Protein AF-A0A8J4RSC4-F1 (afdb_monomer_lite)

Organism: NCBI:txid60419

Sequence (545 aa):
MEGTGVEAEGQGEMNGDQEILGPCMSSYVDQESTESHKYYLARRTVLEMIKDRGYSVPTSEIELSLQDFRAIHGQTPDIERLRLSATHRTDPLKRILVIFCGPSMVKVNSIRLITSQIANKETLSGLILIVQNHITNQALKAVDILPFKVEIFQITDMLVNITKHVLKPKHRVLTDQEKQRLLKKYNIDEKQLPRMLQKDAIARYFALEKGQVVKVTYGGEITQSHKKKKFRPSHIQKHLKLSKLKNVLTLERKGMSESEAKSGGSDATRISDVEKWLAARFGDAGKEVPDFEYTPRSVSYLHNLITISEAKEKSADILAKDFRRKAAEYRSQAARIREILESVGLAQESLPSNVVGSAQVLANVSNLLNIRDTELSSFLVAMGDISLRKTGVEEKRAKVQKESKILLDFTRKAISRLTYLKRTLAQLEDDVAPCEAQMENWKTNLQVMAAKERQYLQQCANYKSVLNRVGYAPDISHGMLVEMDEHRKELEKKTKPILETLRSYQDLPPDKALAALAIEDKKRQYAAAEKYLEDVLHSALSTSE

Foldseek 3Di:
DDDDDDDDDDDDDDDDPDPCPDDDPVNVPDPAQPQLLLLLQLLLLVLVLVVLLQWDHDVCSNPQDSVNSCVVQNSNGPQQVSKDKTAGPVHRLEIEIEGEDDLDEAELVNLVVVVVPPPCLNSYQEYEYEYQDYYDPVNVVSQVPRPHYYHYHYSVLRNDNPCPDPQAWDKDWDDPVRVVVVCVVVVHDLVPAAEDECPDSVCSSNVPDAFIKIWTADDDPVDRDTHIYGYDYDDDDDDDDDDDDDDDDDDDDDDDDDDDPDPPPVLVVLVVVLVVVQCVVCVVVVHDRDDDDSDSVVSVVSSVVVVVVVVVVVVVVVVVVVVVVVVVVVVVVVVVVQVVCVVVQNHLVSDDPVVNVVVVVLVVLCVVLVHPDSDPVRVVVSVVVVVVVVVVVVVVVVVVVVVVVVVVVVVVVVVVVVVVVVVVVVVVVVVPVVVVVVVVVVVVVVVVVVVVVVVVVVVVVVVVVVCVVVVPDPCPPPVNVVVVVVVVVVVCVVVVVVVVVVVVVVVADPDPVRSVVVVVVVVVVVVVVVVVVVVVVVVVVVPDD

InterPro domains:
  IPR000783 RNA polymerase, subunit H/Rpb5 C-terminal [PF01191] (160-225)
  IPR005571 RNA polymerase, Rpb5, N-terminal [PF03871] (34-117)
  IPR026243 HAUS augmin-like complex subunit 1 [PF25762] (274-510)
  IPR026243 HAUS augmin-like complex subunit 1 [PR02087] (315-337)
  IPR026243 HAUS augmin-like complex subunit 1 [PR02087] (359-379)
  IPR026243 HAUS augmin-like complex subunit 1 [PR02087] (438-455)
  IPR026243 HAUS augmin-like complex subunit 1 [PTHR31570] (256-544)
  IPR035913 RPB5-like RNA polymerase subunit superfamily [G3DSA:3.90.940.20] (158-232)
  IPR035913 RPB5-like RNA polymerase subunit superfamily [SSF55287] (158-224)
  IPR036710 RNA polymerase Rpb5, N-terminal domain superfamily [G3DSA:3.40.1340.10] (29-157)
  IPR036710 RNA polymerase Rpb5, N-terminal domain superfamily [SSF53036] (33-161)

Structure (mmCIF, N/CA/C/O backbone):
data_AF-A0A8J4RSC4-F1
#
_entry.id   AF-A0A8J4RSC4-F1
#
loop_
_atom_site.group_PDB
_atom_site.id
_atom_site.type_symbol
_atom_site.label_atom_id
_atom_site.label_alt_id
_atom_site.label_comp_id
_atom_site.label_asym_id
_atom_site.label_entity_id
_atom_site.label_seq_id
_atom_site.pdbx_PDB_ins_code
_atom_site.Cartn_x
_atom_site.Cartn_y
_atom_site.Cartn_z
_atom_site.occupancy
_atom_site.B_iso_or_equiv
_atom_site.auth_seq_id
_atom_site.auth_comp_id
_atom_site.auth_asym_id
_atom_site.auth_atom_id
_atom_site.pdbx_PDB_model_num
ATOM 1 N N . MET A 1 1 ? 22.577 -23.315 51.427 1.00 32.91 1 MET A N 1
ATOM 2 C CA . MET A 1 1 ? 21.917 -23.681 52.693 1.00 32.91 1 MET A CA 1
ATOM 3 C C . MET A 1 1 ? 20.710 -22.776 52.800 1.00 32.91 1 MET A C 1
ATOM 5 O O . MET A 1 1 ? 20.876 -21.593 53.037 1.00 32.91 1 MET A O 1
ATOM 9 N N . GLU A 1 2 ? 19.637 -23.163 52.120 1.00 34.19 2 GLU A N 1
ATOM 10 C CA . GLU A 1 2 ? 18.581 -24.067 52.617 1.00 34.19 2 GLU A CA 1
ATOM 11 C C . GLU A 1 2 ? 17.564 -23.297 53.452 1.00 34.19 2 GLU A C 1
ATOM 13 O O . GLU A 1 2 ? 17.920 -22.585 54.383 1.00 34.19 2 GLU A O 1
ATOM 18 N N . GLY A 1 3 ? 16.299 -23.430 53.065 1.00 30.31 3 GLY A N 1
ATOM 19 C CA . GLY A 1 3 ? 15.180 -22.753 53.705 1.00 30.31 3 GLY A CA 1
ATOM 20 C C . GLY A 1 3 ? 13.923 -22.804 52.850 1.00 30.31 3 GLY A C 1
ATOM 21 O O . GLY A 1 3 ? 13.387 -21.773 52.466 1.00 30.31 3 GLY A O 1
ATOM 22 N N . THR A 1 4 ? 13.510 -24.017 52.495 1.00 33.16 4 THR A N 1
ATOM 23 C CA . THR A 1 4 ? 12.196 -24.369 51.947 1.00 33.16 4 THR A CA 1
ATOM 24 C C . THR A 1 4 ? 11.070 -23.975 52.904 1.00 33.16 4 THR A C 1
ATOM 26 O O . THR A 1 4 ? 11.154 -24.278 54.091 1.00 33.16 4 THR A O 1
ATOM 29 N N . GLY A 1 5 ? 9.995 -23.392 52.375 1.00 28.72 5 GLY A N 1
ATOM 30 C CA . GLY A 1 5 ? 8.718 -23.211 53.064 1.00 28.72 5 GLY A CA 1
ATOM 31 C C . GLY A 1 5 ? 7.580 -23.560 52.111 1.00 28.72 5 GLY A C 1
ATOM 32 O O . GLY A 1 5 ? 7.279 -22.798 51.197 1.00 28.72 5 GLY A O 1
ATOM 33 N N . VAL A 1 6 ? 7.029 -24.756 52.295 1.00 33.97 6 VAL A N 1
ATOM 34 C CA . VAL A 1 6 ? 5.803 -25.269 51.678 1.00 33.97 6 VAL A CA 1
ATOM 35 C C . VAL A 1 6 ? 4.656 -24.895 52.609 1.00 33.97 6 VAL A C 1
ATOM 37 O O . VAL A 1 6 ? 4.717 -25.262 53.776 1.00 33.97 6 VAL A O 1
ATOM 40 N N . GLU A 1 7 ? 3.606 -24.250 52.102 1.00 28.61 7 GLU A N 1
ATOM 41 C CA . GLU A 1 7 ? 2.287 -24.274 52.742 1.00 28.61 7 GLU A CA 1
ATOM 42 C C . GLU A 1 7 ? 1.213 -24.536 51.686 1.00 28.61 7 GLU A C 1
ATOM 44 O O . GLU A 1 7 ? 1.170 -23.910 50.625 1.00 28.61 7 GLU A O 1
ATOM 49 N N . ALA A 1 8 ? 0.402 -25.544 51.989 1.00 30.62 8 ALA A N 1
ATOM 50 C CA . ALA A 1 8 ? -0.691 -26.065 51.199 1.00 30.62 8 ALA A CA 1
ATOM 51 C C . ALA A 1 8 ? -2.034 -25.610 51.792 1.00 30.62 8 ALA A C 1
ATOM 53 O O . ALA A 1 8 ? -2.174 -25.502 53.005 1.00 30.62 8 ALA A O 1
ATOM 54 N N . GLU A 1 9 ? -2.988 -25.404 50.884 1.00 28.88 9 GLU A N 1
ATOM 55 C CA . GLU A 1 9 ? -4.447 -25.512 51.020 1.00 28.88 9 GLU A CA 1
ATOM 56 C C . GLU A 1 9 ? -5.174 -24.799 52.176 1.00 28.88 9 GLU A C 1
ATOM 58 O O . GLU A 1 9 ? -5.216 -25.244 53.319 1.00 28.88 9 GLU A O 1
ATOM 63 N N . GLY A 1 10 ? -5.937 -23.772 51.791 1.00 28.55 10 GLY A N 1
ATOM 64 C CA . GLY A 1 10 ? -7.178 -23.382 52.453 1.00 28.55 10 GLY A CA 1
ATOM 65 C C . GLY A 1 10 ? -8.311 -23.367 51.428 1.00 28.55 10 GLY A C 1
ATOM 66 O O . GLY A 1 10 ? -8.424 -22.426 50.644 1.00 28.55 10 GLY A O 1
ATOM 67 N N . GLN A 1 11 ? -9.125 -24.424 51.414 1.00 31.42 11 GLN A N 1
ATOM 68 C CA . GLN A 1 11 ? -10.426 -24.452 50.745 1.00 31.42 11 GLN A CA 1
ATOM 69 C C . GLN A 1 11 ? -11.398 -23.554 51.519 1.00 31.42 11 GLN A C 1
ATOM 71 O O . GLN A 1 11 ? -11.618 -23.749 52.712 1.00 31.42 11 GLN A O 1
ATOM 76 N N . GLY A 1 12 ? -11.982 -22.576 50.831 1.00 30.14 12 GLY A N 1
ATOM 77 C CA . GLY A 1 12 ? -13.103 -21.782 51.317 1.00 30.14 12 GLY A CA 1
ATOM 78 C C . GLY A 1 12 ? -14.188 -21.762 50.252 1.00 30.14 12 GLY A C 1
ATOM 79 O O . GLY A 1 12 ? -14.109 -20.983 49.305 1.00 30.14 12 GLY A O 1
ATOM 80 N N . GLU A 1 13 ? -15.177 -22.642 50.395 1.00 33.62 13 GLU A N 1
ATOM 81 C CA . GLU A 1 13 ? -16.440 -22.567 49.667 1.00 33.62 13 GLU A CA 1
ATOM 82 C C . GLU A 1 13 ? -17.192 -21.302 50.104 1.00 33.62 13 GLU A C 1
ATOM 84 O O . GLU A 1 13 ? -17.632 -21.178 51.245 1.00 33.62 13 GLU A O 1
ATOM 89 N N . MET A 1 14 ? -17.350 -20.357 49.181 1.00 32.84 14 MET A N 1
ATOM 90 C CA . MET A 1 14 ? -18.324 -19.273 49.276 1.00 32.84 14 MET A CA 1
ATOM 91 C C . MET A 1 14 ? -19.183 -19.336 48.017 1.00 32.84 14 MET A C 1
ATOM 93 O O . MET A 1 14 ? -18.804 -18.838 46.959 1.00 32.84 14 MET A O 1
ATOM 97 N N . ASN A 1 15 ? -20.341 -19.986 48.150 1.00 36.97 15 ASN A N 1
ATOM 98 C CA . ASN A 1 15 ? -21.444 -19.889 47.202 1.00 36.97 15 ASN A CA 1
ATOM 99 C C . ASN A 1 15 ? -21.978 -18.452 47.225 1.00 36.97 15 ASN A C 1
ATOM 101 O O . ASN A 1 15 ? -22.800 -18.093 48.066 1.00 36.97 15 ASN A O 1
ATOM 105 N N . GLY A 1 16 ? -21.483 -17.629 46.309 1.00 33.56 16 GLY A N 1
ATOM 106 C CA . GLY A 1 16 ? -22.131 -16.398 45.887 1.00 33.56 16 GLY A CA 1
ATOM 107 C C . GLY A 1 16 ? -22.389 -16.515 44.396 1.00 33.56 16 GLY A C 1
ATOM 108 O O . GLY A 1 16 ? -21.459 -16.817 43.652 1.00 33.56 16 GLY A O 1
ATOM 109 N N . ASP A 1 17 ? -23.636 -16.305 43.978 1.00 38.34 17 ASP A N 1
ATOM 110 C CA . ASP A 1 17 ? -24.041 -16.211 42.576 1.00 38.34 17 ASP A CA 1
ATOM 111 C C . ASP A 1 17 ? -23.237 -15.101 41.889 1.00 38.34 17 ASP A C 1
ATOM 113 O O . ASP A 1 17 ? -23.596 -13.922 41.883 1.00 38.34 17 ASP A O 1
ATOM 117 N N . GLN A 1 18 ? -22.079 -15.483 41.363 1.00 34.34 18 GLN A N 1
ATOM 118 C CA . GLN A 1 18 ? -21.173 -14.602 40.663 1.00 34.34 18 GLN A CA 1
ATOM 119 C C . GLN A 1 18 ? -21.676 -14.543 39.226 1.00 34.34 18 GLN A C 1
ATOM 121 O O . GLN A 1 18 ? -21.459 -15.465 38.437 1.00 34.34 18 GLN A O 1
ATOM 126 N N . GLU A 1 19 ? -22.394 -13.466 38.896 1.00 39.03 19 GLU A N 1
ATOM 127 C CA . GLU A 1 19 ? -22.603 -13.068 37.507 1.00 39.03 19 GLU A CA 1
ATOM 128 C C . GLU A 1 19 ? -21.261 -13.195 36.785 1.00 39.03 19 GLU A C 1
ATOM 130 O O . GLU A 1 19 ? -20.280 -12.536 37.143 1.00 39.03 19 GLU A O 1
ATOM 135 N N . ILE A 1 20 ? -21.207 -14.097 35.803 1.00 38.81 20 ILE A N 1
ATOM 136 C CA . ILE A 1 20 ? -20.029 -14.341 34.979 1.00 38.81 20 ILE A CA 1
ATOM 137 C C . ILE A 1 20 ? -19.817 -13.076 34.146 1.00 38.81 20 ILE A C 1
ATOM 139 O O . ILE A 1 20 ? -20.301 -12.948 33.020 1.00 38.81 20 ILE A O 1
ATOM 143 N N . LEU A 1 21 ? -19.124 -12.103 34.736 1.00 45.25 21 LEU A N 1
ATOM 144 C CA . LEU A 1 21 ? -18.569 -10.952 34.049 1.00 45.25 21 LEU A CA 1
ATOM 145 C C . LEU A 1 21 ? -17.733 -11.506 32.898 1.00 45.25 21 LEU A C 1
ATOM 147 O O . LEU A 1 21 ? -16.755 -12.225 33.110 1.00 45.25 21 LEU A O 1
ATOM 151 N N . GLY A 1 22 ? -18.178 -11.224 31.672 1.00 46.97 22 GLY A N 1
ATOM 152 C CA . GLY A 1 22 ? -17.522 -11.703 30.466 1.00 46.97 22 GLY A CA 1
ATOM 153 C C . GLY A 1 22 ? -16.021 -11.378 30.484 1.00 46.97 22 GLY A C 1
ATOM 154 O O . GLY A 1 22 ? -15.617 -10.386 31.098 1.00 46.97 22 GLY A O 1
ATOM 155 N N . PRO A 1 23 ? -15.181 -12.190 29.818 1.00 45.47 23 PRO A N 1
ATOM 156 C CA . PRO A 1 23 ? -13.734 -12.041 29.896 1.00 45.47 23 PRO A CA 1
ATOM 157 C C . PRO A 1 23 ? -13.320 -10.601 29.546 1.00 45.47 23 PRO A C 1
ATOM 159 O O . PRO A 1 23 ? -13.647 -10.097 28.469 1.00 45.47 23 PRO A O 1
ATOM 162 N N . CYS A 1 24 ? -12.630 -9.917 30.467 1.00 42.72 24 CYS A N 1
ATOM 163 C CA . CYS A 1 24 ? -12.116 -8.560 30.253 1.00 42.72 24 CYS A CA 1
ATOM 164 C C . CYS A 1 24 ? -11.220 -8.529 29.003 1.00 42.72 24 CYS A C 1
ATOM 166 O O . CYS A 1 24 ? -10.548 -9.514 28.707 1.00 42.72 24 CYS A O 1
ATOM 168 N N . MET A 1 25 ? -11.144 -7.408 28.278 1.00 46.53 25 MET A N 1
ATOM 169 C CA . MET A 1 25 ? -10.292 -7.269 27.082 1.00 46.53 25 MET A CA 1
ATOM 170 C C . MET A 1 25 ? -8.829 -7.704 27.308 1.00 46.53 25 MET A C 1
ATOM 172 O O . MET A 1 25 ? -8.186 -8.164 26.369 1.00 46.53 25 MET A O 1
ATOM 176 N N . SER A 1 26 ? -8.318 -7.621 28.542 1.00 51.91 26 SER A N 1
ATOM 177 C CA . SER A 1 26 ? -6.993 -8.124 28.936 1.00 51.91 26 SER A CA 1
ATOM 178 C C . SER A 1 26 ? -6.848 -9.648 28.849 1.00 51.91 26 SER A C 1
ATOM 180 O O . SER A 1 26 ? -5.754 -10.127 28.583 1.00 51.91 26 SER A O 1
ATOM 182 N N . SER A 1 27 ? -7.932 -10.410 29.010 1.00 51.09 27 SER A N 1
ATOM 183 C CA . SER A 1 27 ? -7.946 -11.874 28.855 1.00 51.09 27 SER A CA 1
ATOM 184 C C . SER A 1 27 ? -7.849 -12.334 27.394 1.00 51.09 27 SER A C 1
ATOM 186 O O . SER A 1 27 ? -7.445 -13.463 27.133 1.00 51.09 27 SER A O 1
ATOM 188 N N . TYR A 1 28 ? -8.157 -11.451 26.434 1.00 54.59 28 TYR A N 1
ATOM 189 C CA . TYR A 1 28 ? -7.922 -11.684 25.003 1.00 54.59 28 TYR A CA 1
ATOM 190 C C . TYR A 1 28 ? -6.500 -11.302 24.568 1.00 54.59 28 TYR A C 1
ATOM 192 O O . TYR A 1 28 ? -6.107 -11.583 23.432 1.00 54.59 28 TYR A O 1
ATOM 200 N N . VAL A 1 29 ? -5.731 -10.641 25.441 1.00 56.03 29 VAL A N 1
ATOM 201 C CA . VAL A 1 29 ? -4.329 -10.319 25.180 1.00 56.03 29 VAL A CA 1
ATOM 202 C C . VAL A 1 29 ? -3.495 -11.540 25.536 1.00 56.03 29 VAL A C 1
ATOM 204 O O . VAL A 1 29 ? -3.219 -11.824 26.696 1.00 56.03 29 VAL A O 1
ATOM 207 N N . ASP A 1 30 ? -3.098 -12.264 24.500 1.00 62.62 30 ASP A N 1
ATOM 208 C CA . ASP A 1 30 ? -2.134 -13.352 24.583 1.00 62.62 30 ASP A CA 1
ATOM 209 C C . ASP A 1 30 ? -0.804 -12.843 25.173 1.00 62.62 30 ASP A C 1
ATOM 211 O O . ASP A 1 30 ? -0.123 -12.017 24.562 1.00 62.62 30 ASP A O 1
ATOM 215 N N . GLN A 1 31 ? -0.462 -13.304 26.380 1.00 58.53 31 GLN A N 1
ATOM 216 C CA . GLN A 1 31 ? 0.752 -12.909 27.111 1.00 58.53 31 GLN A CA 1
ATOM 217 C C . GLN A 1 31 ? 2.009 -13.663 26.642 1.00 58.53 31 GLN A C 1
ATOM 219 O O . GLN A 1 31 ? 3.112 -13.387 27.115 1.00 58.53 31 GLN A O 1
ATOM 224 N N . GLU A 1 32 ? 1.859 -14.629 25.735 1.00 72.56 32 GLU A N 1
ATOM 225 C CA . GLU A 1 32 ? 2.935 -15.524 25.318 1.00 72.56 32 GLU A CA 1
ATOM 226 C C . GLU A 1 32 ? 3.669 -15.022 24.053 1.00 72.56 32 GLU A C 1
ATOM 228 O O . GLU A 1 32 ? 3.636 -13.847 23.682 1.00 72.56 32 GLU A O 1
ATOM 233 N N . SER A 1 33 ? 4.410 -15.913 23.383 1.00 79.44 33 SER A N 1
ATOM 234 C CA . SER A 1 33 ? 5.275 -15.563 22.253 1.00 79.44 33 SER A CA 1
ATOM 235 C C . SER A 1 33 ? 4.494 -14.958 21.080 1.00 79.44 33 SER A C 1
ATOM 237 O O . SER A 1 33 ? 3.689 -15.614 20.413 1.00 79.44 33 SER A O 1
ATOM 239 N N . THR A 1 34 ? 4.804 -13.698 20.763 1.00 84.62 34 THR A N 1
ATOM 240 C CA . THR A 1 34 ? 4.227 -12.989 19.608 1.00 84.62 34 THR A CA 1
ATOM 241 C C . THR A 1 34 ? 4.615 -13.616 18.265 1.00 84.62 34 THR A C 1
ATOM 243 O O . THR A 1 34 ? 3.877 -13.475 17.289 1.00 84.62 34 THR A O 1
ATOM 246 N N . GLU A 1 35 ? 5.745 -14.327 18.187 1.00 86.50 35 GLU A N 1
ATOM 247 C CA . GLU A 1 35 ? 6.167 -15.017 16.962 1.00 86.50 35 GLU A CA 1
ATOM 248 C C . GLU A 1 35 ? 5.311 -16.262 16.700 1.00 86.50 35 GLU A C 1
ATOM 250 O O . GLU A 1 35 ? 4.853 -16.445 15.570 1.00 86.50 35 GLU A O 1
ATOM 255 N N . SER A 1 36 ? 5.011 -17.078 17.722 1.00 89.19 36 SER A N 1
ATOM 256 C CA . SER A 1 36 ? 4.135 -18.248 17.541 1.00 89.19 36 SER A CA 1
ATOM 257 C C . SER A 1 36 ? 2.735 -17.835 17.090 1.00 89.19 36 SER A C 1
ATOM 259 O O . SER A 1 36 ? 2.184 -18.443 16.172 1.00 89.19 36 SER A O 1
ATOM 261 N N . HIS A 1 37 ? 2.215 -16.729 17.627 1.00 91.00 37 HIS A N 1
ATOM 262 C CA . HIS A 1 37 ? 0.939 -16.154 17.206 1.00 91.00 37 HIS A CA 1
ATOM 263 C C . HIS A 1 37 ? 0.959 -15.721 15.725 1.00 91.00 37 HIS A C 1
ATOM 265 O O . HIS A 1 37 ? 0.042 -16.040 14.963 1.00 91.00 37 HIS A O 1
ATOM 271 N N . LYS A 1 38 ? 2.022 -15.043 15.265 1.00 91.88 38 LYS A N 1
ATOM 272 C CA . LYS A 1 38 ? 2.153 -14.634 13.851 1.00 91.88 38 LYS A CA 1
ATOM 273 C C . LYS A 1 38 ? 2.142 -15.832 12.903 1.00 91.88 38 LYS A C 1
ATOM 275 O O . LYS A 1 38 ? 1.402 -15.816 11.918 1.00 91.88 38 LYS A O 1
ATOM 280 N N . TYR A 1 39 ? 2.937 -16.864 13.192 1.00 93.25 39 TYR A N 1
ATOM 281 C CA . TYR A 1 39 ? 2.986 -18.074 12.366 1.00 93.25 39 TYR A CA 1
ATOM 282 C C . TYR A 1 39 ? 1.668 -18.845 12.397 1.00 93.25 39 TYR A C 1
ATOM 284 O O . TYR A 1 39 ? 1.230 -19.317 11.349 1.00 93.25 39 TYR A O 1
ATOM 292 N N . TYR A 1 40 ? 1.001 -18.905 13.550 1.00 93.50 40 TYR A N 1
ATOM 293 C CA . TYR A 1 40 ? -0.332 -19.484 13.685 1.00 93.50 40 TYR A CA 1
ATOM 294 C C . TYR A 1 40 ? -1.350 -18.801 12.758 1.00 93.50 40 TYR A C 1
ATOM 296 O O . TYR A 1 40 ? -1.977 -19.464 11.926 1.00 93.50 40 TYR A O 1
ATOM 304 N N . LEU A 1 41 ? -1.466 -17.469 12.827 1.00 94.25 41 LEU A N 1
ATOM 305 C CA . LEU A 1 41 ? -2.399 -16.711 11.985 1.00 94.25 41 LEU A CA 1
ATOM 306 C C . LEU A 1 41 ? -2.072 -16.857 10.499 1.00 94.25 41 LEU A C 1
ATOM 308 O O . LEU A 1 41 ? -2.971 -17.111 9.695 1.00 94.25 41 LEU A O 1
ATOM 312 N N . ALA A 1 42 ? -0.791 -16.742 10.137 1.00 94.88 42 ALA A N 1
ATOM 313 C CA . ALA A 1 42 ? -0.348 -16.895 8.758 1.00 94.88 42 ALA A CA 1
ATOM 314 C C . ALA A 1 42 ? -0.643 -18.304 8.219 1.00 94.88 42 ALA A C 1
ATOM 316 O O . ALA A 1 42 ? -1.196 -18.433 7.126 1.00 94.88 42 ALA A O 1
ATOM 317 N N . ARG A 1 43 ? -0.341 -19.360 8.989 1.00 94.62 43 ARG A N 1
ATOM 318 C CA . ARG A 1 43 ? -0.628 -20.756 8.619 1.00 94.62 43 ARG A CA 1
ATOM 319 C C . ARG A 1 43 ? -2.123 -20.981 8.435 1.00 94.62 43 ARG A C 1
ATOM 321 O O . ARG A 1 43 ? -2.515 -21.539 7.413 1.00 94.62 43 ARG A O 1
ATOM 328 N N . ARG A 1 44 ? -2.958 -20.481 9.350 1.00 94.94 44 ARG A N 1
ATOM 329 C CA . ARG A 1 44 ? -4.419 -20.586 9.241 1.00 94.94 44 ARG A CA 1
ATOM 330 C C . ARG A 1 44 ? -4.954 -19.893 7.987 1.00 94.94 44 ARG A C 1
ATOM 332 O O . ARG A 1 44 ? -5.683 -20.510 7.216 1.00 94.94 44 ARG A O 1
ATOM 339 N N . THR A 1 45 ? -4.543 -18.651 7.724 1.00 96.12 45 THR A N 1
ATOM 340 C CA . THR A 1 45 ? -4.952 -17.913 6.513 1.00 96.12 45 THR A CA 1
ATOM 341 C C . THR A 1 45 ? -4.523 -18.628 5.235 1.00 96.12 45 THR A C 1
ATOM 343 O O . THR A 1 45 ? -5.260 -18.632 4.249 1.00 96.12 45 THR A O 1
ATOM 346 N N . VAL A 1 46 ? -3.347 -19.256 5.234 1.00 95.75 46 VAL A N 1
ATOM 347 C CA . VAL A 1 46 ? -2.846 -19.994 4.070 1.00 95.75 46 VAL A CA 1
ATOM 348 C C . VAL A 1 46 ? -3.622 -21.286 3.853 1.00 95.75 46 VAL A C 1
ATOM 350 O O . VAL A 1 46 ? -3.965 -21.576 2.710 1.00 95.75 46 VAL A O 1
ATOM 353 N N . LEU A 1 47 ? -3.957 -22.023 4.916 1.00 95.62 47 LEU A N 1
ATOM 354 C CA . LEU A 1 47 ? -4.827 -23.201 4.844 1.00 95.62 47 LEU A CA 1
ATOM 355 C C . LEU A 1 47 ? -6.215 -22.840 4.291 1.00 95.62 47 LEU A C 1
ATOM 357 O O . LEU A 1 47 ? -6.735 -23.531 3.414 1.00 95.62 47 LEU A O 1
ATOM 361 N N . GLU A 1 48 ? -6.788 -21.721 4.738 1.00 94.94 48 GLU A N 1
ATOM 362 C CA . GLU A 1 48 ? -8.031 -21.178 4.178 1.00 94.94 48 GLU A CA 1
ATOM 363 C C . GLU A 1 48 ? -7.871 -20.821 2.694 1.00 94.94 48 GLU A C 1
ATOM 365 O O . GLU A 1 48 ? -8.685 -21.228 1.870 1.00 94.94 48 GLU A O 1
ATOM 370 N N . MET A 1 49 ? -6.782 -20.137 2.330 1.00 95.00 49 MET A N 1
ATOM 371 C CA . MET A 1 49 ? -6.498 -19.744 0.949 1.00 95.00 49 MET A CA 1
ATOM 372 C C . MET A 1 49 ? -6.369 -20.947 0.014 1.00 95.00 49 MET A C 1
ATOM 374 O O . MET A 1 49 ? -6.963 -20.955 -1.064 1.00 95.00 49 MET A O 1
ATOM 378 N N . ILE A 1 50 ? -5.612 -21.978 0.391 1.00 94.38 50 ILE A N 1
ATOM 379 C CA . ILE A 1 50 ? -5.469 -23.172 -0.452 1.00 94.38 50 ILE A CA 1
ATOM 380 C C . ILE A 1 50 ? -6.780 -23.980 -0.501 1.00 94.38 50 ILE A C 1
ATOM 382 O O . ILE A 1 50 ? -7.118 -24.514 -1.560 1.00 94.38 50 ILE A O 1
ATOM 386 N N . LYS A 1 51 ? -7.580 -23.997 0.579 1.00 93.69 51 LYS A N 1
ATOM 387 C CA . LYS A 1 51 ? -8.930 -24.588 0.578 1.00 93.69 51 LYS A CA 1
ATOM 388 C C . LYS A 1 51 ? -9.859 -23.855 -0.391 1.00 93.69 51 LYS A C 1
ATOM 390 O O . LYS A 1 51 ? -10.547 -24.521 -1.170 1.00 93.69 51 LYS A O 1
ATOM 395 N N . ASP A 1 52 ? -9.837 -22.524 -0.403 1.00 92.12 52 ASP A N 1
ATOM 396 C CA . ASP A 1 52 ? -10.617 -21.679 -1.318 1.00 92.12 52 ASP A CA 1
ATOM 397 C C . ASP A 1 52 ? -10.171 -21.829 -2.780 1.00 92.12 52 ASP A C 1
ATOM 399 O O . ASP A 1 52 ? -10.989 -21.742 -3.698 1.00 92.12 52 ASP A O 1
ATOM 403 N N . ARG A 1 53 ? -8.888 -22.133 -3.013 1.00 91.62 53 ARG A N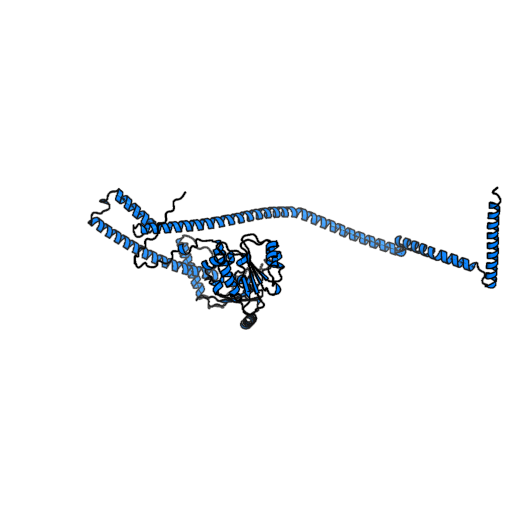 1
ATOM 404 C CA . ARG A 1 53 ? -8.337 -22.468 -4.338 1.00 91.62 53 ARG A CA 1
ATOM 405 C C . ARG A 1 53 ? -8.723 -23.862 -4.848 1.00 91.62 53 ARG A C 1
ATOM 407 O O . ARG A 1 53 ? -8.374 -24.190 -5.975 1.00 91.62 53 ARG A O 1
ATOM 414 N N . GLY A 1 54 ? -9.428 -24.676 -4.058 1.00 89.69 54 GLY A N 1
ATOM 415 C CA . GLY A 1 54 ? -9.886 -26.003 -4.485 1.00 89.69 54 GLY A CA 1
ATOM 416 C C . GLY A 1 54 ? -9.043 -27.182 -3.990 1.00 89.69 54 GLY A C 1
ATOM 417 O O . GLY A 1 54 ? -9.349 -28.323 -4.341 1.00 89.69 54 GLY A O 1
ATOM 418 N N . TYR A 1 55 ? -8.019 -26.949 -3.164 1.00 93.12 55 TYR A N 1
ATOM 419 C CA . TYR A 1 55 ? -7.190 -28.020 -2.606 1.00 93.12 55 TYR A CA 1
ATOM 420 C C . TYR A 1 55 ? -7.857 -28.703 -1.409 1.00 93.12 55 TYR A C 1
ATOM 422 O O . TYR A 1 55 ? -8.657 -28.099 -0.686 1.00 93.12 55 TYR A O 1
ATOM 430 N N . SER A 1 56 ? -7.553 -29.987 -1.224 1.00 93.25 56 SER A N 1
ATOM 431 C CA . SER A 1 56 ? -8.045 -30.781 -0.103 1.00 93.25 56 SER A CA 1
ATOM 432 C C . SER A 1 56 ? -7.294 -30.395 1.168 1.00 93.25 56 SER A C 1
ATOM 434 O O . SER A 1 56 ? -6.089 -30.608 1.263 1.00 93.25 56 SER A O 1
ATOM 436 N N . VAL A 1 57 ? -8.009 -29.796 2.120 1.00 93.62 57 VAL A N 1
ATOM 437 C CA . VAL A 1 57 ? -7.487 -29.416 3.437 1.00 93.62 57 VAL A CA 1
ATOM 438 C C . VAL A 1 57 ? -8.508 -29.829 4.493 1.00 93.62 57 VAL A C 1
ATOM 440 O O . VAL A 1 57 ? -9.669 -29.409 4.379 1.00 93.62 57 VAL A O 1
ATOM 443 N N . PRO A 1 58 ? -8.113 -30.620 5.505 1.00 92.06 58 PRO A N 1
ATOM 444 C CA . PRO A 1 58 ? -8.980 -30.962 6.625 1.00 92.06 58 PRO A CA 1
ATOM 445 C C . PRO A 1 58 ? -9.425 -29.715 7.393 1.00 92.06 58 PRO A C 1
ATOM 447 O O . PRO A 1 58 ? -8.626 -28.827 7.682 1.00 92.06 58 PRO A O 1
ATOM 450 N N . THR A 1 59 ? -10.707 -29.641 7.755 1.00 91.06 59 THR A N 1
ATOM 451 C CA . THR A 1 59 ? -11.225 -28.518 8.555 1.00 91.06 59 THR A CA 1
ATOM 452 C C . THR A 1 59 ? -10.586 -28.472 9.949 1.00 91.06 59 THR A C 1
ATOM 454 O O . THR A 1 59 ? -10.317 -27.382 10.443 1.00 91.06 59 THR A O 1
ATOM 457 N N . SER A 1 60 ? -10.223 -29.629 10.514 1.00 89.81 60 SER A N 1
ATOM 458 C CA . SER A 1 60 ? -9.500 -29.738 11.788 1.00 89.81 60 SER A CA 1
ATOM 459 C C . SER A 1 60 ? -8.157 -29.000 11.797 1.00 89.81 60 SER A C 1
ATOM 461 O O . SER A 1 60 ? -7.769 -28.457 12.824 1.00 89.81 60 SER A O 1
ATOM 463 N N . GLU A 1 61 ? -7.458 -28.911 10.660 1.00 89.06 61 GLU A N 1
ATOM 464 C CA . GLU A 1 61 ? -6.208 -28.144 10.575 1.00 89.06 61 GLU A CA 1
ATOM 465 C C . GLU A 1 61 ? -6.428 -26.627 10.563 1.00 89.06 61 GLU A C 1
ATOM 467 O O . GLU A 1 61 ? -5.542 -25.874 10.967 1.00 89.06 61 GLU A O 1
ATOM 472 N N . ILE A 1 62 ? -7.586 -26.170 10.075 1.00 91.12 62 ILE A N 1
ATOM 473 C CA . ILE A 1 62 ? -7.948 -24.745 10.010 1.00 91.12 62 ILE A CA 1
ATOM 474 C C . ILE A 1 62 ? -8.460 -24.260 11.369 1.00 91.12 62 ILE A C 1
ATOM 476 O O . ILE A 1 62 ? -8.182 -23.129 11.764 1.00 91.12 62 ILE A O 1
ATOM 480 N N . GLU A 1 63 ? -9.213 -25.111 12.063 1.00 91.25 63 GLU A N 1
ATOM 481 C CA . GLU A 1 63 ? -9.842 -24.818 13.356 1.00 91.25 63 GLU A CA 1
ATOM 482 C C . GLU A 1 63 ? -8.939 -25.127 14.557 1.00 91.25 63 GLU A C 1
ATOM 484 O O . GLU A 1 63 ? -9.358 -24.935 15.695 1.00 91.25 63 GLU A O 1
ATOM 489 N N . LEU A 1 64 ? -7.696 -25.557 14.312 1.00 91.38 64 LEU A N 1
ATOM 490 C CA . LEU A 1 64 ? -6.683 -25.761 15.345 1.00 91.38 64 LEU A CA 1
ATOM 491 C C . LEU A 1 64 ? -6.567 -24.510 16.229 1.00 91.38 64 LEU A C 1
ATOM 493 O O . LEU A 1 64 ? -6.429 -23.401 15.709 1.00 91.38 64 LEU A O 1
ATOM 497 N N . SER A 1 65 ? -6.610 -24.674 17.552 1.00 92.19 65 SER A N 1
ATOM 498 C CA . SER A 1 65 ? -6.474 -23.546 18.473 1.00 92.19 65 SER A CA 1
ATOM 499 C C . SER A 1 65 ? -5.022 -23.052 18.544 1.00 92.19 65 SER A C 1
ATOM 501 O O . SER A 1 65 ? -4.079 -23.762 18.187 1.00 92.19 65 SER A O 1
ATOM 503 N N . LEU A 1 66 ? -4.813 -21.822 19.028 1.00 89.44 66 LEU A N 1
ATOM 504 C CA . LEU A 1 66 ? -3.458 -21.294 19.241 1.00 89.44 66 LEU A CA 1
ATOM 505 C C . LEU A 1 66 ? -2.682 -22.122 20.283 1.00 89.44 66 LEU A C 1
ATOM 507 O O . LEU A 1 66 ? -1.475 -22.309 20.136 1.00 89.44 66 LEU A O 1
ATOM 511 N N . GLN A 1 67 ? -3.370 -22.637 21.306 1.00 88.62 67 GLN A N 1
ATOM 512 C CA . GLN A 1 67 ? -2.767 -23.473 22.346 1.00 88.62 67 GLN A CA 1
ATOM 513 C C . GLN A 1 67 ? -2.300 -24.814 21.769 1.00 88.62 67 GLN A C 1
ATOM 515 O O . GLN A 1 67 ? -1.144 -25.189 21.958 1.00 88.62 67 GLN A O 1
ATOM 520 N N . ASP A 1 68 ? -3.137 -25.475 20.965 1.00 90.56 68 ASP A N 1
ATOM 521 C CA . ASP A 1 68 ? -2.770 -26.734 20.304 1.00 90.56 68 ASP A CA 1
ATOM 522 C C . ASP A 1 68 ? -1.638 -26.528 19.295 1.00 90.56 68 ASP A C 1
ATOM 524 O O . ASP A 1 68 ? -0.706 -27.327 19.204 1.00 90.56 68 ASP A O 1
ATOM 528 N N . PHE A 1 69 ? -1.667 -25.412 18.561 1.00 91.06 69 PHE A N 1
ATOM 529 C CA . PHE A 1 69 ? -0.581 -25.045 17.659 1.00 91.06 69 PHE A CA 1
ATOM 530 C C . PHE A 1 69 ? 0.754 -24.918 18.405 1.00 91.06 69 PHE A C 1
ATOM 532 O O . PHE A 1 69 ? 1.774 -25.419 17.928 1.00 91.06 69 PHE A O 1
ATOM 539 N N . ARG A 1 70 ? 0.756 -24.291 19.587 1.00 89.75 70 ARG A N 1
ATOM 540 C CA . ARG A 1 70 ? 1.942 -24.174 20.448 1.00 89.75 70 ARG A CA 1
ATOM 541 C C . ARG A 1 70 ? 2.361 -25.509 21.052 1.00 89.75 70 ARG A C 1
ATOM 543 O O . ARG A 1 70 ? 3.558 -25.744 21.164 1.00 89.75 70 ARG A O 1
ATOM 550 N N . ALA A 1 71 ? 1.423 -26.393 21.379 1.00 88.31 71 ALA A N 1
ATOM 551 C CA . ALA A 1 71 ? 1.743 -27.740 21.844 1.00 88.31 71 ALA A CA 1
ATOM 552 C C . ALA A 1 71 ? 2.477 -28.558 20.764 1.00 88.31 71 ALA A C 1
ATOM 554 O O . ALA A 1 71 ? 3.421 -29.283 21.067 1.00 88.31 71 ALA A O 1
ATOM 555 N N . ILE A 1 72 ? 2.090 -28.398 19.493 1.00 87.38 72 ILE A N 1
ATOM 556 C CA . ILE A 1 72 ? 2.682 -29.131 18.363 1.00 87.38 72 ILE A CA 1
ATOM 557 C C . ILE A 1 72 ? 4.002 -28.499 17.893 1.00 87.38 72 ILE A C 1
ATOM 559 O O . ILE A 1 72 ? 4.972 -29.206 17.613 1.00 87.38 72 ILE A O 1
ATOM 563 N N . HIS A 1 73 ? 4.043 -27.170 17.764 1.00 86.38 73 HIS A N 1
ATOM 564 C CA . HIS A 1 73 ? 5.155 -26.452 17.130 1.00 86.38 73 HIS A CA 1
ATOM 565 C C . HIS A 1 73 ? 6.077 -25.716 18.113 1.00 86.38 73 HIS A C 1
ATOM 567 O O . HIS A 1 73 ? 7.156 -25.284 17.711 1.00 86.38 73 HIS A O 1
ATOM 573 N N . GLY A 1 74 ? 5.698 -25.598 19.385 1.00 84.81 74 GLY A N 1
ATOM 574 C CA . GLY A 1 74 ? 6.437 -24.874 20.417 1.00 84.81 74 GLY A CA 1
ATOM 575 C C . GLY A 1 74 ? 6.196 -23.358 20.416 1.00 84.81 74 GLY A C 1
ATOM 576 O O . GLY A 1 74 ? 5.550 -22.791 19.532 1.00 84.81 74 GLY A O 1
ATOM 577 N N . GLN A 1 75 ? 6.755 -22.676 21.422 1.00 82.44 75 GLN A N 1
ATOM 578 C CA . GLN A 1 75 ? 6.653 -21.214 21.564 1.00 82.44 75 GLN A CA 1
ATOM 579 C C . GLN A 1 75 ? 7.508 -20.431 20.559 1.00 82.44 75 GLN A C 1
ATOM 581 O O . GLN A 1 75 ? 7.197 -19.287 20.218 1.00 82.44 75 GLN A O 1
ATOM 586 N N . THR A 1 76 ? 8.567 -21.056 20.053 1.00 82.69 76 THR A N 1
ATOM 587 C CA . THR A 1 76 ? 9.373 -20.589 18.923 1.00 82.69 76 THR A CA 1
ATOM 588 C C . THR A 1 76 ? 9.267 -21.639 17.822 1.00 82.69 76 THR A C 1
ATOM 590 O O . THR A 1 76 ? 10.018 -22.616 17.859 1.00 82.69 76 THR A O 1
ATOM 593 N N . PRO A 1 77 ? 8.310 -21.491 16.887 1.00 81.12 77 PRO A N 1
ATOM 594 C CA . PRO A 1 77 ? 8.027 -22.520 15.900 1.00 81.12 77 PRO A CA 1
ATOM 595 C C . PRO A 1 77 ? 9.251 -22.850 15.054 1.00 81.12 77 PRO A C 1
ATOM 597 O O . PRO A 1 77 ? 9.866 -21.956 14.469 1.00 81.12 77 PRO A O 1
ATOM 600 N N . ASP A 1 78 ? 9.564 -24.138 14.940 1.00 82.06 78 ASP A N 1
ATOM 601 C CA . ASP A 1 78 ? 10.490 -24.608 13.916 1.00 82.06 78 ASP A CA 1
ATOM 602 C C . ASP A 1 78 ? 9.843 -24.419 12.538 1.00 82.06 78 ASP A C 1
ATOM 604 O O . ASP A 1 78 ? 8.878 -25.096 12.167 1.00 82.06 78 ASP A O 1
ATOM 608 N N . ILE A 1 79 ? 10.381 -23.465 11.782 1.00 85.25 79 ILE A N 1
ATOM 609 C CA . ILE A 1 79 ? 9.874 -23.032 10.480 1.00 85.25 79 ILE A CA 1
ATOM 610 C C . ILE A 1 79 ? 9.834 -24.199 9.482 1.00 85.25 79 ILE A C 1
ATOM 612 O O . ILE A 1 79 ? 8.943 -24.246 8.629 1.00 85.25 79 ILE A O 1
ATOM 616 N N . GLU A 1 80 ? 10.750 -25.168 9.588 1.00 82.12 80 GLU A N 1
ATOM 617 C CA . GLU A 1 80 ? 10.769 -26.317 8.678 1.00 82.12 80 GLU A CA 1
ATOM 618 C C . GLU A 1 80 ? 9.577 -27.255 8.891 1.00 82.12 80 GLU A C 1
ATOM 620 O O . GLU A 1 80 ? 9.073 -27.833 7.924 1.00 82.12 80 GLU A O 1
ATOM 625 N N . ARG A 1 81 ? 9.056 -27.338 10.121 1.00 85.94 81 ARG A N 1
ATOM 626 C CA . ARG A 1 81 ? 7.872 -28.142 10.470 1.00 85.94 81 ARG A CA 1
ATOM 627 C C . ARG A 1 81 ? 6.548 -27.481 10.085 1.00 85.94 81 ARG A C 1
ATOM 629 O O . ARG A 1 81 ? 5.510 -28.131 10.142 1.00 85.94 81 ARG A O 1
ATOM 636 N N . LEU A 1 82 ? 6.564 -26.212 9.671 1.00 88.69 82 LEU A N 1
ATOM 637 C CA . LEU A 1 82 ? 5.369 -25.486 9.220 1.00 88.69 82 LEU A CA 1
ATOM 638 C C . LEU A 1 82 ? 5.029 -25.728 7.741 1.00 88.69 82 LEU A C 1
ATOM 640 O O . LEU A 1 82 ? 4.068 -25.150 7.230 1.00 88.69 82 LEU A O 1
ATOM 644 N N . ARG A 1 83 ? 5.813 -26.549 7.031 1.00 90.50 83 ARG A N 1
ATOM 645 C CA . ARG A 1 83 ? 5.579 -26.876 5.618 1.00 90.50 83 ARG A CA 1
ATOM 646 C C . ARG A 1 83 ? 4.224 -27.553 5.429 1.00 90.50 83 ARG A C 1
ATOM 648 O O . ARG A 1 83 ? 3.852 -28.441 6.189 1.00 90.50 83 ARG A O 1
ATOM 655 N N . LEU A 1 84 ? 3.513 -27.158 4.375 1.00 91.25 84 LEU A N 1
ATOM 656 C CA . LEU A 1 84 ? 2.209 -27.724 4.020 1.00 91.25 84 LEU A CA 1
ATOM 657 C C . LEU A 1 84 ? 2.256 -28.276 2.607 1.00 91.25 84 LEU A C 1
ATOM 659 O O . LEU A 1 84 ? 2.781 -27.623 1.707 1.00 91.25 84 LEU A O 1
ATOM 663 N N . SER A 1 85 ? 1.637 -29.426 2.383 1.00 90.75 85 SER A N 1
ATOM 664 C CA . SER A 1 85 ? 1.388 -29.940 1.039 1.00 90.75 85 SER A CA 1
ATOM 665 C C . SER A 1 85 ? -0.059 -30.376 0.908 1.00 90.75 85 SER A C 1
ATOM 667 O O . SER A 1 85 ? -0.551 -31.094 1.772 1.00 90.75 85 SER A O 1
ATOM 669 N N . ALA A 1 86 ? -0.716 -29.988 -0.181 1.00 92.25 86 ALA A N 1
ATOM 670 C CA . ALA A 1 86 ? -2.095 -30.376 -0.452 1.00 92.25 86 ALA A CA 1
ATOM 671 C C . ALA A 1 86 ? -2.274 -30.789 -1.917 1.00 92.25 86 ALA A C 1
ATOM 673 O O . ALA A 1 86 ? -1.624 -30.247 -2.816 1.00 92.25 86 ALA A O 1
ATOM 674 N N . THR A 1 87 ? -3.167 -31.744 -2.160 1.00 92.00 87 THR A N 1
ATOM 675 C CA . THR A 1 87 ? -3.581 -32.187 -3.498 1.00 92.00 87 THR A CA 1
ATOM 676 C C . THR A 1 87 ? -4.897 -31.524 -3.892 1.00 92.00 87 THR A C 1
ATOM 678 O O . THR A 1 87 ? -5.713 -31.156 -3.040 1.00 92.00 87 THR A O 1
ATOM 681 N N . HIS A 1 88 ? -5.103 -31.290 -5.184 1.00 91.81 88 HIS A N 1
ATOM 682 C CA . HIS A 1 88 ? -6.325 -30.659 -5.670 1.00 91.81 88 HIS A CA 1
ATOM 683 C C . HIS A 1 88 ? -7.511 -31.633 -5.590 1.00 91.81 88 HIS A C 1
ATOM 685 O O . HIS A 1 88 ? -7.380 -32.799 -5.956 1.00 91.81 88 HIS A O 1
ATOM 691 N N . ARG A 1 89 ? -8.694 -31.168 -5.154 1.00 89.31 89 ARG A N 1
ATOM 692 C CA . ARG A 1 89 ? -9.862 -32.048 -4.925 1.00 89.31 89 ARG A CA 1
ATOM 693 C C . ARG A 1 89 ? -10.349 -32.771 -6.180 1.00 89.31 89 ARG A C 1
ATOM 695 O O . ARG A 1 89 ? -10.829 -33.891 -6.083 1.00 89.31 89 ARG A O 1
ATOM 702 N N . THR A 1 90 ? -10.261 -32.123 -7.338 1.00 87.25 90 THR A N 1
ATOM 703 C CA . THR A 1 90 ? -10.737 -32.693 -8.611 1.00 87.25 90 THR A CA 1
ATOM 704 C C . THR A 1 90 ? -9.619 -33.232 -9.496 1.00 87.25 90 THR A C 1
ATOM 706 O O . THR A 1 90 ? -9.913 -33.861 -10.502 1.00 87.25 90 THR A O 1
ATOM 709 N N . ASP A 1 91 ? -8.357 -32.936 -9.180 1.00 85.12 91 ASP A N 1
ATOM 710 C CA . ASP A 1 91 ? -7.219 -33.260 -10.044 1.00 85.12 91 ASP A CA 1
ATOM 711 C C . ASP A 1 91 ? -6.043 -33.753 -9.186 1.00 85.12 91 ASP A C 1
ATOM 713 O O . ASP A 1 91 ? -5.229 -32.947 -8.733 1.00 85.12 91 ASP A O 1
ATOM 717 N N . PRO A 1 92 ? -5.953 -35.068 -8.922 1.00 83.69 92 PRO A N 1
ATOM 718 C CA . PRO A 1 92 ? -4.934 -35.630 -8.036 1.00 83.69 92 PRO A CA 1
ATOM 719 C C . PRO A 1 92 ? -3.488 -35.392 -8.496 1.00 83.69 92 PRO A C 1
ATOM 721 O O . PRO A 1 92 ? -2.577 -35.460 -7.674 1.00 83.69 92 PRO A O 1
ATOM 724 N N . LEU A 1 93 ? -3.269 -35.082 -9.781 1.00 84.12 93 LEU A N 1
ATOM 725 C CA . LEU A 1 93 ? -1.947 -34.761 -10.325 1.00 84.12 93 LEU A CA 1
ATOM 726 C C . LEU A 1 93 ? -1.482 -33.356 -9.927 1.00 84.12 93 LEU A C 1
ATOM 728 O O . LEU A 1 93 ? -0.286 -33.069 -9.973 1.00 84.12 93 LEU A O 1
ATOM 732 N N . LYS A 1 94 ? -2.409 -32.479 -9.519 1.00 87.25 94 LYS A N 1
ATOM 733 C CA . LYS A 1 94 ? -2.080 -31.127 -9.076 1.00 87.25 94 LYS A CA 1
ATOM 734 C C . LYS A 1 94 ? -1.789 -31.088 -7.586 1.00 87.25 94 LYS A C 1
ATOM 736 O O . LYS A 1 94 ? -2.698 -31.173 -6.756 1.00 87.25 94 LYS A O 1
ATOM 741 N N . ARG A 1 95 ? -0.520 -30.869 -7.240 1.00 89.88 95 ARG A N 1
ATOM 742 C CA . ARG A 1 95 ? -0.078 -30.637 -5.860 1.00 89.88 95 ARG A CA 1
ATOM 743 C C . ARG A 1 95 ? 0.402 -29.206 -5.657 1.00 89.88 95 ARG A C 1
ATOM 745 O O . ARG A 1 95 ? 1.084 -28.646 -6.516 1.00 89.88 95 ARG A O 1
ATOM 752 N N . ILE A 1 96 ? 0.098 -28.641 -4.492 1.00 92.56 96 ILE A N 1
ATOM 753 C CA . ILE A 1 96 ? 0.656 -27.372 -4.023 1.00 92.56 96 ILE A CA 1
ATOM 754 C C . ILE A 1 96 ? 1.530 -27.610 -2.794 1.00 92.56 96 ILE A C 1
ATOM 756 O O . ILE A 1 96 ? 1.191 -28.423 -1.931 1.00 92.56 96 ILE A O 1
ATOM 760 N N . LEU A 1 97 ? 2.664 -26.917 -2.731 1.00 93.00 97 LEU A N 1
ATOM 761 C CA . LEU A 1 97 ? 3.572 -26.924 -1.586 1.00 93.00 97 LEU A CA 1
ATOM 762 C C . LEU A 1 97 ? 3.670 -25.506 -1.025 1.00 93.00 97 LEU A C 1
ATOM 764 O O . LEU A 1 97 ? 3.811 -24.547 -1.781 1.00 93.00 97 LEU A O 1
ATOM 768 N N . VAL A 1 98 ? 3.612 -25.374 0.294 1.00 94.62 98 VAL A N 1
ATOM 769 C CA . VAL A 1 98 ? 3.793 -24.116 1.016 1.00 94.62 98 VAL A CA 1
ATOM 770 C C . VAL A 1 98 ? 5.015 -24.251 1.908 1.00 94.62 98 VAL A C 1
ATOM 772 O O . VAL A 1 98 ? 5.122 -25.202 2.685 1.00 94.62 98 VAL A O 1
ATOM 775 N N . ILE A 1 99 ? 5.925 -23.287 1.811 1.00 93.69 99 ILE A N 1
ATOM 776 C CA . ILE A 1 99 ? 7.134 -23.225 2.626 1.00 93.69 99 ILE A CA 1
ATOM 777 C C . ILE A 1 99 ? 7.205 -21.859 3.298 1.00 93.69 99 ILE A C 1
ATOM 779 O O . ILE A 1 99 ? 7.096 -20.817 2.647 1.00 93.69 99 ILE A O 1
ATOM 783 N N . PHE A 1 100 ? 7.413 -21.880 4.610 1.00 93.62 100 PHE A N 1
ATOM 784 C CA . PHE A 1 100 ? 7.726 -20.695 5.391 1.00 93.62 100 PHE A CA 1
ATOM 785 C C . PHE A 1 100 ? 9.238 -20.471 5.369 1.00 93.62 100 PHE A C 1
ATOM 787 O O . PHE A 1 100 ? 10.022 -21.405 5.522 1.00 93.62 100 PHE A O 1
ATOM 794 N N . CYS A 1 101 ? 9.647 -19.227 5.153 1.00 91.06 101 CYS A N 1
ATOM 795 C CA . CYS A 1 101 ? 11.032 -18.792 5.241 1.00 91.06 101 CYS A CA 1
ATOM 796 C C . CYS A 1 101 ? 11.215 -18.026 6.551 1.00 91.06 101 CYS A C 1
ATOM 798 O O . CYS A 1 101 ? 10.374 -17.199 6.903 1.00 91.06 101 CYS A O 1
ATOM 800 N N . GLY A 1 102 ? 12.325 -18.280 7.242 1.00 85.25 102 GLY A N 1
ATOM 801 C CA . GLY A 1 102 ? 12.616 -17.646 8.525 1.00 85.25 102 GLY A CA 1
ATOM 802 C C . GLY A 1 102 ? 12.855 -16.132 8.472 1.00 85.25 102 GLY A C 1
ATOM 803 O O . GLY A 1 102 ? 12.763 -15.508 7.411 1.00 85.25 102 GLY A O 1
ATOM 804 N N . PRO A 1 103 ? 13.218 -15.527 9.618 1.00 85.19 103 PRO A N 1
ATOM 805 C CA . PRO A 1 103 ? 13.364 -14.074 9.762 1.00 85.19 103 PRO A CA 1
ATOM 806 C C . PRO A 1 103 ? 14.554 -13.485 8.988 1.00 85.19 103 PRO A C 1
ATOM 808 O O . PRO A 1 103 ? 14.643 -12.268 8.788 1.00 85.19 103 PRO A O 1
ATOM 811 N N . SER A 1 104 ? 15.491 -14.326 8.552 1.00 87.81 104 SER A N 1
ATOM 812 C CA . SER A 1 104 ? 16.656 -13.902 7.784 1.00 87.81 104 SER A CA 1
ATOM 813 C C . SER A 1 104 ? 16.294 -13.541 6.338 1.00 87.81 104 SER A C 1
ATOM 815 O O . SER A 1 104 ? 15.323 -14.019 5.754 1.00 87.81 104 SER A O 1
ATOM 817 N N . MET A 1 105 ? 17.094 -12.657 5.740 1.00 89.12 105 MET A N 1
ATOM 818 C CA . MET A 1 105 ? 16.950 -12.285 4.332 1.00 89.12 105 MET A CA 1
ATOM 819 C C . MET A 1 105 ? 17.096 -13.517 3.428 1.00 89.12 105 MET A C 1
ATOM 821 O O . MET A 1 105 ? 18.085 -14.250 3.517 1.00 89.12 105 MET A O 1
ATOM 825 N N . VAL A 1 106 ? 16.157 -13.698 2.495 1.00 92.38 106 VAL A N 1
ATOM 826 C CA . VAL A 1 106 ? 16.159 -14.851 1.587 1.00 92.38 106 VAL A CA 1
ATOM 827 C C . VAL A 1 106 ? 17.178 -14.628 0.463 1.00 92.38 106 VAL A C 1
ATOM 829 O O . VAL A 1 106 ? 16.990 -13.808 -0.448 1.00 92.38 106 VAL A O 1
ATOM 832 N N . LYS A 1 107 ? 18.290 -15.366 0.546 1.00 93.31 107 LYS A N 1
ATOM 833 C CA . LYS A 1 107 ? 19.390 -15.371 -0.431 1.00 93.31 107 LYS A CA 1
ATOM 834 C C . LYS A 1 107 ? 19.221 -16.502 -1.452 1.00 93.31 107 LYS A C 1
ATOM 836 O O . LYS A 1 107 ? 18.442 -17.432 -1.258 1.00 93.31 107 LYS A O 1
ATOM 841 N N . VAL A 1 108 ? 20.007 -16.451 -2.530 1.00 92.06 108 VAL A N 1
ATOM 842 C CA . VAL A 1 108 ? 19.992 -17.452 -3.616 1.00 92.06 108 VAL A CA 1
ATOM 843 C C . VAL A 1 108 ? 20.207 -18.876 -3.093 1.00 92.06 108 VAL A C 1
ATOM 845 O O . VAL A 1 108 ? 19.517 -19.793 -3.527 1.00 92.06 108 VAL A O 1
ATOM 848 N N . ASN A 1 109 ? 21.124 -19.064 -2.138 1.00 90.56 109 ASN A N 1
ATOM 849 C CA . ASN A 1 109 ? 21.426 -20.386 -1.577 1.00 90.56 109 ASN A CA 1
ATOM 850 C C . ASN A 1 109 ? 20.216 -21.004 -0.866 1.00 90.56 109 ASN A C 1
ATOM 852 O O . ASN A 1 109 ? 19.993 -22.202 -0.993 1.00 90.56 109 ASN A O 1
ATOM 856 N N . SER A 1 110 ? 19.394 -20.190 -0.197 1.00 90.00 110 SER A N 1
ATOM 857 C CA . SER A 1 110 ? 18.160 -20.647 0.449 1.00 90.00 110 SER A CA 1
ATOM 858 C C . SER A 1 110 ? 17.157 -21.176 -0.579 1.00 90.00 110 SER A C 1
ATOM 860 O O . SER A 1 110 ? 16.589 -22.244 -0.385 1.00 90.00 110 SER A O 1
ATOM 862 N N . ILE A 1 111 ? 16.989 -20.485 -1.713 1.00 91.00 111 ILE A N 1
ATOM 863 C CA . ILE A 1 111 ? 16.120 -20.950 -2.809 1.00 91.00 111 ILE A CA 1
ATOM 864 C C . ILE A 1 111 ? 16.659 -22.242 -3.433 1.00 91.00 111 ILE A C 1
ATOM 866 O O . ILE A 1 111 ? 15.886 -23.159 -3.710 1.00 91.00 111 ILE A O 1
ATOM 870 N N . ARG A 1 112 ? 17.982 -22.351 -3.618 1.00 88.62 112 ARG A N 1
ATOM 871 C CA . ARG A 1 112 ? 18.619 -23.578 -4.128 1.00 88.62 112 ARG A CA 1
ATOM 872 C C . ARG A 1 112 ? 18.407 -24.763 -3.183 1.00 88.62 112 ARG A C 1
ATOM 874 O O . ARG A 1 112 ? 18.052 -25.833 -3.664 1.00 88.62 112 ARG A O 1
ATOM 881 N N . LEU A 1 113 ? 18.549 -24.554 -1.872 1.00 88.75 113 LEU A N 1
ATOM 882 C CA . LEU A 1 113 ? 18.302 -25.569 -0.844 1.00 88.75 113 LEU A CA 1
ATOM 883 C C . LEU A 1 113 ? 16.832 -26.010 -0.817 1.00 88.75 113 LEU A C 1
ATOM 885 O O . LEU A 1 113 ? 16.535 -27.199 -0.803 1.00 88.75 113 LEU A O 1
ATOM 889 N N . ILE A 1 114 ? 15.900 -25.057 -0.876 1.00 88.06 114 ILE A N 1
ATOM 890 C CA . ILE A 1 114 ? 14.469 -25.365 -0.982 1.00 88.06 114 ILE A CA 1
ATOM 891 C C . ILE A 1 114 ? 14.208 -26.209 -2.234 1.00 88.06 114 ILE A C 1
ATOM 893 O O . ILE A 1 114 ? 13.522 -27.223 -2.175 1.00 88.06 114 ILE A O 1
ATOM 897 N N . THR A 1 115 ? 14.804 -25.830 -3.364 1.00 86.38 115 THR A N 1
ATOM 898 C CA . THR A 1 115 ? 14.624 -26.527 -4.643 1.00 86.38 115 THR A CA 1
ATOM 899 C C . THR A 1 115 ? 15.220 -27.936 -4.640 1.00 86.38 115 THR A C 1
ATOM 901 O O . THR A 1 115 ? 14.679 -28.816 -5.311 1.00 86.38 115 THR A O 1
ATOM 904 N N . SER A 1 116 ? 16.323 -28.179 -3.923 1.00 85.44 116 SER A N 1
ATOM 905 C CA . SER A 1 116 ? 16.925 -29.515 -3.817 1.00 85.44 116 SER A CA 1
ATOM 906 C C . SER A 1 116 ? 16.121 -30.452 -2.917 1.00 85.44 116 SER A C 1
ATOM 908 O O . SER A 1 116 ? 16.074 -31.646 -3.188 1.00 85.44 116 SER A O 1
ATOM 910 N N . GLN A 1 117 ? 15.440 -29.922 -1.899 1.00 84.19 117 GLN A N 1
ATOM 911 C CA . GLN A 1 117 ? 14.584 -30.702 -0.997 1.00 84.19 117 GLN A CA 1
ATOM 912 C C . GLN A 1 117 ? 13.232 -31.103 -1.619 1.00 84.19 117 GLN A C 1
ATOM 914 O O . GLN A 1 117 ? 12.525 -31.953 -1.078 1.00 84.19 117 GLN A O 1
ATOM 919 N N . ILE A 1 118 ? 12.846 -30.509 -2.752 1.00 84.31 118 ILE A N 1
ATOM 920 C CA . ILE A 1 118 ? 11.625 -30.884 -3.473 1.00 84.31 118 ILE A CA 1
ATOM 921 C C . ILE A 1 118 ? 11.922 -32.135 -4.311 1.00 84.31 118 ILE A C 1
ATOM 923 O O . ILE A 1 118 ? 12.430 -32.032 -5.426 1.00 84.31 118 ILE A O 1
ATOM 927 N N . ALA A 1 119 ? 11.587 -33.311 -3.771 1.00 67.50 119 ALA A N 1
ATOM 928 C CA . ALA A 1 119 ? 11.812 -34.601 -4.429 1.00 67.50 119 ALA A CA 1
ATOM 929 C C . ALA A 1 119 ? 10.962 -34.794 -5.705 1.00 67.50 119 ALA A C 1
ATOM 931 O O . ALA A 1 119 ? 11.482 -35.196 -6.739 1.00 67.50 119 ALA A O 1
ATOM 932 N N . ASN A 1 120 ? 9.673 -34.428 -5.676 1.00 70.44 120 ASN A N 1
ATOM 933 C CA . ASN A 1 120 ? 8.724 -34.709 -6.768 1.00 70.44 120 ASN A CA 1
ATOM 934 C C . ASN A 1 120 ? 8.372 -33.447 -7.570 1.00 70.44 120 ASN A C 1
ATOM 936 O O . ASN A 1 120 ? 7.230 -32.976 -7.536 1.00 70.44 120 ASN A O 1
ATOM 940 N N . LYS A 1 121 ? 9.359 -32.878 -8.272 1.00 71.56 121 LYS A N 1
ATOM 941 C CA . LYS A 1 121 ? 9.204 -31.619 -9.032 1.00 71.56 121 LYS A CA 1
ATOM 942 C C . LYS A 1 121 ? 8.151 -31.699 -10.139 1.00 71.56 121 LYS A C 1
ATOM 944 O O . LYS A 1 121 ? 7.498 -30.701 -10.407 1.00 71.56 121 LYS A O 1
ATOM 949 N N . GLU A 1 122 ? 7.961 -32.872 -10.735 1.00 68.19 122 GLU A N 1
ATOM 950 C CA . GLU A 1 122 ? 7.061 -33.073 -11.882 1.00 68.19 122 GLU A CA 1
ATOM 951 C C . GLU A 1 122 ? 5.573 -33.030 -11.501 1.00 68.19 122 GLU A C 1
ATOM 953 O O . GLU A 1 122 ? 4.741 -32.583 -12.281 1.00 68.19 122 GLU A O 1
ATOM 958 N N . THR A 1 123 ? 5.235 -33.425 -10.270 1.00 74.62 123 THR A N 1
ATOM 959 C CA . THR A 1 123 ? 3.850 -33.389 -9.747 1.00 74.62 123 THR A CA 1
ATOM 960 C C . THR A 1 123 ? 3.482 -32.057 -9.082 1.00 74.62 123 THR A C 1
ATOM 962 O O . THR A 1 123 ? 2.351 -31.854 -8.635 1.00 74.62 123 THR A O 1
ATOM 965 N N . LEU A 1 124 ? 4.447 -31.141 -8.951 1.00 83.00 124 LEU A N 1
ATOM 966 C CA . LEU A 1 124 ? 4.251 -29.883 -8.244 1.00 83.00 124 LEU A CA 1
ATOM 967 C C . LEU A 1 124 ? 3.711 -28.820 -9.201 1.00 83.00 124 LEU A C 1
ATOM 969 O O . LEU A 1 124 ? 4.434 -28.286 -10.034 1.00 83.00 124 LEU A O 1
ATOM 973 N N . SER A 1 125 ? 2.436 -28.471 -9.053 1.00 83.50 125 SER A N 1
ATOM 974 C CA . SER A 1 125 ? 1.798 -27.444 -9.886 1.00 83.50 125 SER A CA 1
ATOM 975 C C . SER A 1 125 ? 2.097 -26.025 -9.415 1.00 83.50 125 SER A C 1
ATOM 977 O O . SER A 1 125 ? 2.077 -25.091 -10.217 1.00 83.50 125 SER A O 1
ATOM 979 N N . GLY A 1 126 ? 2.368 -25.846 -8.121 1.00 88.94 126 GLY A N 1
ATOM 980 C CA . GLY A 1 126 ? 2.688 -24.537 -7.570 1.00 88.94 126 GLY A CA 1
ATOM 981 C C . GLY A 1 126 ? 3.413 -24.594 -6.232 1.00 88.94 126 GLY A C 1
ATOM 982 O O . GLY A 1 126 ? 3.206 -25.504 -5.425 1.00 88.94 126 GLY A O 1
ATOM 983 N N . LEU A 1 127 ? 4.246 -23.585 -5.998 1.00 92.19 127 LEU A N 1
ATOM 984 C CA . LEU A 1 127 ? 4.970 -23.365 -4.751 1.00 92.19 127 LEU A CA 1
ATOM 985 C C . LEU A 1 127 ? 4.578 -22.007 -4.166 1.00 92.19 127 LEU A C 1
ATOM 987 O O . LEU A 1 127 ? 4.673 -20.986 -4.844 1.00 92.19 127 LEU A O 1
ATOM 991 N N . ILE A 1 128 ? 4.179 -21.981 -2.899 1.00 95.00 128 ILE A N 1
ATOM 992 C CA . ILE A 1 128 ? 3.928 -20.750 -2.150 1.00 95.00 128 ILE A CA 1
ATOM 993 C C . ILE A 1 128 ? 5.070 -20.549 -1.154 1.00 95.00 128 ILE A C 1
ATOM 995 O O . ILE A 1 128 ? 5.299 -21.390 -0.286 1.00 95.00 128 ILE A O 1
ATOM 999 N N . LEU A 1 129 ? 5.774 -19.426 -1.271 1.00 94.38 129 LEU A N 1
ATOM 1000 C CA . LEU A 1 129 ? 6.820 -19.009 -0.343 1.00 94.38 129 LEU A CA 1
ATOM 1001 C C . LEU A 1 129 ? 6.299 -17.885 0.550 1.00 94.38 129 LEU A C 1
ATOM 1003 O O . LEU A 1 129 ? 5.961 -16.804 0.063 1.00 94.38 129 LEU A O 1
ATOM 1007 N N . ILE A 1 130 ? 6.266 -18.126 1.857 1.00 95.44 130 ILE A N 1
ATOM 1008 C CA . ILE A 1 130 ? 5.875 -17.125 2.853 1.00 95.44 130 ILE A CA 1
ATOM 1009 C C . ILE A 1 130 ? 7.145 -16.577 3.485 1.00 95.44 130 ILE A C 1
ATOM 1011 O O . ILE A 1 130 ? 7.856 -17.295 4.181 1.00 95.44 130 ILE A O 1
ATOM 1015 N N . VAL A 1 131 ? 7.446 -15.308 3.221 1.00 94.50 131 VAL A N 1
ATOM 1016 C CA . VAL A 1 131 ? 8.688 -14.661 3.654 1.00 94.50 131 VAL A CA 1
ATOM 1017 C C . VAL A 1 131 ? 8.426 -13.664 4.779 1.00 94.50 131 VAL A C 1
ATOM 1019 O O . VAL A 1 131 ? 7.494 -12.863 4.709 1.00 94.50 131 VAL A O 1
ATOM 1022 N N . GLN A 1 132 ? 9.256 -13.692 5.823 1.00 91.62 132 GLN A N 1
ATOM 1023 C CA . GLN A 1 132 ? 9.197 -12.706 6.908 1.00 91.62 132 GLN A CA 1
ATOM 1024 C C . GLN A 1 132 ? 10.002 -11.439 6.582 1.00 91.62 132 GLN A C 1
ATOM 1026 O O . GLN A 1 132 ? 9.596 -10.336 6.939 1.00 91.62 132 GLN A O 1
ATOM 1031 N N . ASN A 1 133 ? 11.114 -11.585 5.858 1.00 91.31 133 ASN A N 1
ATOM 1032 C CA . ASN A 1 133 ? 11.972 -10.488 5.409 1.00 91.31 133 ASN A CA 1
ATOM 1033 C C . ASN A 1 133 ? 12.010 -10.417 3.872 1.00 91.31 133 ASN A C 1
ATOM 1035 O O . ASN A 1 133 ? 11.449 -11.263 3.174 1.00 91.31 133 ASN A O 1
ATOM 1039 N N . HIS A 1 134 ? 12.658 -9.396 3.318 1.00 88.75 134 HIS A N 1
ATOM 1040 C CA . HIS A 1 134 ? 12.765 -9.230 1.874 1.00 88.75 134 HIS A CA 1
ATOM 1041 C C . HIS A 1 134 ? 13.602 -10.340 1.216 1.00 88.75 134 HIS A C 1
ATOM 1043 O O . HIS A 1 134 ? 14.551 -10.885 1.787 1.00 88.75 134 HIS A O 1
ATOM 1049 N N . ILE A 1 135 ? 13.240 -10.656 -0.026 1.00 93.25 135 ILE A N 1
ATOM 1050 C CA . ILE A 1 135 ? 13.981 -11.561 -0.901 1.00 93.25 135 ILE A CA 1
ATOM 1051 C C . ILE A 1 135 ? 14.923 -10.753 -1.797 1.00 93.25 135 ILE A C 1
ATOM 1053 O O . ILE A 1 135 ? 14.557 -9.709 -2.337 1.00 93.25 135 ILE A O 1
ATOM 1057 N N . THR A 1 136 ? 16.157 -11.225 -1.950 1.00 94.12 136 THR A N 1
ATOM 1058 C CA . THR A 1 136 ? 17.152 -10.567 -2.812 1.00 94.12 136 THR A CA 1
ATOM 1059 C C . THR A 1 136 ? 16.792 -10.671 -4.301 1.00 94.12 136 THR A C 1
ATOM 1061 O O . THR A 1 136 ? 16.247 -11.678 -4.747 1.00 94.12 136 THR A O 1
ATOM 1064 N N . ASN A 1 137 ? 17.171 -9.674 -5.113 1.00 93.06 137 ASN A N 1
ATOM 1065 C CA . ASN A 1 137 ? 16.926 -9.697 -6.568 1.00 93.06 137 ASN A CA 1
ATOM 1066 C C . ASN A 1 137 ? 17.566 -10.906 -7.270 1.00 93.06 137 ASN A C 1
ATOM 1068 O O . ASN A 1 137 ? 17.018 -11.421 -8.240 1.00 93.06 137 ASN A O 1
ATOM 1072 N N . GLN A 1 138 ? 18.718 -11.376 -6.786 1.00 93.25 138 GLN A N 1
ATOM 1073 C CA . GLN A 1 138 ? 19.338 -12.592 -7.312 1.00 93.25 138 GLN A CA 1
ATOM 1074 C C . GLN A 1 138 ? 18.498 -13.838 -6.993 1.00 93.25 138 GLN A C 1
ATOM 1076 O O . GLN A 1 138 ? 18.368 -14.718 -7.839 1.00 93.25 138 GLN A O 1
ATOM 1081 N N . ALA A 1 139 ? 17.909 -13.914 -5.794 1.00 92.38 139 ALA A N 1
ATOM 1082 C CA . ALA A 1 139 ? 17.026 -15.013 -5.416 1.00 92.38 139 ALA A CA 1
ATOM 1083 C C . ALA A 1 139 ? 15.717 -14.989 -6.219 1.00 92.38 139 ALA A C 1
ATOM 1085 O O . ALA A 1 139 ? 15.277 -16.044 -6.657 1.00 92.38 139 ALA A O 1
ATOM 1086 N N . LEU A 1 140 ? 15.152 -13.806 -6.495 1.00 92.50 140 LEU A N 1
ATOM 1087 C CA . LEU A 1 140 ? 13.997 -13.663 -7.392 1.00 92.50 140 LEU A CA 1
ATOM 1088 C C . LEU A 1 140 ? 14.286 -14.221 -8.792 1.00 92.50 140 LEU A C 1
ATOM 1090 O O . LEU A 1 140 ? 13.526 -15.046 -9.282 1.00 92.50 140 LEU A O 1
ATOM 1094 N N . LYS A 1 141 ? 15.438 -13.873 -9.383 1.00 91.88 141 LYS A N 1
ATOM 1095 C CA . LYS A 1 141 ? 15.861 -14.445 -10.675 1.00 91.88 141 LYS A CA 1
ATOM 1096 C C . LYS A 1 141 ? 15.996 -15.970 -10.633 1.00 91.88 141 LYS A C 1
ATOM 1098 O O . LYS A 1 141 ? 15.721 -16.626 -11.625 1.00 91.88 141 LYS A O 1
ATOM 1103 N N . ALA A 1 142 ? 16.436 -16.535 -9.507 1.00 89.88 142 ALA A N 1
ATOM 1104 C CA . ALA A 1 142 ? 16.535 -17.986 -9.344 1.00 89.88 142 ALA A CA 1
ATOM 1105 C C . ALA A 1 142 ? 15.158 -18.661 -9.232 1.00 89.88 142 ALA A C 1
ATOM 1107 O O . ALA A 1 142 ? 14.996 -19.783 -9.702 1.00 89.88 142 ALA A O 1
ATOM 1108 N N . VAL A 1 143 ? 14.176 -17.978 -8.635 1.00 90.25 143 VAL A N 1
ATOM 1109 C CA . VAL A 1 143 ? 12.784 -18.440 -8.567 1.00 90.25 143 VAL A CA 1
ATOM 1110 C C . VAL A 1 143 ? 12.145 -18.471 -9.959 1.00 90.25 143 VAL A C 1
ATOM 1112 O O . VAL A 1 143 ? 11.468 -19.443 -10.278 1.00 90.25 143 VAL A O 1
ATOM 1115 N N . ASP A 1 144 ? 12.412 -17.471 -10.805 1.00 87.44 144 ASP A N 1
ATOM 1116 C CA . ASP A 1 144 ? 11.856 -17.380 -12.167 1.00 87.44 144 ASP A CA 1
ATOM 1117 C C . ASP A 1 144 ? 12.316 -18.518 -13.105 1.00 87.44 144 ASP A C 1
ATOM 1119 O O . ASP A 1 144 ? 11.679 -18.772 -14.124 1.00 87.44 144 ASP A O 1
ATOM 1123 N N . ILE A 1 145 ? 13.414 -19.209 -12.772 1.00 87.44 145 ILE A N 1
ATOM 1124 C CA . ILE A 1 145 ? 13.969 -20.334 -13.550 1.00 87.44 145 ILE A CA 1
ATOM 1125 C C . ILE A 1 145 ? 13.262 -21.662 -13.213 1.00 87.44 145 ILE A C 1
ATOM 1127 O O . ILE A 1 145 ? 13.435 -22.659 -13.915 1.00 87.44 145 ILE A O 1
ATOM 1131 N N . LEU A 1 146 ? 12.476 -21.714 -12.134 1.00 85.19 146 LEU A N 1
ATOM 1132 C CA . LEU A 1 146 ? 11.828 -22.950 -11.702 1.00 85.19 146 LEU A CA 1
ATOM 1133 C C . LEU A 1 146 ? 10.737 -23.396 -12.695 1.00 85.19 146 LEU A C 1
ATOM 1135 O O . LEU A 1 146 ? 10.016 -22.561 -13.238 1.00 85.19 146 LEU A O 1
ATOM 1139 N N . PRO A 1 147 ? 10.570 -24.716 -12.914 1.00 83.25 147 PRO A N 1
ATOM 1140 C CA . PRO A 1 147 ? 9.654 -25.245 -13.930 1.00 83.25 147 PRO A CA 1
ATOM 1141 C C . PRO A 1 147 ? 8.169 -25.127 -13.548 1.00 83.25 147 PRO A C 1
ATOM 1143 O O . PRO A 1 147 ? 7.296 -25.404 -14.366 1.00 83.25 147 PRO A O 1
ATOM 1146 N N . PHE A 1 148 ? 7.871 -24.727 -12.312 1.00 85.44 148 PHE A N 1
ATOM 1147 C CA . PHE A 1 148 ? 6.523 -24.575 -11.772 1.00 85.44 148 PHE A CA 1
ATOM 1148 C C . PHE A 1 148 ? 6.307 -23.155 -11.242 1.00 85.44 148 PHE A C 1
ATOM 1150 O O . PHE A 1 148 ? 7.248 -22.434 -10.909 1.00 85.44 148 PHE A O 1
ATOM 1157 N N . LYS A 1 149 ? 5.040 -22.749 -11.131 1.00 88.25 149 LYS A N 1
ATOM 1158 C CA . LYS A 1 149 ? 4.662 -21.396 -10.709 1.00 88.25 149 LYS A CA 1
ATOM 1159 C C . LYS A 1 149 ? 4.997 -21.175 -9.234 1.00 88.25 149 LYS A C 1
ATOM 1161 O O . LYS A 1 149 ? 4.553 -21.939 -8.377 1.00 88.25 149 LYS A O 1
ATOM 1166 N N . VAL A 1 150 ? 5.731 -20.106 -8.936 1.00 91.75 150 VAL A N 1
ATOM 1167 C CA . VAL A 1 150 ? 6.056 -19.720 -7.558 1.00 91.75 150 VAL A CA 1
ATOM 1168 C C . VAL A 1 150 ? 5.358 -18.418 -7.189 1.00 91.75 150 VAL A C 1
ATOM 1170 O O . VAL A 1 150 ? 5.466 -17.412 -7.889 1.00 91.75 150 VAL A O 1
ATOM 1173 N N . GLU A 1 151 ? 4.645 -18.427 -6.069 1.00 93.44 151 GLU A N 1
ATOM 1174 C CA . GLU A 1 151 ? 3.990 -17.257 -5.496 1.00 93.44 151 GLU A CA 1
ATOM 1175 C C . GLU A 1 151 ? 4.664 -16.880 -4.181 1.00 93.44 151 GLU A C 1
ATOM 1177 O O . GLU A 1 151 ? 4.797 -17.700 -3.278 1.00 93.44 151 GLU A O 1
ATOM 1182 N N . ILE A 1 152 ? 5.074 -15.620 -4.059 1.00 93.88 152 ILE A N 1
ATOM 1183 C CA . ILE A 1 152 ? 5.731 -15.109 -2.856 1.00 93.88 152 ILE A CA 1
ATOM 1184 C C . ILE A 1 152 ? 4.742 -14.215 -2.110 1.00 93.88 152 ILE A C 1
ATOM 1186 O O . ILE A 1 152 ? 4.165 -13.302 -2.708 1.00 93.88 152 ILE A O 1
ATOM 1190 N N . PHE A 1 153 ? 4.564 -14.449 -0.812 1.00 95.25 153 PHE A N 1
ATOM 1191 C CA . PHE A 1 153 ? 3.751 -13.629 0.089 1.00 95.25 153 PHE A CA 1
ATOM 1192 C C . PHE A 1 153 ? 4.582 -13.176 1.282 1.00 95.25 153 PHE A C 1
ATOM 1194 O O . PHE A 1 153 ? 5.385 -13.945 1.803 1.00 95.25 153 PHE A O 1
ATOM 1201 N N . GLN A 1 154 ? 4.384 -11.936 1.732 1.00 94.06 154 GLN A N 1
ATOM 1202 C CA . GLN A 1 154 ? 4.923 -11.546 3.028 1.00 94.06 154 GLN A CA 1
ATOM 1203 C C . GLN A 1 154 ? 4.065 -12.149 4.136 1.00 94.06 154 GLN A C 1
ATOM 1205 O O . GLN A 1 154 ? 2.843 -12.215 4.008 1.00 94.06 154 GLN A O 1
ATOM 1210 N N . ILE A 1 155 ? 4.689 -12.558 5.239 1.00 94.00 155 ILE A N 1
ATOM 1211 C CA . ILE A 1 155 ? 3.960 -13.097 6.395 1.00 94.00 155 ILE A CA 1
ATOM 1212 C C . ILE A 1 155 ? 2.940 -12.088 6.940 1.00 94.00 155 ILE A C 1
ATOM 1214 O O . ILE A 1 155 ? 1.847 -12.472 7.342 1.00 94.00 155 ILE A O 1
ATOM 1218 N N . THR A 1 156 ? 3.260 -10.794 6.862 1.00 93.50 156 THR A N 1
ATOM 1219 C CA . THR A 1 156 ? 2.390 -9.671 7.237 1.00 93.50 156 THR A CA 1
ATOM 1220 C C . THR A 1 156 ? 1.098 -9.629 6.421 1.00 93.50 156 THR A C 1
ATOM 1222 O O . THR A 1 156 ? 0.044 -9.350 6.987 1.00 93.50 156 THR A O 1
ATOM 1225 N N . ASP A 1 157 ? 1.152 -9.978 5.129 1.00 92.25 157 ASP A N 1
ATOM 1226 C CA . ASP A 1 157 ? -0.027 -10.061 4.255 1.00 92.25 157 ASP A CA 1
ATOM 1227 C C . ASP A 1 157 ? -0.961 -11.219 4.664 1.00 92.25 157 ASP A C 1
ATOM 1229 O O . ASP A 1 157 ? -2.148 -11.193 4.342 1.00 92.25 157 ASP A O 1
ATOM 1233 N N . MET A 1 158 ? -0.434 -12.242 5.351 1.00 94.38 158 MET A N 1
ATOM 1234 C CA . MET A 1 158 ? -1.159 -13.464 5.730 1.00 94.38 158 MET A CA 1
ATOM 1235 C C . MET A 1 158 ? -1.719 -13.427 7.161 1.00 94.38 158 MET A C 1
ATOM 1237 O O . MET A 1 158 ? -2.449 -14.337 7.546 1.00 94.38 158 MET A O 1
ATOM 1241 N N . LEU A 1 159 ? -1.422 -12.396 7.960 1.00 93.62 159 LEU A N 1
ATOM 1242 C CA . LEU A 1 159 ? -1.917 -12.308 9.344 1.00 93.62 159 LEU A 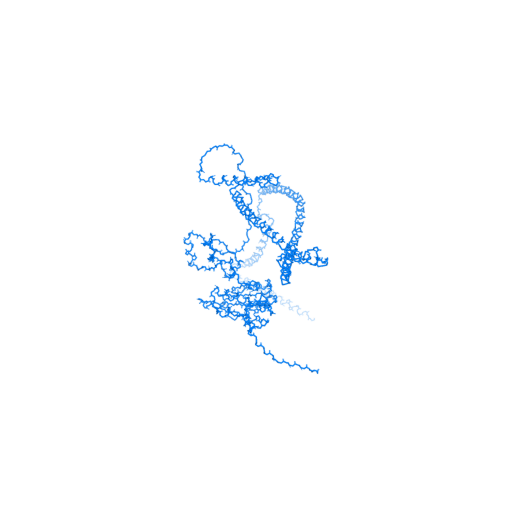CA 1
ATOM 1243 C C . LEU A 1 159 ? -3.443 -12.155 9.423 1.00 93.62 159 LEU A C 1
ATOM 1245 O O . LEU A 1 159 ? -4.055 -12.538 10.416 1.00 93.62 159 LEU A O 1
ATOM 1249 N N . VAL A 1 160 ? -4.063 -11.606 8.374 1.00 92.75 160 VAL A N 1
ATOM 1250 C CA . VAL A 1 160 ? -5.511 -11.400 8.290 1.00 92.75 160 VAL A CA 1
ATOM 1251 C C . VAL A 1 160 ? -6.015 -11.894 6.941 1.00 92.75 160 VAL A C 1
ATOM 1253 O O . VAL A 1 160 ? -5.566 -11.431 5.892 1.00 92.75 160 VAL A O 1
ATOM 1256 N N . ASN A 1 161 ? -7.007 -12.788 6.947 1.00 92.56 161 ASN A N 1
ATOM 1257 C CA . ASN A 1 161 ? -7.651 -13.208 5.709 1.00 92.56 161 ASN A CA 1
ATOM 1258 C C . ASN A 1 161 ? -8.526 -12.077 5.141 1.00 92.56 161 ASN A C 1
ATOM 1260 O O . ASN A 1 161 ? -9.647 -11.826 5.590 1.00 92.56 161 ASN A O 1
ATOM 1264 N N . ILE A 1 162 ? -8.024 -11.426 4.091 1.00 91.19 162 ILE A N 1
ATOM 1265 C CA . ILE A 1 162 ? -8.685 -10.311 3.403 1.00 91.19 162 ILE A CA 1
ATOM 1266 C C . ILE A 1 162 ? -10.065 -10.659 2.825 1.00 91.19 162 ILE A C 1
ATOM 1268 O O . ILE A 1 162 ? -10.865 -9.752 2.597 1.00 91.19 162 ILE A O 1
ATOM 1272 N N . THR A 1 163 ? -10.365 -11.936 2.569 1.00 90.12 163 THR A N 1
ATOM 1273 C CA . THR A 1 163 ? -11.656 -12.359 1.997 1.00 90.12 163 THR A CA 1
ATOM 1274 C C . THR A 1 163 ? -12.792 -12.349 3.018 1.00 90.12 163 THR A C 1
ATOM 1276 O O . THR A 1 163 ? -13.949 -12.205 2.631 1.00 90.12 163 THR A O 1
ATOM 1279 N N . LYS A 1 164 ? -12.464 -12.434 4.314 1.00 88.81 164 LYS A N 1
ATOM 1280 C CA . LYS A 1 164 ? -13.424 -12.450 5.428 1.00 88.81 164 LYS A CA 1
ATOM 1281 C C . LYS A 1 164 ? -13.788 -11.056 5.943 1.00 88.81 164 LYS A C 1
ATOM 1283 O O . LYS A 1 164 ? -14.607 -10.922 6.846 1.00 88.81 164 LYS A O 1
ATOM 1288 N N . HIS A 1 165 ? -13.183 -10.007 5.392 1.00 87.56 165 HIS A N 1
ATOM 1289 C CA . HIS A 1 165 ? -13.445 -8.637 5.817 1.00 87.56 165 HIS A CA 1
ATOM 1290 C C . HIS A 1 165 ? -14.872 -8.196 5.446 1.00 87.56 165 HIS A C 1
ATOM 1292 O O . HIS A 1 165 ? -15.282 -8.337 4.297 1.00 87.56 165 HIS A O 1
ATOM 1298 N N . VAL A 1 166 ? -15.594 -7.560 6.379 1.00 81.94 166 VAL A N 1
ATOM 1299 C CA . VAL A 1 166 ? -17.020 -7.186 6.235 1.00 81.94 166 VAL A CA 1
ATOM 1300 C C . VAL A 1 166 ? -17.338 -6.382 4.964 1.00 81.94 166 VAL A C 1
ATOM 1302 O O . VAL A 1 166 ? -18.332 -6.627 4.292 1.00 81.94 166 VAL A O 1
ATOM 1305 N N . LEU A 1 167 ? -16.458 -5.452 4.581 1.00 79.12 167 LEU A N 1
ATOM 1306 C CA . LEU A 1 167 ? -16.631 -4.619 3.380 1.00 79.12 167 LEU A CA 1
ATOM 1307 C C . LEU A 1 167 ? -16.273 -5.326 2.058 1.00 79.12 167 LEU A C 1
ATOM 1309 O O . LEU A 1 167 ? -16.338 -4.701 0.996 1.00 79.12 167 LEU A O 1
ATOM 1313 N N . LYS A 1 168 ? -15.813 -6.585 2.084 1.00 80.50 168 LYS A N 1
ATOM 1314 C CA . LYS A 1 168 ? -15.352 -7.277 0.876 1.00 80.50 168 LYS A CA 1
ATOM 1315 C C . LYS A 1 168 ? -16.467 -8.140 0.281 1.00 80.50 168 LYS A C 1
ATOM 1317 O O . LYS A 1 168 ? -17.035 -8.982 0.968 1.00 80.50 168 LYS A O 1
ATOM 1322 N N . PRO A 1 169 ? -16.784 -7.958 -1.015 1.00 86.69 169 PRO A N 1
ATOM 1323 C CA . PRO A 1 169 ? -17.767 -8.797 -1.682 1.00 86.69 169 PRO A CA 1
ATOM 1324 C C . PRO A 1 169 ? -17.239 -10.223 -1.860 1.00 86.69 169 PRO A C 1
ATOM 1326 O O . PRO A 1 169 ? -16.029 -10.466 -1.866 1.00 86.69 169 PRO A O 1
ATOM 1329 N N . LYS A 1 170 ? -18.152 -11.170 -2.085 1.00 86.19 170 LYS A N 1
ATOM 1330 C CA . LYS A 1 170 ? -17.792 -12.562 -2.370 1.00 86.19 170 LYS A CA 1
ATOM 1331 C C . LYS A 1 170 ? -17.284 -12.685 -3.806 1.00 86.19 170 LYS A C 1
ATOM 1333 O O . LYS A 1 170 ? -17.940 -12.221 -4.742 1.00 86.19 170 LYS A O 1
ATOM 1338 N N . HIS A 1 171 ? -16.133 -13.328 -3.975 1.00 89.44 171 HIS A N 1
ATOM 1339 C CA . HIS A 1 171 ? -15.487 -13.549 -5.268 1.00 89.44 171 HIS A CA 1
ATOM 1340 C C . HIS A 1 171 ? -15.561 -15.034 -5.631 1.00 89.44 171 HIS A C 1
ATOM 1342 O O . HIS A 1 171 ? -15.228 -15.884 -4.814 1.00 89.44 171 HIS A O 1
ATOM 1348 N N . ARG A 1 172 ? -15.994 -15.348 -6.856 1.00 89.12 172 ARG A N 1
ATOM 1349 C CA . ARG A 1 172 ? -16.006 -16.716 -7.394 1.00 89.12 172 ARG A CA 1
ATOM 1350 C C . ARG A 1 172 ? -15.393 -16.735 -8.787 1.00 89.12 172 ARG A C 1
ATOM 1352 O O . ARG A 1 172 ? -15.861 -16.010 -9.669 1.00 89.12 172 ARG A O 1
ATOM 1359 N N . VAL A 1 173 ? -14.370 -17.558 -8.989 1.00 89.69 173 VAL A N 1
ATOM 1360 C CA . VAL A 1 173 ? -13.763 -17.771 -10.310 1.00 89.69 173 VAL A CA 1
ATOM 1361 C C . VAL A 1 173 ? -14.760 -18.515 -11.200 1.00 89.69 173 VAL A C 1
ATOM 1363 O O . VAL A 1 173 ? -15.406 -19.457 -10.746 1.00 89.69 173 VAL A O 1
ATOM 1366 N N . LEU A 1 174 ? -14.948 -18.049 -12.436 1.00 89.50 174 LEU A N 1
ATOM 1367 C CA . LEU A 1 174 ? -15.816 -18.708 -13.413 1.00 89.50 174 LEU A CA 1
ATOM 1368 C C . LEU A 1 174 ? -15.023 -19.719 -14.238 1.00 89.50 174 LEU A C 1
ATOM 1370 O O . LEU A 1 174 ? -13.898 -19.437 -14.649 1.00 89.50 174 LEU A O 1
ATOM 1374 N N . THR A 1 175 ? -15.649 -20.855 -14.531 1.00 90.25 175 THR A N 1
ATOM 1375 C CA . THR A 1 175 ? -15.128 -21.833 -15.498 1.00 90.25 175 THR A CA 1
ATOM 1376 C C . THR A 1 175 ? -15.179 -21.278 -16.923 1.00 90.25 175 THR A C 1
ATOM 1378 O O . THR A 1 175 ? -15.975 -20.382 -17.223 1.00 90.25 175 THR A O 1
ATOM 1381 N N . ASP A 1 176 ? -14.384 -21.833 -17.840 1.00 89.56 176 ASP A N 1
ATOM 1382 C CA . ASP A 1 176 ? -14.375 -21.377 -19.238 1.00 89.56 176 ASP A CA 1
ATOM 1383 C C . ASP A 1 176 ? -15.745 -21.529 -19.914 1.00 89.56 176 ASP A C 1
ATOM 1385 O O . ASP A 1 176 ? -16.179 -20.645 -20.655 1.00 89.56 176 ASP A O 1
ATOM 1389 N N . GLN A 1 177 ? -16.493 -22.583 -19.578 1.00 91.94 177 GLN A N 1
ATOM 1390 C CA . GLN A 1 177 ? -17.862 -22.775 -20.060 1.00 91.94 177 GLN A CA 1
ATOM 1391 C C . GLN A 1 177 ? -18.831 -21.713 -19.516 1.00 91.94 177 GLN A C 1
ATOM 1393 O O . GLN A 1 177 ? -19.685 -21.207 -20.247 1.00 91.94 177 GLN A O 1
ATOM 1398 N N . GLU A 1 178 ? -18.742 -21.357 -18.229 1.00 91.19 178 GLU A N 1
ATOM 1399 C CA . GLU A 1 178 ? -19.548 -20.271 -17.648 1.00 91.19 178 GLU A CA 1
ATOM 1400 C C . GLU A 1 178 ? -19.165 -18.909 -18.235 1.00 91.19 178 GLU A C 1
ATOM 1402 O O . GLU A 1 178 ? -20.038 -18.078 -18.500 1.00 91.19 178 GLU A O 1
ATOM 1407 N N . LYS A 1 179 ? -17.869 -18.683 -18.465 1.00 91.25 179 LYS A N 1
ATOM 1408 C CA . LYS A 1 179 ? -17.340 -17.482 -19.110 1.00 91.25 179 LYS A CA 1
ATOM 1409 C C . LYS A 1 179 ? -17.888 -17.342 -20.530 1.00 91.25 179 LYS A C 1
ATOM 1411 O O . LYS A 1 179 ? -18.410 -16.283 -20.861 1.00 91.25 179 LYS A O 1
ATOM 1416 N N . GLN A 1 180 ? -17.844 -18.394 -21.348 1.00 91.69 180 GLN A N 1
ATOM 1417 C CA . GLN A 1 180 ? -18.407 -18.365 -22.702 1.00 91.69 180 GLN A CA 1
ATOM 1418 C C . GLN A 1 180 ? -19.921 -18.127 -22.690 1.00 91.69 180 GLN A C 1
ATOM 1420 O O . GLN A 1 180 ? -20.414 -17.278 -23.433 1.00 91.69 180 GLN A O 1
ATOM 1425 N N . ARG A 1 181 ? -20.662 -18.807 -21.802 1.00 92.38 181 ARG A N 1
ATOM 1426 C CA . ARG A 1 181 ? -22.107 -18.579 -21.620 1.00 92.38 181 ARG A CA 1
ATOM 1427 C C . ARG A 1 181 ? -22.420 -17.132 -21.249 1.00 92.38 181 ARG A C 1
ATOM 1429 O O . ARG A 1 181 ? -23.391 -16.568 -21.737 1.00 92.38 181 ARG A O 1
ATOM 1436 N N . LEU A 1 182 ? -21.594 -16.518 -20.411 1.00 89.12 182 LEU A N 1
ATOM 1437 C CA . LEU A 1 182 ? -21.724 -15.122 -20.006 1.00 89.12 182 LEU A CA 1
ATOM 1438 C C . LEU A 1 182 ? -21.476 -14.156 -21.165 1.00 89.12 182 LEU A C 1
ATOM 1440 O O . LEU A 1 182 ? -22.262 -13.228 -21.328 1.00 89.12 182 LEU A O 1
ATOM 1444 N N . LEU A 1 183 ? -20.418 -14.363 -21.949 1.00 91.00 183 LEU A N 1
ATOM 1445 C CA . LEU A 1 183 ? -20.107 -13.507 -23.099 1.00 91.00 183 LEU A CA 1
ATOM 1446 C C . LEU A 1 183 ? -21.225 -13.580 -24.144 1.00 91.00 183 LEU A C 1
ATOM 1448 O O . LEU A 1 183 ? -21.699 -12.541 -24.592 1.00 91.00 183 LEU A O 1
ATOM 1452 N N . LYS A 1 184 ? -21.727 -14.794 -24.426 1.00 92.62 184 LYS A N 1
ATOM 1453 C CA . LYS A 1 184 ? -22.889 -15.012 -25.302 1.00 92.62 184 LYS A CA 1
ATOM 1454 C C . LYS A 1 184 ? -24.156 -14.352 -24.755 1.00 92.62 184 LYS A C 1
ATOM 1456 O O . LYS A 1 184 ? -24.831 -13.645 -25.488 1.00 92.62 184 LYS A O 1
ATOM 1461 N N . LYS A 1 185 ? -24.460 -14.528 -23.462 1.00 91.94 185 LYS A N 1
ATOM 1462 C CA . LYS A 1 185 ? -25.681 -13.993 -22.831 1.00 91.94 185 LYS A CA 1
ATOM 1463 C C . LYS A 1 185 ? -25.794 -12.470 -22.929 1.00 91.94 185 LYS A C 1
ATOM 1465 O O . LYS A 1 185 ? -26.899 -11.962 -23.050 1.00 91.94 185 LYS A O 1
ATOM 1470 N N . TYR A 1 186 ? -24.676 -11.757 -22.818 1.00 89.25 186 TYR A N 1
ATOM 1471 C CA . TYR A 1 186 ? -24.662 -10.291 -22.856 1.00 89.25 186 TYR A CA 1
ATOM 1472 C C . TYR A 1 186 ? -24.187 -9.725 -24.199 1.00 89.25 186 TYR A C 1
ATOM 1474 O O . TYR A 1 186 ? -24.112 -8.509 -24.324 1.00 89.25 186 TYR A O 1
ATOM 1482 N N . ASN A 1 187 ? -23.873 -10.583 -25.175 1.00 89.75 187 ASN A N 1
ATOM 1483 C CA . ASN A 1 187 ? -23.305 -10.210 -26.471 1.00 89.75 187 ASN A CA 1
ATOM 1484 C C . ASN A 1 187 ? -22.124 -9.224 -26.350 1.00 89.75 187 ASN A C 1
ATOM 1486 O O . ASN A 1 187 ? -22.090 -8.181 -26.999 1.00 89.75 187 ASN A O 1
ATOM 1490 N N . ILE A 1 188 ? -21.186 -9.534 -25.451 1.00 90.75 188 ILE A N 1
ATOM 1491 C CA . ILE A 1 188 ? -20.018 -8.692 -25.168 1.00 90.75 188 ILE A CA 1
ATOM 1492 C C . ILE A 1 188 ? -18.721 -9.411 -25.504 1.00 90.75 188 ILE A C 1
ATOM 1494 O O . ILE A 1 188 ? -18.551 -10.603 -25.233 1.00 90.75 188 ILE A O 1
ATOM 1498 N N . ASP A 1 189 ? -17.757 -8.637 -25.984 1.00 87.38 189 ASP A N 1
ATOM 1499 C CA . ASP A 1 189 ? -16.390 -9.095 -26.154 1.00 87.38 189 ASP A CA 1
ATOM 1500 C C . ASP A 1 189 ? -15.656 -9.123 -24.819 1.00 87.38 189 ASP A C 1
ATOM 1502 O O . ASP A 1 189 ? -15.827 -8.265 -23.945 1.00 87.38 189 ASP A O 1
ATOM 1506 N N . GLU A 1 190 ? -14.693 -10.035 -24.686 1.00 85.31 190 GLU A N 1
ATOM 1507 C CA . GLU A 1 190 ? -13.899 -10.102 -23.462 1.00 85.31 190 GLU A CA 1
ATOM 1508 C C . GLU A 1 190 ? -13.128 -8.803 -23.152 1.00 85.31 190 GLU A C 1
ATOM 1510 O O . GLU A 1 190 ? -12.634 -8.626 -22.038 1.00 85.31 190 GLU A O 1
ATOM 1515 N N . LYS A 1 191 ? -12.921 -7.922 -24.139 1.00 86.31 191 LYS A N 1
ATOM 1516 C CA . LYS A 1 191 ? -12.210 -6.643 -23.969 1.00 86.31 191 LYS A CA 1
ATOM 1517 C C . LYS A 1 191 ? -13.048 -5.598 -23.227 1.00 86.31 191 LYS A C 1
ATOM 1519 O O . LYS A 1 191 ? -12.449 -4.705 -22.622 1.00 86.31 191 LYS A O 1
ATOM 1524 N N . GLN A 1 192 ? -14.374 -5.731 -23.278 1.00 87.25 192 GLN A N 1
ATOM 1525 C CA . GLN A 1 192 ? -15.352 -4.812 -22.690 1.00 87.25 192 GLN A CA 1
ATOM 1526 C C . GLN A 1 192 ? -15.599 -5.091 -21.201 1.00 87.25 192 GLN A C 1
ATOM 1528 O O . GLN A 1 192 ? -16.141 -4.246 -20.493 1.00 87.25 192 GLN A O 1
ATOM 1533 N N . LEU A 1 193 ? -15.166 -6.251 -20.694 1.00 87.88 193 LEU A N 1
ATOM 1534 C CA . LEU A 1 193 ? -15.263 -6.558 -19.271 1.00 87.88 193 LEU A CA 1
ATOM 1535 C C . LEU A 1 193 ? -14.369 -5.616 -18.434 1.00 87.88 193 LEU A C 1
ATOM 1537 O O . LEU A 1 193 ? -13.190 -5.429 -18.769 1.00 87.88 193 LEU A O 1
ATOM 1541 N N . PRO A 1 194 ? -14.885 -5.072 -17.312 1.00 90.25 194 PRO A N 1
ATOM 1542 C CA . PRO A 1 194 ? -14.104 -4.301 -16.347 1.00 90.25 194 PRO A CA 1
ATOM 1543 C C . PRO A 1 194 ? -12.843 -5.041 -15.913 1.00 90.25 194 PRO A C 1
ATOM 1545 O O . PRO A 1 194 ? -12.864 -6.260 -15.782 1.00 90.25 194 PRO A O 1
ATOM 1548 N N . ARG A 1 195 ? -11.745 -4.330 -15.652 1.00 88.00 195 ARG A N 1
ATOM 1549 C CA . ARG A 1 195 ? -10.441 -4.970 -15.422 1.00 88.00 195 ARG A CA 1
ATOM 1550 C C . ARG A 1 195 ? -10.050 -5.044 -13.941 1.00 88.00 195 ARG A C 1
ATOM 1552 O O . ARG A 1 195 ? -10.412 -4.171 -13.159 1.00 88.00 195 ARG A O 1
ATOM 1559 N N . MET A 1 196 ? -9.304 -6.085 -13.574 1.00 87.94 196 MET A N 1
ATOM 1560 C CA . MET A 1 196 ? -8.651 -6.286 -12.275 1.00 87.94 196 MET A CA 1
ATOM 1561 C C . MET A 1 196 ? -7.138 -6.429 -12.493 1.00 87.94 196 MET A C 1
ATOM 1563 O O . MET A 1 196 ? -6.707 -7.079 -13.451 1.00 87.94 196 MET A O 1
ATOM 1567 N N . LEU A 1 197 ? -6.340 -5.778 -11.644 1.00 89.06 197 LEU A N 1
ATOM 1568 C CA . LEU A 1 197 ? -4.879 -5.790 -11.740 1.00 89.06 197 LEU A CA 1
ATOM 1569 C C . LEU A 1 197 ? -4.307 -7.123 -11.251 1.00 89.06 197 LEU A C 1
ATOM 1571 O O . LEU A 1 197 ? -4.797 -7.689 -10.282 1.00 89.06 197 LEU A O 1
ATOM 1575 N N . GLN A 1 198 ? -3.200 -7.565 -11.851 1.00 85.94 198 GLN A N 1
ATOM 1576 C CA . GLN A 1 198 ? -2.471 -8.752 -11.386 1.00 85.94 198 GLN A CA 1
ATOM 1577 C C . GLN A 1 198 ? -1.928 -8.625 -9.964 1.00 85.94 198 GLN A C 1
ATOM 1579 O O . GLN A 1 198 ? -1.849 -9.605 -9.232 1.00 85.94 198 GLN A O 1
ATOM 1584 N N . LYS A 1 199 ? -1.573 -7.402 -9.572 1.00 87.62 199 LYS A N 1
ATOM 1585 C CA . LYS A 1 199 ? -1.066 -7.091 -8.235 1.00 87.62 199 LYS A CA 1
ATOM 1586 C C . LYS A 1 199 ? -2.177 -6.913 -7.194 1.00 87.62 199 LYS A C 1
ATOM 1588 O O . LYS A 1 199 ? -1.862 -6.650 -6.039 1.00 87.62 199 LYS A O 1
ATOM 1593 N N . ASP A 1 200 ? -3.450 -7.008 -7.587 1.00 90.81 200 ASP A N 1
ATOM 1594 C CA . ASP A 1 200 ? -4.571 -6.912 -6.651 1.00 90.81 200 ASP A CA 1
ATOM 1595 C C . ASP A 1 200 ? -4.499 -8.050 -5.621 1.00 90.81 200 ASP A C 1
ATOM 1597 O O . ASP A 1 200 ? -4.202 -9.195 -5.968 1.00 90.81 200 ASP A O 1
ATOM 1601 N N . ALA A 1 201 ? -4.760 -7.737 -4.353 1.00 90.38 201 ALA A N 1
ATOM 1602 C CA . ALA A 1 201 ? -4.645 -8.695 -3.259 1.00 90.38 201 ALA A CA 1
ATOM 1603 C C . ALA A 1 201 ? -5.582 -9.903 -3.437 1.00 90.38 201 ALA A C 1
ATOM 1605 O O . ALA A 1 201 ? -5.173 -11.030 -3.174 1.00 90.38 201 ALA A O 1
ATOM 1606 N N . ILE A 1 202 ? -6.798 -9.699 -3.961 1.00 91.44 202 ILE A N 1
ATOM 1607 C CA . ILE A 1 202 ? -7.742 -10.792 -4.247 1.00 91.44 202 ILE A CA 1
ATOM 1608 C C . ILE A 1 202 ? -7.272 -11.612 -5.449 1.00 91.44 202 ILE A C 1
ATOM 1610 O O . ILE A 1 202 ? -7.402 -12.836 -5.459 1.00 91.44 202 ILE A O 1
ATOM 1614 N N . ALA A 1 203 ? -6.695 -10.952 -6.455 1.00 92.12 203 ALA A N 1
ATOM 1615 C CA . ALA A 1 203 ? -6.161 -11.648 -7.616 1.00 92.12 203 ALA A CA 1
ATOM 1616 C C . ALA A 1 203 ? -4.974 -12.548 -7.246 1.00 92.12 203 ALA A C 1
ATOM 1618 O O . ALA A 1 203 ? -4.904 -13.683 -7.717 1.00 92.12 203 ALA A O 1
ATOM 1619 N N . ARG A 1 204 ? -4.093 -12.074 -6.352 1.00 92.69 204 ARG A N 1
ATOM 1620 C CA . ARG A 1 204 ? -3.030 -12.886 -5.744 1.00 92.69 204 ARG A CA 1
ATOM 1621 C C . ARG A 1 204 ? -3.605 -14.003 -4.872 1.00 92.69 204 ARG A C 1
ATOM 1623 O O . ARG A 1 204 ? -3.168 -15.136 -5.008 1.00 92.69 204 ARG A O 1
ATOM 1630 N N . TYR A 1 205 ? -4.612 -13.722 -4.041 1.00 93.88 205 TYR A N 1
ATOM 1631 C CA . TYR A 1 205 ? -5.233 -14.716 -3.155 1.00 93.88 205 TYR A CA 1
ATOM 1632 C C . TYR A 1 205 ? -5.764 -15.938 -3.916 1.00 93.88 205 TYR A C 1
ATOM 1634 O O . TYR A 1 205 ? -5.464 -17.065 -3.538 1.00 93.88 205 TYR A O 1
ATOM 1642 N N . PHE A 1 206 ? -6.470 -15.735 -5.033 1.00 91.62 206 PHE A N 1
ATOM 1643 C CA . PHE A 1 206 ? -7.000 -16.823 -5.872 1.00 91.62 206 PHE A CA 1
ATOM 1644 C C . PHE A 1 206 ? -6.044 -17.300 -6.981 1.00 91.62 206 PHE A C 1
ATOM 1646 O O . PHE A 1 206 ? -6.445 -18.124 -7.799 1.00 91.62 206 PHE A O 1
ATOM 1653 N N . ALA A 1 207 ? -4.808 -16.788 -7.041 1.00 90.44 207 ALA A N 1
ATOM 1654 C CA . ALA A 1 207 ? -3.832 -17.079 -8.100 1.00 90.44 207 ALA A CA 1
ATOM 1655 C C . ALA A 1 207 ? -4.363 -16.894 -9.533 1.00 90.44 207 ALA A C 1
ATOM 1657 O O . ALA A 1 207 ? -4.042 -17.673 -10.435 1.00 90.44 207 ALA A O 1
ATOM 1658 N N . LEU A 1 208 ? -5.160 -15.842 -9.747 1.00 90.50 208 LEU A N 1
ATOM 1659 C CA . LEU A 1 208 ? -5.848 -15.609 -11.015 1.00 90.50 208 LEU A CA 1
ATOM 1660 C C . LEU A 1 208 ? -4.871 -15.433 -12.179 1.00 90.50 208 LEU A C 1
ATOM 1662 O O . LEU A 1 208 ? -3.875 -14.709 -12.091 1.00 90.50 208 LEU A O 1
ATOM 1666 N N . GLU A 1 209 ? -5.216 -16.044 -13.306 1.00 87.69 209 GLU A N 1
ATOM 1667 C CA . GLU A 1 209 ? -4.455 -15.975 -14.545 1.00 87.69 209 GLU A CA 1
ATOM 1668 C C . GLU A 1 209 ? -5.088 -15.038 -15.572 1.00 87.69 209 GLU A C 1
ATOM 1670 O O . GLU A 1 209 ? -6.261 -14.645 -15.515 1.00 87.69 209 GLU A O 1
ATOM 1675 N N . LYS A 1 210 ? -4.280 -14.651 -16.559 1.00 85.44 210 LYS A N 1
ATOM 1676 C CA . LYS A 1 210 ? -4.705 -13.723 -17.600 1.00 85.44 210 LYS A CA 1
ATOM 1677 C C . LYS A 1 210 ? -5.845 -14.314 -18.417 1.00 85.44 210 LYS A C 1
ATOM 1679 O O . LYS A 1 210 ? -5.709 -15.353 -19.040 1.00 85.44 210 LYS A O 1
ATOM 1684 N N . GLY A 1 211 ? -6.951 -13.576 -18.475 1.00 85.50 211 GLY A N 1
ATOM 1685 C CA . GLY A 1 211 ? -8.133 -13.986 -19.229 1.00 85.50 211 GLY A CA 1
ATOM 1686 C C . GLY A 1 211 ? -9.194 -14.706 -18.401 1.00 85.50 211 GLY A C 1
ATOM 1687 O O . GLY A 1 211 ? -10.315 -14.837 -18.898 1.00 85.50 211 GLY A O 1
ATOM 1688 N N . GLN A 1 212 ? -8.898 -15.078 -17.152 1.00 89.56 212 GLN A N 1
ATOM 1689 C CA . GLN A 1 212 ? -9.911 -15.569 -16.222 1.00 89.56 212 GLN A CA 1
ATOM 1690 C C . GLN A 1 212 ? -10.865 -14.441 -15.806 1.00 89.56 212 GLN A C 1
ATOM 1692 O O . GLN A 1 212 ? -10.509 -13.253 -15.775 1.00 89.56 212 GLN A O 1
ATOM 1697 N N . VAL A 1 213 ? -12.110 -14.825 -15.523 1.00 90.06 213 VAL A N 1
ATOM 1698 C CA . VAL A 1 213 ? -13.194 -13.911 -15.150 1.00 90.06 213 VAL A CA 1
ATOM 1699 C C . VAL A 1 213 ? -13.700 -14.293 -13.769 1.00 90.06 213 VAL A C 1
ATOM 1701 O O . VAL A 1 213 ? -13.992 -15.456 -13.500 1.00 90.06 213 VAL A O 1
ATOM 1704 N N . VAL A 1 214 ? -13.837 -13.292 -12.902 1.00 90.94 214 VAL A N 1
ATOM 1705 C CA . VAL A 1 214 ? -14.344 -13.473 -11.541 1.00 90.94 214 VAL A CA 1
ATOM 1706 C C . VAL A 1 214 ? -15.719 -12.833 -11.426 1.00 90.94 214 VAL A C 1
ATOM 1708 O O . VAL A 1 214 ? -15.931 -11.670 -11.794 1.00 90.94 214 VAL A O 1
ATOM 1711 N N . LYS A 1 215 ? -16.668 -13.607 -10.901 1.00 90.12 215 LYS A N 1
ATOM 1712 C CA . LYS A 1 215 ? -17.983 -13.125 -10.489 1.00 90.12 215 LYS A CA 1
ATOM 1713 C C . LYS A 1 215 ? -17.860 -12.514 -9.098 1.00 90.12 215 LYS A C 1
ATOM 1715 O O . LYS A 1 215 ? -17.433 -13.187 -8.163 1.00 90.12 215 LYS A O 1
ATOM 1720 N N . VAL A 1 216 ? -18.264 -11.254 -8.973 1.00 90.69 216 VAL A N 1
ATOM 1721 C CA . VAL A 1 216 ? -18.289 -10.526 -7.701 1.00 90.69 216 VAL A CA 1
ATOM 1722 C C . VAL A 1 216 ? -19.741 -10.369 -7.257 1.00 90.69 216 VAL A C 1
ATOM 1724 O O . VAL A 1 216 ? -20.581 -9.928 -8.044 1.00 90.69 216 VAL A O 1
ATOM 1727 N N . THR A 1 217 ? -20.036 -10.762 -6.018 1.00 84.31 217 THR A N 1
ATOM 1728 C CA . THR A 1 217 ? -21.381 -10.707 -5.423 1.00 84.31 217 THR A CA 1
ATOM 1729 C C . THR A 1 217 ? -21.351 -9.821 -4.181 1.00 84.31 217 THR A C 1
ATOM 1731 O O . THR A 1 217 ? -20.564 -10.071 -3.268 1.00 84.31 217 THR A O 1
ATOM 1734 N N . TYR A 1 218 ? -22.189 -8.786 -4.157 1.00 83.00 218 TYR A N 1
ATOM 1735 C CA . TYR A 1 218 ? -22.316 -7.841 -3.045 1.00 83.00 218 TYR A CA 1
ATOM 1736 C C . TYR A 1 218 ? -23.496 -8.253 -2.158 1.00 83.00 218 TYR A C 1
ATOM 1738 O O . TYR A 1 218 ? -24.529 -8.666 -2.676 1.00 83.00 218 TYR A O 1
ATOM 1746 N N . GLY A 1 219 ? -23.320 -8.189 -0.837 1.00 59.59 219 GLY A N 1
ATOM 1747 C CA . GLY A 1 219 ? -24.316 -8.636 0.147 1.00 59.59 219 GLY A CA 1
ATOM 1748 C C . GLY A 1 219 ? -25.140 -7.518 0.792 1.00 59.59 219 GLY A C 1
ATOM 1749 O O . GLY A 1 219 ? -25.742 -7.764 1.824 1.00 59.59 219 GLY A O 1
ATOM 1750 N N . GLY A 1 220 ? -25.124 -6.296 0.248 1.00 57.28 220 GLY A N 1
ATOM 1751 C CA . GLY A 1 220 ? -25.831 -5.153 0.838 1.00 57.28 220 GLY A CA 1
ATOM 1752 C C . GLY A 1 220 ? -27.234 -4.954 0.262 1.00 57.28 220 GLY A C 1
ATOM 1753 O O . GLY A 1 220 ? -27.425 -5.097 -0.947 1.00 57.28 220 GLY A O 1
ATOM 1754 N N . GLU A 1 221 ? -28.178 -4.537 1.111 1.00 51.06 221 GLU A N 1
ATOM 1755 C CA . GLU A 1 221 ? -29.586 -4.243 0.772 1.00 51.06 221 GLU A CA 1
ATOM 1756 C C . GLU A 1 221 ? -29.744 -3.242 -0.387 1.00 51.06 221 GLU A C 1
ATOM 1758 O O . GLU A 1 221 ? -30.702 -3.312 -1.149 1.00 51.06 221 GLU A O 1
ATOM 1763 N N . ILE A 1 222 ? -28.763 -2.357 -0.588 1.00 46.97 222 ILE A N 1
ATOM 1764 C CA . ILE A 1 222 ? -28.834 -1.259 -1.566 1.00 46.97 222 ILE A CA 1
ATOM 1765 C C . ILE A 1 222 ? -28.257 -1.661 -2.944 1.00 46.97 222 ILE A C 1
ATOM 1767 O O . ILE A 1 222 ? -28.434 -0.950 -3.930 1.00 46.97 222 ILE A O 1
ATOM 1771 N N . THR A 1 223 ? -27.562 -2.802 -3.076 1.00 43.84 223 THR A N 1
ATOM 1772 C CA . THR A 1 223 ? -26.885 -3.167 -4.342 1.00 43.84 223 THR A CA 1
ATOM 1773 C C . THR A 1 223 ? -26.862 -4.672 -4.625 1.00 43.84 223 THR A C 1
ATOM 1775 O O . THR A 1 223 ? -25.805 -5.302 -4.649 1.00 43.84 223 THR A O 1
ATOM 1778 N N . GLN A 1 224 ? -27.998 -5.254 -5.022 1.00 37.34 224 GLN A N 1
ATOM 1779 C CA . GLN A 1 224 ? -27.998 -6.523 -5.778 1.00 37.34 224 GLN A CA 1
ATOM 1780 C C . GLN A 1 224 ? -27.567 -6.326 -7.251 1.00 37.34 224 GLN A C 1
ATOM 1782 O O . GLN A 1 224 ? -28.135 -6.885 -8.190 1.00 37.34 224 GLN A O 1
ATOM 1787 N N . SER A 1 225 ? -26.537 -5.512 -7.494 1.00 40.84 225 SER A N 1
ATOM 1788 C CA . SER A 1 225 ? -26.026 -5.224 -8.836 1.00 40.84 225 SER A CA 1
ATOM 1789 C C . SER A 1 225 ? -24.794 -6.083 -9.124 1.00 40.84 225 SER A C 1
ATOM 1791 O O . SER A 1 225 ? -23.708 -5.873 -8.584 1.00 40.84 225 SER A O 1
ATOM 1793 N N . HIS A 1 226 ? -24.952 -7.064 -10.008 1.00 49.41 226 HIS A N 1
ATOM 1794 C CA . HIS A 1 226 ? -23.886 -7.974 -10.419 1.00 49.41 226 HIS A CA 1
ATOM 1795 C C . HIS A 1 226 ? -22.844 -7.245 -11.284 1.00 49.41 226 HIS A C 1
ATOM 1797 O O . HIS A 1 226 ? -23.135 -6.878 -12.421 1.00 49.41 226 HIS A O 1
ATOM 1803 N N . LYS A 1 227 ? -21.602 -7.087 -10.805 1.00 49.84 227 LYS A N 1
ATOM 1804 C CA . LYS A 1 227 ? -20.477 -6.594 -11.627 1.00 49.84 227 LYS A CA 1
ATOM 1805 C C . LYS A 1 227 ? -19.433 -7.699 -11.801 1.00 49.84 227 LYS A C 1
ATOM 1807 O O . LYS A 1 227 ? -19.018 -8.331 -10.835 1.00 49.84 227 LYS A O 1
ATOM 1812 N N . LYS A 1 228 ? -19.015 -7.959 -13.042 1.00 55.44 228 LYS A N 1
ATOM 1813 C CA . LYS A 1 228 ? -18.055 -9.023 -13.392 1.00 55.44 228 LYS A CA 1
ATOM 1814 C C . LYS A 1 228 ? -16.765 -8.385 -13.901 1.00 55.44 228 LYS A C 1
ATOM 1816 O O . LYS A 1 228 ? -16.843 -7.415 -14.650 1.00 55.44 228 LYS A O 1
ATOM 1821 N N . LYS A 1 229 ? -15.598 -8.877 -13.470 1.00 52.91 229 LYS A N 1
ATOM 1822 C CA . LYS A 1 229 ? -14.286 -8.290 -13.813 1.00 52.91 229 LYS A CA 1
ATOM 1823 C C . LYS A 1 229 ? -13.337 -9.332 -14.437 1.00 52.91 229 LYS A C 1
ATOM 1825 O O . LYS A 1 229 ? -13.429 -10.515 -14.117 1.00 52.91 229 LYS A O 1
ATOM 1830 N N . LYS A 1 230 ? -12.424 -8.887 -15.306 1.00 51.50 230 LYS A N 1
ATOM 1831 C CA . LYS A 1 230 ? -11.421 -9.653 -16.071 1.00 51.50 230 LYS A CA 1
ATOM 1832 C C . LYS A 1 230 ? -9.987 -9.219 -15.723 1.00 51.50 230 LYS A C 1
ATOM 1834 O O . LYS A 1 230 ? -9.724 -8.040 -15.527 1.00 51.50 230 LYS A O 1
ATOM 1839 N N . PHE A 1 231 ? -9.028 -10.138 -15.724 1.00 36.34 231 PHE A N 1
ATOM 1840 C CA . PHE A 1 231 ? -7.620 -9.874 -15.376 1.00 36.34 231 PHE A CA 1
ATOM 1841 C C . PHE A 1 231 ? -6.722 -9.438 -16.569 1.00 36.34 231 PHE A C 1
ATOM 1843 O O . PHE A 1 231 ? -6.855 -9.982 -17.672 1.00 36.34 231 PHE A O 1
ATOM 1850 N N . ARG A 1 232 ? -5.759 -8.509 -16.368 1.00 33.72 232 ARG A N 1
ATOM 1851 C CA . ARG A 1 232 ? -4.664 -8.172 -17.328 1.00 33.72 232 ARG A CA 1
ATOM 1852 C C . ARG A 1 232 ? -3.332 -7.777 -16.631 1.00 33.72 232 ARG A C 1
ATOM 1854 O O . ARG A 1 232 ? -3.382 -7.182 -15.557 1.00 33.72 232 ARG A O 1
ATOM 1861 N N . PRO A 1 233 ? -2.159 -8.014 -17.266 1.00 27.22 233 PRO A N 1
ATOM 1862 C CA . PRO A 1 233 ? -0.850 -7.574 -16.768 1.00 27.22 233 PRO A CA 1
ATOM 1863 C C . PRO A 1 233 ? -0.524 -6.114 -17.140 1.00 27.22 233 PRO A C 1
ATOM 1865 O O . PRO A 1 233 ? -1.018 -5.591 -18.143 1.00 27.22 233 PRO A O 1
ATOM 1868 N N . SER A 1 234 ? 0.332 -5.472 -16.340 1.00 28.05 234 SER A N 1
ATOM 1869 C CA . SER A 1 234 ? 0.827 -4.104 -16.537 1.00 28.05 234 SER A CA 1
ATOM 1870 C C . SER A 1 234 ? 2.011 -4.062 -17.508 1.00 28.05 234 SER A C 1
ATOM 1872 O O . SER A 1 234 ? 3.062 -4.613 -17.198 1.00 28.05 234 SER A O 1
ATOM 1874 N N . HIS A 1 235 ? 1.857 -3.366 -18.635 1.00 30.17 235 HIS A N 1
ATOM 1875 C CA . HIS A 1 235 ? 2.963 -2.792 -19.406 1.00 30.17 235 HIS A CA 1
ATOM 1876 C C . HIS A 1 235 ? 2.670 -1.306 -19.620 1.00 30.17 235 HIS A C 1
ATOM 1878 O O . HIS A 1 235 ? 1.547 -0.921 -19.949 1.00 30.17 235 HIS A O 1
ATOM 1884 N N . ILE A 1 236 ? 3.683 -0.489 -19.349 1.00 31.77 236 ILE A N 1
ATOM 1885 C CA . ILE A 1 236 ? 3.693 0.960 -19.522 1.00 31.77 236 ILE A CA 1
ATOM 1886 C C . ILE A 1 236 ? 3.668 1.254 -21.020 1.00 31.77 236 ILE A C 1
ATOM 1888 O O . ILE A 1 236 ? 4.542 0.788 -21.743 1.00 31.77 236 ILE A O 1
ATOM 1892 N N . GLN A 1 237 ? 2.729 2.084 -21.471 1.00 26.75 237 GLN A N 1
ATOM 1893 C CA . GLN A 1 237 ? 2.892 2.791 -22.735 1.00 26.75 237 GLN A CA 1
ATOM 1894 C C . GLN A 1 237 ? 2.366 4.216 -22.588 1.00 26.75 237 GLN A C 1
ATOM 1896 O O . GLN A 1 237 ? 1.173 4.458 -22.411 1.00 26.75 237 GLN A O 1
ATOM 1901 N N . LYS A 1 238 ? 3.320 5.151 -22.596 1.00 33.44 238 LYS A N 1
ATOM 1902 C CA . LYS A 1 238 ? 3.105 6.582 -22.783 1.00 33.44 238 LYS A CA 1
ATOM 1903 C C . LYS A 1 238 ? 2.401 6.781 -24.123 1.00 33.44 238 LYS A C 1
ATOM 1905 O O . LYS A 1 238 ? 2.894 6.277 -25.123 1.00 33.44 238 LYS A O 1
ATOM 1910 N N . HIS A 1 239 ? 1.337 7.575 -24.157 1.00 27.50 239 HIS A N 1
ATOM 1911 C CA . HIS A 1 239 ? 1.057 8.403 -25.324 1.00 27.50 239 HIS A CA 1
ATOM 1912 C C . HIS A 1 239 ? 0.442 9.729 -24.890 1.00 27.50 239 HIS A C 1
ATOM 1914 O O . HIS A 1 239 ? -0.692 9.822 -24.430 1.00 27.50 239 HIS A O 1
ATOM 1920 N N . LEU A 1 240 ? 1.282 10.743 -25.051 1.00 30.66 240 LEU A N 1
ATOM 1921 C CA . LEU A 1 240 ? 0.951 12.137 -25.253 1.00 30.66 240 LEU A CA 1
ATOM 1922 C C . LEU A 1 240 ? -0.050 12.254 -26.417 1.00 30.66 240 LEU A C 1
ATOM 1924 O O . LEU A 1 240 ? 0.207 11.693 -27.482 1.00 30.66 240 LEU A O 1
ATOM 1928 N N . LYS A 1 241 ? -1.148 12.989 -26.222 1.00 27.44 241 LYS A N 1
ATOM 1929 C CA . LYS A 1 241 ? -1.892 13.690 -27.283 1.00 27.44 241 LYS A CA 1
ATOM 1930 C C . LYS A 1 241 ? -2.673 14.853 -26.662 1.00 27.44 241 LYS A C 1
ATOM 1932 O O . LYS A 1 241 ? -3.876 14.793 -26.447 1.00 27.44 241 LYS A O 1
ATOM 1937 N N . LEU A 1 242 ? -1.927 15.909 -26.349 1.00 30.30 242 LEU A N 1
ATOM 1938 C CA . LEU A 1 242 ? -2.405 17.283 -26.490 1.00 30.30 242 LEU A CA 1
ATOM 1939 C C . LEU A 1 242 ? -2.165 17.702 -27.948 1.00 30.30 242 LEU A C 1
ATOM 1941 O O . LEU A 1 242 ? -1.222 17.219 -28.573 1.00 30.30 242 LEU A O 1
ATOM 1945 N N . SER A 1 243 ? -2.993 18.620 -28.444 1.00 30.94 243 SER A N 1
ATOM 1946 C CA . SER A 1 243 ? -3.033 19.192 -29.803 1.00 30.94 243 SER A CA 1
ATOM 1947 C C . SER A 1 243 ? -3.856 18.414 -30.841 1.00 30.94 243 SER A C 1
ATOM 1949 O O . SER A 1 243 ? -3.353 17.636 -31.644 1.00 30.94 243 SER A O 1
ATOM 1951 N N . LYS A 1 244 ? -5.168 18.666 -30.821 1.00 31.06 244 LYS A N 1
ATOM 1952 C CA . LYS A 1 244 ? -5.999 18.952 -32.005 1.00 31.06 244 LYS A CA 1
ATOM 1953 C C . LYS A 1 244 ? -7.409 19.279 -31.521 1.00 31.06 244 LYS A C 1
ATOM 1955 O O . LYS A 1 244 ? -8.210 18.379 -31.325 1.00 31.06 244 LYS A O 1
ATOM 1960 N N . LEU A 1 245 ? -7.628 20.564 -31.250 1.00 27.81 245 LEU A N 1
ATOM 1961 C CA . LEU A 1 245 ? -8.893 21.301 -31.377 1.00 27.81 245 LEU A CA 1
ATOM 1962 C C . LEU A 1 245 ? -8.615 22.730 -30.891 1.00 27.81 245 LEU A C 1
ATOM 1964 O O . LEU A 1 245 ? -8.916 23.112 -29.766 1.00 27.81 245 LEU A O 1
ATOM 1968 N N . LYS A 1 246 ? -7.925 23.490 -31.746 1.00 28.33 246 LYS A N 1
ATOM 1969 C CA . LYS A 1 246 ? -7.994 24.949 -31.755 1.00 28.33 246 LYS A CA 1
ATOM 1970 C C . LYS A 1 246 ? -8.903 25.316 -32.926 1.00 28.33 246 LYS A C 1
ATOM 1972 O O . LYS A 1 246 ? -8.667 24.834 -34.030 1.00 28.33 246 LYS A O 1
ATOM 1977 N N . ASN A 1 247 ? -9.858 26.191 -32.630 1.00 29.70 247 ASN A N 1
ATOM 1978 C CA . ASN A 1 247 ? -10.596 27.065 -33.540 1.00 29.70 247 ASN A CA 1
ATOM 1979 C C . ASN A 1 247 ? -11.677 26.406 -34.404 1.00 29.70 247 ASN A C 1
ATOM 1981 O O . ASN A 1 247 ? -11.374 25.997 -35.514 1.00 29.70 247 ASN A O 1
ATOM 1985 N N . VAL A 1 248 ? -12.927 26.412 -33.925 1.00 28.14 248 VAL A N 1
ATOM 1986 C CA . VAL A 1 248 ? -14.073 27.124 -34.542 1.00 28.14 248 VAL A CA 1
ATOM 1987 C C . VAL A 1 248 ? -15.080 27.409 -33.409 1.00 28.14 248 VAL A C 1
ATOM 1989 O O . VAL A 1 248 ? -15.208 26.579 -32.514 1.00 28.14 248 VAL A O 1
ATOM 1992 N N . LEU A 1 249 ? -15.784 28.546 -33.475 1.00 27.14 249 LEU A N 1
ATOM 1993 C CA . LEU A 1 249 ? -16.931 28.976 -32.647 1.00 27.14 249 LEU A CA 1
ATOM 1994 C C . LEU A 1 249 ? -16.628 29.935 -31.482 1.00 27.14 249 LEU A C 1
ATOM 1996 O O . LEU A 1 249 ? -17.040 29.742 -30.342 1.00 27.14 249 LEU A O 1
ATOM 2000 N N . THR A 1 250 ? -15.995 31.057 -31.814 1.00 29.33 250 THR A N 1
ATOM 2001 C CA . THR A 1 250 ? -16.526 32.365 -31.403 1.00 29.33 250 THR A CA 1
ATOM 2002 C C . THR A 1 250 ? -17.393 32.898 -32.545 1.00 29.33 250 THR A C 1
ATOM 2004 O O . THR A 1 250 ? -17.000 32.758 -33.698 1.00 29.33 250 THR A O 1
ATOM 2007 N N . LEU A 1 251 ? -18.519 33.533 -32.193 1.00 30.72 251 LEU A N 1
ATOM 2008 C CA . LEU A 1 251 ? -19.615 34.047 -33.040 1.00 30.72 251 LEU A CA 1
ATOM 2009 C C . LEU A 1 251 ? -20.730 33.037 -33.328 1.00 30.72 251 LEU A C 1
ATOM 2011 O O . LEU A 1 251 ? -20.747 32.401 -34.367 1.00 30.72 251 LEU A O 1
ATOM 2015 N N . GLU A 1 252 ? -21.695 32.968 -32.410 1.00 27.58 252 GLU A N 1
ATOM 2016 C CA . GLU A 1 252 ? -23.116 33.128 -32.745 1.00 27.58 252 GLU A CA 1
ATOM 2017 C C . GLU A 1 252 ? -23.907 33.359 -31.448 1.00 27.58 252 GLU A C 1
ATOM 2019 O O . GLU A 1 252 ? -24.279 32.450 -30.710 1.00 27.58 252 GLU A O 1
ATOM 2024 N N . ARG A 1 253 ? -24.124 34.640 -31.131 1.00 31.53 253 ARG A N 1
ATOM 2025 C CA . ARG A 1 253 ? -25.280 35.067 -30.343 1.00 31.53 253 ARG A CA 1
ATOM 2026 C C . ARG A 1 253 ? -26.392 35.345 -31.353 1.00 31.53 253 ARG A C 1
ATOM 2028 O O . ARG A 1 253 ? -26.162 36.127 -32.272 1.00 31.53 253 ARG A O 1
ATOM 2035 N N . LYS A 1 254 ? -27.593 34.845 -31.032 1.00 29.62 254 LYS A N 1
ATOM 2036 C CA . LYS A 1 254 ? -28.927 35.298 -31.482 1.00 29.62 254 LYS A CA 1
ATOM 2037 C C . LYS A 1 254 ? -29.525 34.533 -32.680 1.00 29.62 254 LYS A C 1
ATOM 2039 O O . LYS A 1 254 ? -29.217 34.816 -33.827 1.00 29.62 254 LYS A O 1
ATOM 2044 N N . GLY A 1 255 ? -30.469 33.635 -32.380 1.00 25.55 255 GLY A N 1
ATOM 2045 C CA . GLY A 1 255 ? -31.329 32.974 -33.368 1.00 25.55 255 GLY A CA 1
ATOM 2046 C C . GLY A 1 255 ? -32.228 31.901 -32.746 1.00 25.55 255 GLY A C 1
ATOM 2047 O O . GLY A 1 255 ? -31.766 30.822 -32.416 1.00 25.55 255 GLY A O 1
ATOM 2048 N N . MET A 1 256 ? -33.496 32.250 -32.538 1.00 25.62 256 MET A N 1
ATOM 2049 C CA . MET A 1 256 ? -34.611 31.471 -31.983 1.00 25.62 256 MET A CA 1
ATOM 2050 C C . MET A 1 256 ? -34.846 30.044 -32.538 1.00 25.62 256 MET A C 1
ATOM 2052 O O . MET A 1 256 ? -34.804 29.822 -33.741 1.00 25.62 256 MET A O 1
ATOM 2056 N N . SER A 1 257 ? -35.353 29.196 -31.630 1.00 26.03 257 SER A N 1
ATOM 2057 C CA . SER A 1 257 ? -36.595 28.385 -31.705 1.00 26.03 257 SER A CA 1
ATOM 2058 C C . SER A 1 257 ? -36.507 26.849 -31.736 1.00 26.03 257 SER A C 1
ATOM 2060 O O . SER A 1 257 ? -35.885 26.239 -32.592 1.00 26.03 257 SER A O 1
ATOM 2062 N N . GLU A 1 258 ? -37.239 26.293 -30.758 1.00 27.66 258 GLU A N 1
ATOM 2063 C CA . GLU A 1 258 ? -38.032 25.055 -30.767 1.00 27.66 258 GLU A CA 1
ATOM 2064 C C . GLU A 1 258 ? -37.332 23.696 -30.913 1.00 27.66 258 GLU A C 1
ATOM 2066 O O . GLU A 1 258 ? -37.160 23.151 -31.996 1.00 27.66 258 GLU A O 1
ATOM 2071 N N . SER A 1 259 ? -37.082 23.048 -29.770 1.00 28.50 259 SER A N 1
ATOM 2072 C CA . SER A 1 259 ? -37.839 21.864 -29.307 1.00 28.50 259 SER A CA 1
ATOM 2073 C C . SER A 1 259 ? -37.056 21.131 -28.211 1.00 28.50 259 SER A C 1
ATOM 2075 O O . SER A 1 259 ? -35.971 20.639 -28.463 1.00 28.50 259 SER A O 1
ATOM 2077 N N . GLU A 1 260 ? -37.592 21.118 -26.982 1.00 27.31 260 GLU A N 1
ATOM 2078 C CA . GLU A 1 260 ? -37.446 20.065 -25.943 1.00 27.31 260 GLU A CA 1
ATOM 2079 C C . GLU A 1 260 ? -37.959 20.580 -24.582 1.00 27.31 260 GLU A C 1
ATOM 2081 O O . GLU A 1 260 ? -37.313 20.550 -23.535 1.00 27.31 260 GLU A O 1
ATOM 2086 N N . ALA A 1 261 ? -39.203 21.060 -24.574 1.00 33.91 261 ALA A N 1
ATOM 2087 C CA . ALA A 1 261 ? -39.963 21.228 -23.345 1.00 33.91 261 ALA A CA 1
ATOM 2088 C C . ALA A 1 261 ? -40.498 19.855 -22.909 1.00 33.91 261 ALA A C 1
ATOM 2090 O O . ALA A 1 261 ? -41.558 19.447 -23.379 1.00 33.91 261 ALA A O 1
ATOM 2091 N N . LYS A 1 262 ? -39.756 19.140 -22.042 1.00 36.31 262 LYS A N 1
ATOM 2092 C CA . LYS A 1 262 ? -40.313 18.126 -21.107 1.00 36.31 262 LYS A CA 1
ATOM 2093 C C . LYS A 1 262 ? -39.380 17.612 -19.984 1.00 36.31 262 LYS A C 1
ATOM 2095 O O . LYS A 1 262 ? -39.722 16.627 -19.338 1.00 36.31 262 LYS A O 1
ATOM 2100 N N . SER A 1 263 ? -38.272 18.295 -19.664 1.00 35.34 263 SER A N 1
ATOM 2101 C CA . SER A 1 263 ? -37.505 18.067 -18.411 1.00 35.34 263 SER A CA 1
ATOM 2102 C C . SER A 1 263 ? -37.083 19.345 -17.655 1.00 35.34 263 SER A C 1
ATOM 2104 O O . SER A 1 263 ? -36.665 19.262 -16.502 1.00 35.34 263 SER A O 1
ATOM 2106 N N . GLY A 1 264 ? -37.260 20.536 -18.243 1.00 38.00 264 GLY A N 1
ATOM 2107 C CA . GLY A 1 264 ? -36.745 21.809 -17.709 1.00 38.00 264 GLY A CA 1
ATOM 2108 C C . GLY A 1 264 ? -37.404 22.348 -16.429 1.00 38.00 264 GLY A C 1
ATOM 2109 O O . GLY A 1 264 ? -36.876 23.275 -15.823 1.00 38.00 264 GLY A O 1
ATOM 2110 N N . GLY A 1 265 ? -38.525 21.775 -15.977 1.00 48.22 265 GLY A N 1
ATOM 2111 C CA . GLY A 1 265 ? -39.227 22.250 -14.777 1.00 48.22 265 GLY A CA 1
ATOM 2112 C C . GLY A 1 265 ? -38.525 21.918 -13.454 1.00 48.22 265 GLY A C 1
ATOM 2113 O O . GLY A 1 265 ? -38.663 22.668 -12.495 1.00 48.22 265 GLY A O 1
ATOM 2114 N N . SER A 1 266 ? -37.759 20.820 -13.390 1.00 60.19 266 SER A N 1
ATOM 2115 C CA . SER A 1 266 ? -37.103 20.378 -12.145 1.00 60.19 266 SER A CA 1
ATOM 2116 C C . SER A 1 266 ? -35.742 21.024 -11.906 1.00 60.19 266 SER A C 1
ATOM 2118 O O . SER A 1 266 ? -35.302 21.073 -10.761 1.00 60.19 266 SER A O 1
ATOM 2120 N N . ASP A 1 267 ? -35.047 21.459 -12.954 1.00 64.06 267 ASP A N 1
ATOM 2121 C CA . ASP A 1 267 ? -33.722 22.062 -12.799 1.00 64.06 267 ASP A CA 1
ATOM 2122 C C . ASP A 1 267 ? -33.827 23.571 -12.554 1.00 64.06 267 ASP A C 1
ATOM 2124 O O . ASP A 1 267 ? -33.060 24.101 -11.758 1.00 64.06 267 ASP A O 1
ATOM 2128 N N . ALA A 1 268 ? -34.835 24.249 -13.116 1.00 72.75 268 ALA A N 1
ATOM 2129 C CA . ALA A 1 268 ? -35.097 25.662 -12.837 1.00 72.75 268 ALA A CA 1
ATOM 2130 C C . ALA A 1 268 ? -35.486 25.920 -11.367 1.00 72.75 268 ALA A C 1
ATOM 2132 O O . ALA A 1 268 ? -35.027 26.889 -10.763 1.00 72.75 268 ALA A O 1
ATOM 2133 N N . THR A 1 269 ? -36.284 25.032 -10.765 1.00 76.50 269 THR A N 1
ATOM 2134 C CA . THR A 1 269 ? -36.637 25.108 -9.338 1.00 76.50 269 THR A CA 1
ATOM 2135 C C . THR A 1 269 ? -35.421 24.876 -8.447 1.00 76.50 269 THR A C 1
ATOM 2137 O O . THR A 1 269 ? -35.148 25.688 -7.569 1.00 76.50 269 THR A O 1
ATOM 2140 N N . ARG A 1 270 ? -34.614 23.848 -8.744 1.00 76.69 270 ARG A N 1
ATOM 2141 C CA . ARG A 1 270 ? -33.363 23.569 -8.018 1.00 76.69 270 ARG A CA 1
ATOM 2142 C C . ARG A 1 270 ? -32.354 24.709 -8.105 1.00 76.69 270 ARG A C 1
ATOM 2144 O O . ARG A 1 270 ? -31.663 24.967 -7.127 1.00 76.69 270 ARG A O 1
ATOM 2151 N N . ILE A 1 271 ? -32.252 25.376 -9.255 1.00 80.69 271 ILE A N 1
ATOM 2152 C CA . ILE A 1 271 ? -31.388 26.552 -9.422 1.00 80.69 271 ILE A CA 1
ATOM 2153 C C . ILE A 1 271 ? -31.880 27.696 -8.531 1.00 80.69 271 ILE A C 1
ATOM 2155 O O . ILE A 1 271 ? -31.080 28.250 -7.784 1.00 80.69 271 ILE A O 1
ATOM 2159 N N . SER A 1 272 ? -33.187 27.986 -8.525 1.00 82.56 272 SER A N 1
ATOM 2160 C CA . SER A 1 272 ? -33.760 29.038 -7.672 1.00 82.56 272 SER A CA 1
ATOM 2161 C C . SER A 1 272 ? -33.564 28.764 -6.176 1.00 82.56 272 SER A C 1
ATOM 2163 O O . SER A 1 272 ? -33.247 29.680 -5.416 1.00 82.56 272 SER A O 1
ATOM 2165 N N . ASP A 1 273 ? -33.708 27.509 -5.746 1.00 82.38 273 ASP A N 1
ATOM 2166 C CA . ASP A 1 273 ? -33.477 27.113 -4.353 1.00 82.38 273 ASP A CA 1
ATOM 2167 C C . ASP A 1 273 ? -31.999 27.274 -3.961 1.00 82.38 273 ASP A C 1
ATOM 2169 O O . ASP A 1 273 ? -31.690 27.753 -2.868 1.00 82.38 273 ASP A O 1
ATOM 2173 N N . VAL A 1 274 ? -31.077 26.948 -4.876 1.00 82.94 274 VAL A N 1
ATOM 2174 C CA . VAL A 1 274 ? -29.633 27.150 -4.689 1.00 82.94 274 VAL A CA 1
ATOM 2175 C C . VAL A 1 274 ? -29.269 28.628 -4.609 1.00 82.94 274 VAL A C 1
ATOM 2177 O O . VAL A 1 274 ? -28.524 29.015 -3.710 1.00 82.94 274 VAL A O 1
ATOM 2180 N N . GLU A 1 275 ? -29.814 29.460 -5.492 1.00 81.81 275 GLU A N 1
ATOM 2181 C CA . GLU A 1 275 ? -29.591 30.909 -5.482 1.00 81.81 275 GLU A CA 1
ATOM 2182 C C . GLU A 1 275 ? -30.080 31.548 -4.180 1.00 81.81 275 GLU A C 1
ATOM 2184 O O . GLU A 1 275 ? -29.333 32.289 -3.539 1.00 81.81 275 GLU A O 1
ATOM 2189 N N . LYS A 1 276 ? -31.298 31.210 -3.736 1.00 85.50 276 LYS A N 1
ATOM 2190 C CA . LYS A 1 276 ? -31.856 31.711 -2.471 1.00 85.50 276 LYS A CA 1
ATOM 2191 C C . LYS A 1 276 ? -31.023 31.283 -1.269 1.00 85.50 276 LYS A C 1
ATOM 2193 O O . LYS A 1 276 ? -30.748 32.104 -0.397 1.00 85.50 276 LYS A O 1
ATOM 2198 N N . TRP A 1 277 ? -30.615 30.015 -1.218 1.00 84.62 277 TRP A N 1
ATOM 2199 C CA . TRP A 1 277 ? -29.824 29.494 -0.106 1.00 84.62 277 TRP A CA 1
ATOM 2200 C C . TRP A 1 277 ? -28.425 30.118 -0.044 1.00 84.62 277 TRP A C 1
ATOM 2202 O O . TRP A 1 277 ? -27.970 30.499 1.037 1.00 84.62 277 TRP A O 1
ATOM 2212 N N . LEU A 1 278 ? -27.757 30.279 -1.192 1.00 81.38 278 LEU A N 1
ATOM 2213 C CA . LEU A 1 278 ? -26.462 30.958 -1.266 1.00 81.38 278 LEU A CA 1
ATOM 2214 C C . LEU A 1 278 ? -26.592 32.432 -0.873 1.00 81.38 278 LEU A C 1
ATOM 2216 O O . LEU A 1 278 ? -25.808 32.901 -0.054 1.00 81.38 278 LEU A O 1
ATOM 2220 N N . ALA A 1 279 ? -27.604 33.140 -1.379 1.00 83.81 279 ALA A N 1
ATOM 2221 C CA . ALA A 1 279 ? -27.845 34.536 -1.025 1.00 83.81 279 ALA A CA 1
ATOM 2222 C C . ALA A 1 279 ? -28.095 34.715 0.481 1.00 83.81 279 ALA A C 1
ATOM 2224 O O . ALA A 1 279 ? -27.505 35.602 1.091 1.00 83.81 279 ALA A O 1
ATOM 2225 N N . ALA A 1 280 ? -28.898 33.842 1.098 1.00 83.25 280 ALA A N 1
ATOM 2226 C CA . ALA A 1 280 ? -29.129 33.871 2.540 1.00 83.25 280 ALA A CA 1
ATOM 2227 C C . ALA A 1 280 ? -27.828 33.633 3.325 1.00 83.25 280 ALA A C 1
ATOM 2229 O O . ALA A 1 280 ? -27.464 34.430 4.186 1.00 83.25 280 ALA A O 1
ATOM 2230 N N . ARG A 1 281 ? -27.072 32.577 2.993 1.00 82.62 281 ARG A N 1
ATOM 2231 C CA . ARG A 1 281 ? -25.905 32.181 3.794 1.00 82.62 281 ARG A CA 1
ATOM 2232 C C . ARG A 1 281 ? -24.695 33.097 3.627 1.00 82.62 281 ARG A C 1
ATOM 2234 O O . ARG A 1 281 ? -23.929 33.277 4.572 1.00 82.62 281 ARG A O 1
ATOM 2241 N N . PHE A 1 282 ? -24.499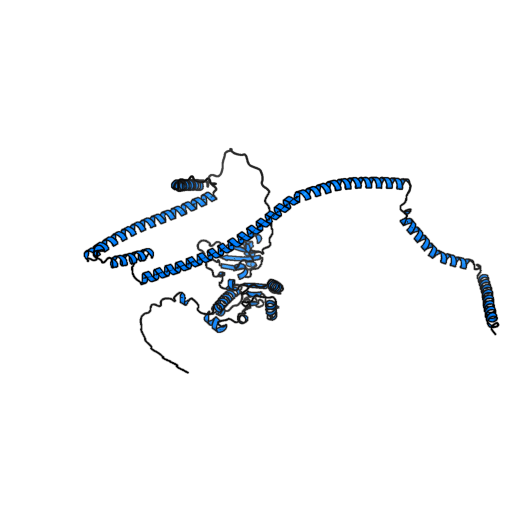 33.651 2.433 1.00 80.06 282 PHE A N 1
ATOM 2242 C CA . PHE A 1 282 ? -23.463 34.652 2.181 1.00 80.06 282 PHE A CA 1
ATOM 2243 C C . PHE A 1 282 ? -23.890 36.040 2.677 1.00 80.06 282 PHE A C 1
ATOM 2245 O O . PHE A 1 282 ? -23.045 36.768 3.201 1.00 80.06 282 PHE A O 1
ATOM 2252 N N . GLY A 1 283 ? -25.191 36.350 2.635 1.00 78.62 283 GLY A N 1
ATOM 2253 C CA . GLY A 1 283 ? -25.783 37.531 3.267 1.00 78.62 283 GLY A CA 1
ATOM 2254 C C . GLY A 1 283 ? -25.544 37.572 4.778 1.00 78.62 283 GLY A C 1
ATOM 2255 O O . GLY A 1 283 ? -25.045 38.578 5.278 1.00 78.62 283 GLY A O 1
ATOM 2256 N N . ASP A 1 284 ? -25.760 36.456 5.484 1.00 76.94 284 ASP A N 1
ATOM 2257 C CA . ASP A 1 284 ? -25.443 36.316 6.919 1.00 76.94 284 ASP A CA 1
ATOM 2258 C C . ASP A 1 284 ? -23.955 36.572 7.229 1.00 76.94 284 ASP A C 1
ATOM 2260 O O . ASP A 1 284 ? -23.594 36.994 8.328 1.00 76.94 284 ASP A O 1
ATOM 2264 N N . ALA A 1 285 ? -23.073 36.308 6.260 1.00 74.88 285 ALA A N 1
ATOM 2265 C CA . ALA A 1 285 ? -21.629 36.491 6.374 1.00 74.88 285 ALA A CA 1
ATOM 2266 C C . ALA A 1 285 ? -21.130 37.844 5.829 1.00 74.88 285 ALA A C 1
ATOM 2268 O O . ALA A 1 285 ? -19.917 38.076 5.832 1.00 74.88 285 ALA A O 1
ATOM 2269 N N . GLY A 1 286 ? -22.028 38.711 5.339 1.00 78.25 286 GLY A N 1
ATOM 2270 C CA . GLY A 1 286 ? -21.691 40.001 4.729 1.00 78.25 286 GLY A CA 1
ATOM 2271 C C . GLY A 1 286 ? -20.828 39.889 3.466 1.00 78.25 286 GLY A C 1
ATOM 2272 O O . GLY A 1 286 ? -20.011 40.771 3.206 1.00 78.25 286 GLY A O 1
ATOM 2273 N N . LYS A 1 287 ? -20.942 38.786 2.717 1.00 77.94 287 LYS A N 1
ATOM 2274 C CA . LYS A 1 287 ? -20.154 38.517 1.504 1.00 77.94 287 LYS A CA 1
ATOM 2275 C C . LYS A 1 287 ? -21.063 38.370 0.291 1.00 77.94 287 LYS A C 1
ATOM 2277 O O . LYS A 1 287 ? -22.184 37.892 0.406 1.00 77.94 287 LYS A O 1
ATOM 2282 N N . GLU A 1 288 ? -20.555 38.739 -0.878 1.00 77.62 288 GLU A N 1
ATOM 2283 C CA . GLU A 1 288 ? -21.226 38.453 -2.146 1.00 77.62 288 GLU A CA 1
ATOM 2284 C C . GLU A 1 288 ? -21.040 36.979 -2.530 1.00 77.62 288 GLU A C 1
ATOM 2286 O O . GLU A 1 288 ? -20.032 36.350 -2.184 1.00 77.62 288 GLU A O 1
ATOM 2291 N N . VAL A 1 289 ? -22.031 36.415 -3.222 1.00 77.06 289 VAL A N 1
ATOM 2292 C CA . VAL A 1 289 ? -21.969 35.038 -3.723 1.00 77.06 289 VAL A CA 1
ATOM 2293 C C . VAL A 1 289 ? -20.938 34.989 -4.859 1.00 77.06 289 VAL A C 1
ATOM 2295 O O . VAL A 1 289 ? -21.100 35.723 -5.830 1.00 77.06 289 VAL A O 1
ATOM 2298 N N . PRO A 1 290 ? -19.884 34.153 -4.773 1.00 78.12 290 PRO A N 1
ATOM 2299 C CA . PRO A 1 290 ? -18.896 34.042 -5.843 1.00 78.12 290 PRO A CA 1
ATOM 2300 C C . PRO A 1 290 ? -19.525 33.544 -7.143 1.00 78.12 290 PRO A C 1
ATOM 2302 O O . PRO A 1 290 ? -20.337 32.620 -7.107 1.00 78.12 290 PRO A O 1
ATOM 2305 N N . ASP A 1 291 ? -19.092 34.083 -8.280 1.00 73.12 291 ASP A N 1
ATOM 2306 C CA . ASP A 1 291 ? -19.537 33.613 -9.591 1.00 73.12 291 ASP A CA 1
ATOM 2307 C C . ASP A 1 291 ? -19.145 32.143 -9.809 1.00 73.12 291 ASP A C 1
ATOM 2309 O O . ASP A 1 291 ? -17.981 31.755 -9.661 1.00 73.12 291 ASP A O 1
ATOM 2313 N N . PHE A 1 292 ? -20.113 31.304 -10.183 1.00 76.94 292 PHE A N 1
ATOM 2314 C CA . PHE A 1 292 ? -19.874 29.905 -10.533 1.00 76.94 292 PHE A CA 1
ATOM 2315 C C . PHE A 1 292 ? -20.736 29.468 -11.719 1.00 76.94 292 PHE A C 1
ATOM 2317 O O . PHE A 1 292 ? -21.807 30.008 -11.986 1.00 76.94 292 PHE A O 1
ATOM 2324 N N . GLU A 1 293 ? -20.262 28.460 -12.448 1.00 75.50 293 GLU A N 1
ATOM 2325 C CA . GLU A 1 293 ? -20.975 27.937 -13.611 1.00 75.50 293 GLU A CA 1
ATOM 2326 C C . GLU A 1 293 ? -22.176 27.074 -13.188 1.00 75.50 293 GLU A C 1
ATOM 2328 O O . GLU A 1 293 ? -22.030 26.049 -12.505 1.00 75.50 293 GLU A O 1
ATOM 2333 N N . TYR A 1 294 ? -23.370 27.446 -13.656 1.00 74.69 294 TYR A N 1
ATOM 2334 C CA . TYR A 1 294 ? -24.606 26.672 -13.503 1.00 74.69 294 TYR A CA 1
ATOM 2335 C C . TYR A 1 294 ? -24.637 25.490 -14.479 1.00 74.69 294 TYR A C 1
ATOM 2337 O O . TYR A 1 294 ? -25.351 25.474 -15.478 1.00 74.69 294 TYR A O 1
ATOM 2345 N N . THR A 1 295 ? -23.832 24.470 -14.190 1.00 81.31 295 THR A N 1
ATOM 2346 C CA . THR A 1 295 ? -23.911 23.169 -14.862 1.00 81.31 295 THR A CA 1
ATOM 2347 C C . THR A 1 295 ? -24.911 22.261 -14.132 1.00 81.31 295 THR A C 1
ATOM 2349 O O . THR A 1 295 ? -24.994 22.311 -12.903 1.00 81.31 295 THR A O 1
ATOM 2352 N N . PRO A 1 296 ? -25.614 21.337 -14.815 1.00 78.12 296 PRO A N 1
ATOM 2353 C CA . PRO A 1 296 ? -26.528 20.395 -14.150 1.00 78.12 296 PRO A CA 1
ATOM 2354 C C . PRO A 1 296 ? -25.864 19.592 -13.015 1.00 78.12 296 PRO A C 1
ATOM 2356 O O . PRO A 1 296 ? -26.495 19.239 -12.016 1.00 78.12 296 PRO A O 1
ATOM 2359 N N . ARG A 1 297 ? -24.552 19.341 -13.133 1.00 78.44 297 ARG A N 1
ATOM 2360 C CA . ARG A 1 297 ? -23.740 18.663 -12.115 1.00 78.44 297 ARG A CA 1
ATOM 2361 C C . ARG A 1 297 ? -23.452 19.546 -10.896 1.00 78.44 297 ARG A C 1
ATOM 2363 O O . ARG A 1 297 ? -23.523 19.032 -9.780 1.00 78.44 297 ARG A O 1
ATOM 2370 N N . SER A 1 298 ? -23.118 20.826 -11.086 1.00 80.81 298 SER A N 1
ATOM 2371 C CA . SER A 1 298 ? -22.872 21.759 -9.975 1.00 80.81 298 SER A CA 1
ATOM 2372 C C . SER A 1 298 ? -24.163 22.073 -9.222 1.00 80.81 298 SER A C 1
ATOM 2374 O O . SER A 1 298 ? -24.171 21.988 -7.997 1.00 80.81 298 SER A 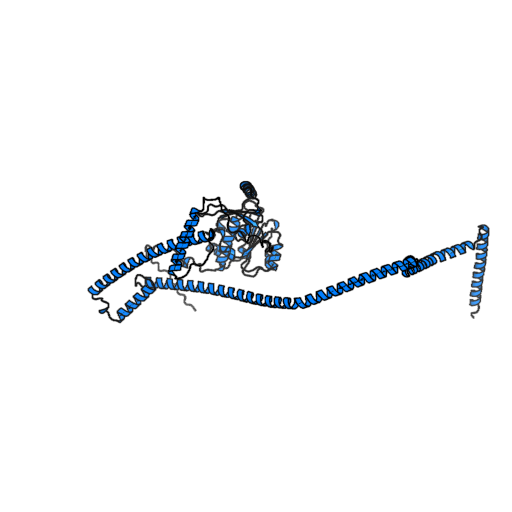O 1
ATOM 2376 N N . VAL A 1 299 ? -25.271 22.294 -9.934 1.00 83.06 299 VAL A N 1
ATOM 2377 C CA . VAL A 1 299 ? -26.604 22.510 -9.342 1.00 83.06 299 VAL A CA 1
ATOM 2378 C C . VAL A 1 299 ? -27.051 21.300 -8.523 1.00 83.06 299 VAL A C 1
ATOM 2380 O O . VAL A 1 299 ? -27.442 21.453 -7.370 1.00 83.06 299 VAL A O 1
ATOM 2383 N N . SER A 1 300 ? -26.924 20.082 -9.062 1.00 81.19 300 SER A N 1
ATOM 2384 C CA . SER A 1 300 ? -27.278 18.858 -8.322 1.00 81.19 300 SER A CA 1
ATOM 2385 C C . SER A 1 300 ? -26.437 18.679 -7.053 1.00 81.19 300 SER A C 1
ATOM 2387 O O . SER A 1 300 ? -26.938 18.231 -6.023 1.00 81.19 300 SER A O 1
ATOM 2389 N N . TYR A 1 301 ? -25.149 19.025 -7.109 1.00 83.19 301 TYR A N 1
ATOM 2390 C CA . TYR A 1 301 ? -24.257 18.945 -5.954 1.00 83.19 301 TYR A CA 1
ATOM 2391 C C . TYR A 1 301 ? -24.606 19.984 -4.881 1.00 83.19 301 TYR A C 1
ATOM 2393 O O . TYR A 1 301 ? -24.688 19.636 -3.704 1.00 83.19 301 TYR A O 1
ATOM 2401 N N . LEU A 1 302 ? -24.855 21.233 -5.281 1.00 83.25 302 LEU A N 1
ATOM 2402 C CA . LEU A 1 302 ? -25.257 22.308 -4.373 1.00 83.25 302 LEU A CA 1
ATOM 2403 C C . LEU A 1 302 ? -26.621 22.025 -3.743 1.00 83.25 302 LEU A C 1
ATOM 2405 O O . LEU A 1 302 ? -26.756 22.130 -2.531 1.00 83.25 302 LEU A O 1
ATOM 2409 N N . HIS A 1 303 ? -27.593 21.553 -4.519 1.00 83.62 303 HIS A N 1
ATOM 2410 C CA . HIS A 1 303 ? -28.893 21.149 -3.990 1.00 83.62 303 HIS A CA 1
ATOM 2411 C C . HIS A 1 303 ? -28.769 20.019 -2.952 1.00 83.62 303 HIS A C 1
ATOM 2413 O O . HIS A 1 303 ? -29.394 20.067 -1.895 1.00 83.62 303 HIS A O 1
ATOM 2419 N N . ASN A 1 304 ? -27.902 19.027 -3.188 1.00 84.38 304 ASN A N 1
ATOM 2420 C CA . ASN A 1 304 ? -27.621 17.994 -2.185 1.00 84.38 304 ASN A CA 1
ATOM 2421 C C . ASN A 1 304 ? -26.990 18.574 -0.909 1.00 84.38 304 ASN A C 1
ATOM 2423 O O . ASN A 1 304 ? -27.318 18.131 0.193 1.00 84.38 304 ASN A O 1
ATOM 2427 N N . LEU A 1 305 ? -26.097 19.562 -1.034 1.00 85.25 305 LEU A N 1
ATOM 2428 C CA . LEU A 1 305 ? -25.530 20.258 0.122 1.00 85.25 305 LEU A CA 1
ATOM 2429 C C . LEU A 1 305 ? -26.600 21.012 0.917 1.00 85.25 305 LEU A C 1
ATOM 2431 O O . LEU A 1 305 ? -26.565 20.945 2.143 1.00 85.25 305 LEU A O 1
ATOM 2435 N N . ILE A 1 306 ? -27.561 21.651 0.246 1.00 86.31 306 ILE A N 1
ATOM 2436 C CA . ILE A 1 306 ? -28.697 22.336 0.884 1.00 86.31 306 ILE A CA 1
ATOM 2437 C C . ILE A 1 306 ? -29.502 21.349 1.714 1.00 86.31 306 ILE A C 1
ATOM 2439 O O . ILE A 1 306 ? -29.645 21.538 2.919 1.00 86.31 306 ILE A O 1
ATOM 2443 N N . THR A 1 307 ? -29.939 20.242 1.107 1.00 84.62 307 THR A N 1
ATOM 2444 C CA . THR A 1 307 ? -30.733 19.225 1.807 1.00 84.62 307 THR A CA 1
ATOM 2445 C C . THR A 1 307 ? -29.998 18.676 3.035 1.00 84.62 307 THR A C 1
ATOM 2447 O O . THR A 1 307 ? -30.591 18.518 4.102 1.00 84.62 307 THR A O 1
ATOM 2450 N N . ILE A 1 308 ? -28.690 18.416 2.915 1.00 88.06 308 ILE A N 1
ATOM 2451 C CA . ILE A 1 308 ? -27.867 17.945 4.039 1.00 88.06 308 ILE A CA 1
ATOM 2452 C C . ILE A 1 308 ? -27.724 19.030 5.114 1.00 88.06 308 ILE A C 1
ATOM 2454 O O . ILE A 1 308 ? -27.786 18.717 6.304 1.00 88.06 308 ILE A O 1
ATOM 2458 N N . SER A 1 309 ? -27.507 20.284 4.715 1.00 86.44 309 SER A N 1
ATOM 2459 C CA . SER A 1 309 ? -27.348 21.412 5.634 1.00 86.44 309 SER A CA 1
ATOM 2460 C C . SER A 1 309 ? -28.626 21.656 6.427 1.00 86.44 309 SER A C 1
ATOM 2462 O O . SER A 1 309 ? -28.581 21.672 7.653 1.00 86.44 309 SER A O 1
ATOM 2464 N N . GLU A 1 310 ? -29.774 21.749 5.756 1.00 87.00 310 GLU A N 1
ATOM 2465 C CA . GLU A 1 310 ? -31.072 21.970 6.397 1.00 87.00 310 GLU A CA 1
ATOM 2466 C C . GLU A 1 310 ? -31.447 20.838 7.354 1.00 87.00 310 GLU A C 1
ATOM 2468 O O . GLU A 1 310 ? -31.936 21.087 8.456 1.00 87.00 310 GLU A O 1
ATOM 2473 N N . ALA A 1 311 ? -31.201 19.584 6.964 1.00 87.75 311 ALA A N 1
ATOM 2474 C CA . ALA A 1 311 ? -31.447 18.439 7.836 1.00 87.75 311 ALA A CA 1
ATOM 2475 C C . ALA A 1 311 ? -30.590 18.505 9.113 1.00 87.75 311 ALA A C 1
ATOM 2477 O O . ALA A 1 311 ? -31.082 18.235 10.214 1.00 87.75 311 ALA A O 1
ATOM 2478 N N . LYS A 1 312 ? -29.316 18.900 8.986 1.00 89.44 312 LYS A N 1
ATOM 2479 C CA . LYS A 1 312 ? -28.414 19.084 10.131 1.00 89.44 312 LYS A CA 1
ATOM 2480 C C . LYS A 1 312 ? -28.820 20.264 11.006 1.00 89.44 312 LYS A C 1
ATOM 2482 O O . LYS A 1 312 ? -28.788 20.131 12.224 1.00 89.44 312 LYS A O 1
ATOM 2487 N N . GLU A 1 313 ? -29.222 21.380 10.410 1.00 88.25 313 GLU A N 1
ATOM 2488 C CA . GLU A 1 313 ? -29.630 22.587 11.134 1.00 88.25 313 GLU A CA 1
ATOM 2489 C C . GLU A 1 313 ? -30.920 22.353 11.927 1.00 88.25 313 GLU A C 1
ATOM 2491 O O . GLU A 1 313 ? -30.969 22.653 13.118 1.00 88.25 313 GLU A O 1
ATOM 2496 N N . LYS A 1 314 ? -31.909 21.670 11.334 1.00 91.12 314 LYS A N 1
ATOM 2497 C CA . LYS A 1 314 ? -33.116 21.212 12.046 1.00 91.12 314 LYS A CA 1
ATOM 2498 C C . LYS A 1 314 ? -32.775 20.290 13.218 1.00 91.12 314 LYS A C 1
ATOM 2500 O O . LYS A 1 314 ? -33.305 20.458 14.313 1.00 91.12 314 LYS A O 1
ATOM 2505 N N . SER A 1 315 ? -31.870 19.334 13.005 1.00 90.56 315 SER A N 1
ATOM 2506 C CA . SER A 1 315 ? -31.433 18.412 14.063 1.00 90.56 315 SER A CA 1
ATOM 2507 C C . SER A 1 315 ? -30.724 19.150 15.206 1.00 90.56 315 SER A C 1
ATOM 2509 O O . SER A 1 315 ? -30.966 18.858 16.377 1.00 90.56 315 SER A O 1
ATOM 2511 N N . ALA A 1 316 ? -29.878 20.129 14.876 1.00 90.25 316 ALA A N 1
ATOM 2512 C CA . ALA A 1 316 ? -29.176 20.957 15.850 1.00 90.25 316 ALA A CA 1
ATOM 2513 C C . ALA A 1 316 ? -30.136 21.847 16.654 1.00 90.25 316 ALA A C 1
ATOM 2515 O O . ALA A 1 316 ? -29.975 21.957 17.868 1.00 90.25 316 ALA A O 1
ATOM 2516 N N . ASP A 1 317 ? -31.155 22.431 16.017 1.00 93.94 317 ASP A N 1
ATOM 2517 C CA . ASP A 1 317 ? -32.161 23.251 16.703 1.00 93.94 317 ASP A CA 1
ATOM 2518 C C . ASP A 1 317 ? -33.000 22.428 17.695 1.00 93.94 317 ASP A C 1
ATOM 2520 O O . ASP A 1 317 ? -33.206 22.848 18.836 1.00 93.94 317 ASP A O 1
ATOM 2524 N N . ILE A 1 318 ? -33.418 21.216 17.311 1.00 94.38 318 ILE A N 1
ATOM 2525 C CA . ILE A 1 318 ? -34.130 20.293 18.213 1.00 94.38 318 ILE A CA 1
ATOM 2526 C C . ILE A 1 318 ? -33.263 19.958 19.434 1.00 94.38 318 ILE A C 1
ATOM 2528 O O . ILE A 1 318 ? -33.729 20.055 20.571 1.00 94.38 318 ILE A O 1
ATOM 2532 N N . LEU A 1 319 ? -31.992 19.615 19.212 1.00 93.69 319 LEU A N 1
ATOM 2533 C CA . LEU A 1 319 ? -31.040 19.304 20.280 1.00 93.69 319 LEU A CA 1
ATOM 2534 C C . LEU A 1 319 ? -30.801 20.515 21.199 1.00 93.69 319 LEU A C 1
ATOM 2536 O O . LEU A 1 319 ? -30.777 20.377 22.421 1.00 93.69 319 LEU A O 1
ATOM 2540 N N . ALA A 1 320 ? -30.670 21.714 20.627 1.00 92.38 320 ALA A N 1
ATOM 2541 C CA . ALA A 1 320 ? -30.491 22.948 21.383 1.00 92.38 320 ALA A CA 1
ATOM 2542 C C . ALA A 1 320 ? -31.710 23.260 22.265 1.00 92.38 320 ALA A C 1
ATOM 2544 O O . ALA A 1 320 ? -31.548 23.639 23.427 1.00 92.38 320 ALA A O 1
ATOM 2545 N N . LYS A 1 321 ? -32.930 23.073 21.745 1.00 95.31 321 LYS A N 1
ATOM 2546 C CA . LYS A 1 321 ? -34.173 23.221 22.519 1.00 95.31 321 LYS A CA 1
ATOM 2547 C C . LYS A 1 321 ? -34.246 22.216 23.668 1.00 95.31 321 LYS A C 1
ATOM 2549 O O . LYS A 1 321 ? -34.543 22.619 24.793 1.00 95.31 321 LYS A O 1
ATOM 2554 N N . ASP A 1 322 ? -33.917 20.950 23.418 1.00 94.81 322 ASP A N 1
ATOM 2555 C CA . ASP A 1 322 ? -33.883 19.918 24.461 1.00 94.81 322 ASP A CA 1
ATOM 2556 C C . ASP A 1 322 ? -32.852 20.240 25.556 1.00 94.81 322 ASP A C 1
ATOM 2558 O O . ASP A 1 322 ? -33.171 20.177 26.744 1.00 94.81 322 ASP A O 1
ATOM 2562 N N . PHE A 1 323 ? -31.649 20.687 25.183 1.00 90.88 323 PHE A N 1
ATOM 2563 C CA . PHE A 1 323 ? -30.639 21.107 26.157 1.00 90.88 323 PHE A CA 1
ATOM 2564 C C . PHE A 1 323 ? -31.058 22.327 26.973 1.00 90.88 323 PHE A C 1
ATOM 2566 O O . PHE A 1 323 ? -30.818 22.351 28.180 1.00 90.88 323 PHE A O 1
ATOM 2573 N N . ARG A 1 324 ? -31.711 23.325 26.364 1.00 94.81 324 ARG A N 1
ATOM 2574 C CA . ARG A 1 324 ? -32.245 24.478 27.110 1.00 94.81 324 ARG A CA 1
ATOM 2575 C C . ARG A 1 324 ? -33.288 24.043 28.137 1.00 94.81 324 ARG A C 1
ATOM 2577 O O . ARG A 1 324 ? -33.244 24.532 29.264 1.00 94.81 324 ARG A O 1
ATOM 2584 N N . ARG A 1 325 ? -34.178 23.113 27.770 1.00 95.19 325 ARG A N 1
ATOM 2585 C CA . ARG A 1 325 ? -35.181 22.547 28.682 1.00 95.19 325 ARG A CA 1
ATOM 2586 C C . ARG A 1 325 ? -34.524 21.797 29.840 1.00 95.19 325 ARG A C 1
ATOM 2588 O O . ARG A 1 325 ? -34.776 22.143 30.987 1.00 95.19 325 ARG A O 1
ATOM 2595 N N . LYS A 1 326 ? -33.611 20.864 29.553 1.00 91.94 326 LYS A N 1
ATOM 2596 C CA . LYS A 1 326 ? -32.855 20.131 30.586 1.00 91.94 326 LYS A CA 1
ATOM 2597 C C . LYS A 1 326 ? -32.099 21.075 31.517 1.00 91.94 326 LYS A C 1
ATOM 2599 O O . LYS A 1 326 ? -32.122 20.905 32.728 1.00 91.94 326 LYS A O 1
ATOM 2604 N N . ALA A 1 327 ? -31.464 22.113 30.974 1.00 90.62 327 ALA A N 1
ATOM 2605 C CA . ALA A 1 327 ? -30.780 23.115 31.785 1.00 90.62 327 ALA A CA 1
ATOM 2606 C C . ALA A 1 327 ? -31.743 23.881 32.707 1.00 90.62 327 ALA A C 1
ATOM 2608 O O . ALA A 1 327 ? -31.364 24.224 33.823 1.00 90.62 327 ALA A O 1
ATOM 2609 N N . ALA A 1 328 ? -32.973 24.165 32.269 1.00 94.81 328 ALA A N 1
ATOM 2610 C CA . ALA A 1 328 ? -33.994 24.757 33.131 1.00 94.81 328 ALA A CA 1
ATOM 2611 C C . ALA A 1 328 ? -34.411 23.791 34.254 1.00 94.81 328 ALA A C 1
ATOM 2613 O O . ALA A 1 328 ? -34.397 24.190 35.414 1.00 94.81 328 ALA A O 1
ATOM 2614 N N . GLU A 1 329 ? -34.666 22.520 33.932 1.00 93.81 329 GLU A N 1
ATOM 2615 C CA . GLU A 1 329 ? -35.001 21.474 34.913 1.00 93.81 329 GLU A CA 1
ATOM 2616 C C . GLU A 1 329 ? -33.900 21.304 35.973 1.00 93.81 329 GLU A C 1
ATOM 2618 O O . GLU A 1 329 ? -34.184 21.324 37.170 1.00 93.81 329 GLU A O 1
ATOM 2623 N N . TYR A 1 330 ? -32.629 21.228 35.558 1.00 89.25 330 TYR A N 1
ATOM 2624 C CA . TYR A 1 330 ? -31.496 21.145 36.485 1.00 89.25 330 TYR A CA 1
ATOM 2625 C C . TYR A 1 330 ? -31.366 22.387 37.373 1.00 89.25 330 TYR A C 1
ATOM 2627 O O . TYR A 1 330 ? -31.065 22.251 38.558 1.00 89.25 330 TYR A O 1
ATOM 2635 N N . ARG A 1 331 ? -31.621 23.596 36.846 1.00 93.06 331 ARG A N 1
ATOM 2636 C CA . ARG A 1 331 ? -31.629 24.826 37.661 1.00 93.06 331 ARG A CA 1
ATOM 2637 C C . ARG A 1 331 ? -32.746 24.806 38.702 1.00 93.06 331 ARG A C 1
ATOM 2639 O O . ARG A 1 331 ? -32.493 25.163 39.849 1.00 93.06 331 ARG A O 1
ATOM 2646 N N . SER A 1 332 ? -33.945 24.361 38.328 1.00 93.62 332 SER A N 1
ATOM 2647 C CA . SER A 1 332 ? -35.071 24.213 39.257 1.00 93.62 332 SER A CA 1
ATOM 2648 C C . SER A 1 332 ? -34.778 23.179 40.345 1.00 93.62 332 SER A C 1
ATOM 2650 O O . SER A 1 332 ? -35.014 23.443 41.522 1.00 93.62 332 SER A O 1
ATOM 2652 N N . GLN A 1 333 ? -34.195 22.033 39.986 1.00 92.00 333 GLN A N 1
ATOM 2653 C CA . GLN A 1 333 ? -33.811 21.013 40.962 1.00 92.00 333 GLN A CA 1
ATOM 2654 C C . GLN A 1 333 ? -32.687 21.499 41.891 1.00 92.00 333 GLN A C 1
ATOM 2656 O O . GLN A 1 333 ? -32.736 21.239 43.091 1.00 92.00 333 GLN A O 1
ATOM 2661 N N . ALA A 1 334 ? -31.706 22.245 41.373 1.00 88.81 334 ALA A N 1
ATOM 2662 C CA . ALA A 1 334 ? -30.656 22.853 42.189 1.00 88.81 334 ALA A CA 1
ATOM 2663 C C . ALA A 1 334 ? -31.219 23.880 43.188 1.00 88.81 334 ALA A C 1
ATOM 2665 O O . ALA A 1 334 ? -30.773 23.917 44.333 1.00 88.81 334 ALA A O 1
ATOM 2666 N N . ALA A 1 335 ? -32.216 24.677 42.783 1.00 92.94 335 ALA A N 1
ATOM 2667 C CA . ALA A 1 335 ? -32.913 25.602 43.678 1.00 92.94 335 ALA A CA 1
ATOM 2668 C C . ALA A 1 335 ? -33.666 24.858 44.793 1.00 92.94 335 ALA A C 1
ATOM 2670 O O . ALA A 1 335 ? -33.512 25.199 45.961 1.00 92.94 335 ALA A O 1
ATOM 2671 N N . ARG A 1 336 ? -34.386 23.782 44.452 1.00 94.00 336 ARG A N 1
ATOM 2672 C CA . ARG A 1 336 ? -35.071 22.926 45.433 1.00 94.00 336 ARG A CA 1
ATOM 2673 C C . ARG A 1 336 ? -34.104 22.302 46.445 1.00 94.00 336 ARG A C 1
ATOM 2675 O O . ARG A 1 336 ? -34.388 22.287 47.635 1.00 94.00 336 ARG A O 1
ATOM 2682 N N . ILE A 1 337 ? -32.969 21.763 45.987 1.00 89.56 337 ILE A N 1
ATOM 2683 C CA . ILE A 1 337 ? -31.959 21.172 46.883 1.00 89.56 337 ILE A CA 1
ATOM 2684 C C . ILE A 1 337 ? -31.384 22.240 47.818 1.00 89.56 337 ILE A C 1
ATOM 2686 O O . ILE A 1 337 ? -31.194 21.969 49.000 1.00 89.56 337 ILE A O 1
ATOM 2690 N N . ARG A 1 338 ? -31.141 23.453 47.309 1.00 88.44 338 ARG A N 1
ATOM 2691 C CA . ARG A 1 338 ? -30.669 24.580 48.120 1.00 88.44 338 ARG A CA 1
ATOM 2692 C C . ARG A 1 338 ? -31.650 24.926 49.241 1.00 88.44 338 ARG A C 1
ATOM 2694 O O . ARG A 1 338 ? -31.224 25.002 50.384 1.00 88.44 338 ARG A O 1
ATOM 2701 N N . GLU A 1 339 ? -32.938 25.044 48.927 1.00 91.94 339 GLU A N 1
ATOM 2702 C CA . GLU A 1 339 ? -33.995 25.321 49.911 1.00 91.94 339 GLU A CA 1
ATOM 2703 C C . GLU A 1 339 ? -34.065 24.236 51.003 1.00 91.94 339 GLU A C 1
ATOM 2705 O O . GLU A 1 339 ? -34.152 24.538 52.193 1.00 91.94 339 GLU A O 1
ATOM 2710 N N . ILE A 1 340 ? -33.936 22.959 50.620 1.00 92.31 340 ILE A N 1
ATOM 2711 C CA . ILE A 1 340 ? -33.870 21.847 51.581 1.00 92.31 340 ILE A CA 1
ATOM 2712 C C . ILE A 1 340 ? -32.642 21.987 52.493 1.00 92.31 340 ILE A C 1
ATOM 2714 O O . ILE A 1 340 ? -32.769 21.853 53.708 1.00 92.31 340 ILE A O 1
ATOM 2718 N N . LEU A 1 341 ? -31.460 22.273 51.942 1.00 88.31 341 LEU A N 1
ATOM 2719 C CA . LEU A 1 341 ? -30.236 22.433 52.737 1.00 88.31 341 LEU A CA 1
ATOM 2720 C C . LEU A 1 341 ? -30.319 23.626 53.698 1.00 88.31 341 LEU A C 1
ATOM 2722 O O . LEU A 1 341 ? -29.893 23.507 54.846 1.00 88.31 341 LEU A O 1
ATOM 2726 N N . GLU A 1 342 ? -30.911 24.739 53.261 1.00 89.00 342 GLU A N 1
ATOM 2727 C CA . GLU A 1 342 ? -31.187 25.903 54.109 1.00 89.00 342 GLU A CA 1
ATOM 2728 C C . GLU A 1 342 ? -32.119 25.535 55.271 1.00 89.00 342 GLU A C 1
ATOM 2730 O O . GLU A 1 342 ? -31.820 25.866 56.417 1.00 89.00 342 GLU A O 1
ATOM 2735 N N . SER A 1 343 ? -33.180 24.759 55.013 1.00 89.38 343 SER A N 1
ATOM 2736 C CA . SER A 1 343 ? -34.120 24.315 56.055 1.00 89.38 343 SER A CA 1
ATOM 2737 C C . SER A 1 343 ? -33.491 23.410 57.127 1.00 89.38 343 SER A C 1
ATOM 2739 O O . SER A 1 343 ? -33.943 23.401 58.269 1.00 89.38 343 SER A O 1
ATOM 2741 N N . VAL A 1 344 ? -32.423 22.680 56.781 1.00 90.62 344 VAL A N 1
ATOM 2742 C CA . VAL A 1 344 ? -31.675 21.787 57.690 1.00 90.62 344 VAL A CA 1
ATOM 2743 C C . VAL A 1 344 ? -30.489 22.514 58.357 1.00 90.62 344 VAL A C 1
ATOM 2745 O O . VAL A 1 344 ? -29.786 21.937 59.184 1.00 90.62 344 VAL A O 1
ATOM 2748 N N . GLY A 1 345 ? -30.255 23.794 58.039 1.00 84.81 345 GLY A N 1
ATOM 2749 C CA . GLY A 1 345 ? -29.143 24.583 58.584 1.00 84.81 345 GLY A CA 1
ATOM 2750 C C . GLY A 1 345 ? -27.784 24.310 57.925 1.00 84.81 345 GLY A C 1
ATOM 2751 O O . GLY A 1 345 ? -26.753 24.755 58.429 1.00 84.81 345 GLY A O 1
ATOM 2752 N N . LEU A 1 346 ? -27.768 23.615 56.784 1.00 85.62 346 LEU A N 1
ATOM 2753 C CA . LEU A 1 346 ? -26.582 23.306 55.971 1.00 85.62 346 LEU A CA 1
ATOM 2754 C C . LEU A 1 346 ? -26.411 24.289 54.801 1.00 85.62 346 LEU A C 1
ATOM 2756 O O . LEU A 1 346 ? -25.951 23.917 53.718 1.00 85.62 346 LEU A O 1
ATOM 2760 N N . ALA A 1 347 ? -26.808 25.546 54.998 1.00 84.69 347 ALA A N 1
ATOM 2761 C CA . ALA A 1 347 ? -26.591 26.598 54.016 1.00 84.69 347 ALA A CA 1
ATOM 2762 C C . ALA A 1 347 ? -25.087 26.803 53.760 1.00 84.69 347 ALA A C 1
ATOM 2764 O O . ALA A 1 347 ? -24.248 26.616 54.638 1.00 84.69 347 ALA A O 1
ATOM 2765 N N . GLN A 1 348 ? -24.724 27.248 52.557 1.00 81.44 348 GLN A N 1
ATOM 2766 C CA . GLN A 1 348 ? -23.320 27.531 52.231 1.00 81.44 348 GLN A CA 1
ATOM 2767 C C . GLN A 1 348 ? -22.693 28.557 53.193 1.00 81.44 348 GLN A C 1
ATOM 2769 O O . GLN A 1 348 ? -21.504 28.477 53.488 1.00 81.44 348 GLN A O 1
ATOM 2774 N N . GLU A 1 349 ? -23.503 29.490 53.694 1.00 84.50 349 GLU A N 1
ATOM 2775 C CA . GLU A 1 349 ? -23.099 30.551 54.621 1.00 84.50 349 GLU A CA 1
ATOM 2776 C C . GLU A 1 349 ? -22.854 30.052 56.053 1.00 84.50 349 GLU A C 1
ATOM 2778 O O . GLU A 1 349 ? -22.098 30.678 56.792 1.00 84.50 349 GLU A O 1
ATOM 2783 N N . SER A 1 350 ? -23.453 28.922 56.449 1.00 85.19 350 SER A N 1
ATOM 2784 C CA . SER A 1 350 ? -23.271 28.335 57.783 1.00 85.19 350 SER A CA 1
ATOM 2785 C C . SER A 1 350 ? -22.089 27.362 57.860 1.00 85.19 350 SER A C 1
ATOM 2787 O O . SER A 1 350 ? -21.725 26.922 58.953 1.00 85.19 350 SER A O 1
ATOM 2789 N N . LEU A 1 351 ? -21.464 27.027 56.726 1.00 86.06 351 LEU A N 1
ATOM 2790 C CA . LEU A 1 351 ? -20.360 26.073 56.659 1.00 86.06 351 LEU A CA 1
ATOM 2791 C C . LEU A 1 351 ? -18.983 26.744 56.829 1.00 86.06 351 LEU A C 1
ATOM 2793 O O . LEU A 1 351 ? -18.743 27.837 56.312 1.00 86.06 351 LEU A O 1
ATOM 2797 N N . PRO A 1 352 ? -18.015 26.062 57.471 1.00 91.56 352 PRO A N 1
ATOM 2798 C CA . PRO A 1 352 ? -16.626 26.510 57.513 1.00 91.56 352 PRO A CA 1
ATOM 2799 C C . PRO A 1 352 ? -16.012 26.690 56.111 1.00 91.56 352 PRO A C 1
ATOM 2801 O O . PRO A 1 352 ? -16.195 25.857 55.220 1.00 91.56 352 PRO A O 1
ATOM 2804 N N . SER A 1 353 ? -15.212 27.745 55.926 1.00 89.69 353 SER A N 1
ATOM 2805 C CA . SER A 1 353 ? -14.603 28.118 54.631 1.00 89.69 353 SER A CA 1
ATOM 2806 C C . SER A 1 353 ? -13.793 26.989 53.963 1.00 89.69 353 SER A C 1
ATOM 2808 O O . SER A 1 353 ? -13.845 26.804 52.747 1.00 89.69 353 SER A O 1
ATOM 2810 N N . ASN A 1 354 ? -13.101 26.160 54.749 1.00 91.44 354 ASN A N 1
ATOM 2811 C CA . ASN A 1 354 ? -12.362 24.991 54.257 1.00 91.44 354 ASN A CA 1
ATOM 2812 C C . ASN A 1 354 ? -13.275 23.901 53.661 1.00 91.44 354 ASN A C 1
ATOM 2814 O O . ASN A 1 354 ? -12.904 23.253 52.678 1.00 91.44 354 ASN A O 1
ATOM 2818 N N . VAL A 1 355 ? -14.469 23.706 54.230 1.00 89.12 355 VAL A N 1
ATOM 2819 C CA . VAL A 1 355 ? -15.464 22.740 53.739 1.00 89.12 355 VAL A CA 1
ATOM 2820 C C . VAL A 1 355 ? -16.066 23.239 52.427 1.00 89.12 355 VAL A C 1
ATOM 2822 O O . VAL A 1 355 ? -16.119 22.489 51.452 1.00 89.12 355 VAL A O 1
ATOM 2825 N N . VAL A 1 356 ? -16.421 24.526 52.369 1.00 89.31 356 VAL A N 1
ATOM 2826 C CA . VAL A 1 356 ? -16.922 25.178 51.147 1.00 89.31 356 VAL A CA 1
ATOM 2827 C C . VAL A 1 356 ? -15.885 25.101 50.023 1.00 89.31 356 VAL A C 1
ATOM 2829 O O . VAL A 1 356 ? -16.218 24.712 48.904 1.00 89.31 356 VAL A O 1
ATOM 2832 N N . GLY A 1 357 ? -14.614 25.392 50.319 1.00 91.50 357 GLY A N 1
ATOM 2833 C CA . GLY A 1 357 ? -13.524 25.286 49.347 1.00 91.50 357 GLY A CA 1
ATOM 2834 C C . GLY A 1 357 ? -13.354 23.867 48.794 1.00 91.50 357 GLY A C 1
ATOM 2835 O O . GLY A 1 357 ? -13.244 23.684 47.582 1.00 91.50 357 GLY A O 1
ATOM 2836 N N . SER A 1 358 ? -13.405 22.852 49.660 1.00 91.25 358 SER A N 1
ATOM 2837 C CA . SER A 1 358 ? -13.262 21.445 49.255 1.00 91.25 358 SER A CA 1
ATOM 2838 C C . SER A 1 358 ? -14.431 20.971 48.383 1.00 91.25 358 SER A C 1
ATOM 2840 O O . SER A 1 358 ? -14.213 20.350 47.341 1.00 91.25 358 SER A O 1
ATOM 2842 N N . ALA A 1 359 ? -15.667 21.322 48.754 1.00 88.69 359 ALA A N 1
ATOM 2843 C CA . ALA A 1 359 ? -16.861 21.003 47.973 1.00 88.69 359 ALA A CA 1
ATOM 2844 C C . ALA A 1 359 ? -16.859 21.704 46.604 1.00 88.69 359 ALA A C 1
ATOM 2846 O O . ALA A 1 359 ? -17.195 21.087 45.592 1.00 88.69 359 ALA A O 1
ATOM 2847 N N . GLN A 1 360 ? -16.412 22.964 46.547 1.00 89.94 360 GLN A N 1
ATOM 2848 C CA . GLN A 1 360 ? -16.290 23.704 45.292 1.00 89.94 360 GLN A CA 1
ATOM 2849 C C . GLN A 1 360 ? -15.268 23.061 44.349 1.00 89.94 360 GLN A C 1
ATOM 2851 O O . GLN A 1 360 ? -15.530 22.948 43.151 1.00 89.94 360 GLN A O 1
ATOM 2856 N N . VAL A 1 361 ? -14.116 22.615 44.865 1.00 92.81 361 VAL A N 1
ATOM 2857 C CA . VAL A 1 361 ? -13.118 21.889 44.064 1.00 92.81 361 VAL A CA 1
ATOM 2858 C C . VAL A 1 361 ? -13.719 20.594 43.521 1.00 92.81 361 VAL A C 1
ATOM 2860 O O . VAL A 1 361 ? -13.636 20.353 42.319 1.00 92.81 361 VAL A O 1
ATOM 2863 N N . LEU A 1 362 ? -14.385 19.802 44.364 1.00 91.19 362 LEU A N 1
ATOM 2864 C CA . LEU A 1 362 ? -15.020 18.548 43.955 1.00 91.19 362 LEU A CA 1
ATOM 2865 C C . LEU A 1 362 ? -16.075 18.771 42.856 1.00 91.19 362 LEU A C 1
ATOM 2867 O O . LEU A 1 362 ? -16.081 18.062 41.849 1.00 91.19 362 LEU A O 1
ATOM 2871 N N . ALA A 1 363 ? -16.918 19.796 43.003 1.00 88.88 363 ALA A N 1
ATOM 2872 C CA . ALA A 1 363 ? -17.923 20.172 42.010 1.00 88.88 363 ALA A CA 1
ATOM 2873 C C . ALA A 1 363 ? -17.284 20.650 40.696 1.00 88.88 363 ALA A C 1
ATOM 2875 O O . ALA A 1 363 ? -17.707 20.248 39.613 1.00 88.88 363 ALA A O 1
ATOM 2876 N N . ASN A 1 364 ? -16.227 21.463 40.775 1.00 91.56 364 ASN A N 1
ATOM 2877 C CA . ASN A 1 364 ? -15.503 21.945 39.599 1.00 91.56 364 ASN A CA 1
ATOM 2878 C C . ASN A 1 364 ? -14.842 20.793 38.831 1.00 91.56 364 ASN A C 1
ATOM 2880 O O . ASN A 1 364 ? -14.952 20.738 37.606 1.00 91.56 364 ASN A O 1
ATOM 2884 N N . VAL A 1 365 ? -14.192 19.857 39.533 1.00 91.38 365 VAL A N 1
ATOM 2885 C CA . VAL A 1 365 ? -13.588 18.675 38.903 1.00 91.38 365 VAL A CA 1
ATOM 2886 C C . VAL A 1 365 ? -14.671 17.764 38.316 1.00 91.38 365 VAL A C 1
ATOM 2888 O O . VAL A 1 365 ? -14.521 17.325 37.180 1.00 91.38 365 VAL A O 1
ATOM 2891 N N . SER A 1 366 ? -15.792 17.548 39.013 1.00 91.06 366 SER A N 1
ATOM 2892 C CA . SER A 1 366 ? -16.928 16.761 38.492 1.00 91.06 366 SER A CA 1
ATOM 2893 C C . SER A 1 366 ? -17.485 17.354 37.199 1.00 91.06 366 SER A C 1
ATOM 2895 O O . SER A 1 366 ? -17.667 16.638 36.216 1.00 91.06 366 SER A O 1
ATOM 2897 N N . ASN A 1 367 ? -17.682 18.675 37.165 1.00 89.12 367 ASN A N 1
ATOM 2898 C CA . ASN A 1 367 ? -18.149 19.392 35.979 1.00 89.12 367 ASN A CA 1
ATOM 2899 C C . ASN A 1 367 ? -17.146 19.301 34.823 1.00 89.12 367 ASN A C 1
ATOM 2901 O O . ASN A 1 367 ? -17.546 19.085 33.680 1.00 89.12 367 ASN A O 1
ATOM 2905 N N . LEU A 1 368 ? -15.843 19.422 35.106 1.00 90.19 368 LEU A N 1
ATOM 2906 C CA . LEU A 1 368 ? -14.794 19.306 34.090 1.00 90.19 368 LEU A CA 1
ATOM 2907 C C . LEU A 1 368 ? -14.724 17.891 33.495 1.00 90.19 368 LEU A C 1
ATOM 2909 O O . LEU A 1 368 ? -14.507 17.726 32.295 1.00 90.19 368 LEU A O 1
ATOM 2913 N N . LEU A 1 369 ? -14.922 16.876 34.336 1.00 90.38 369 LEU A N 1
ATOM 2914 C CA . LEU A 1 369 ? -14.964 15.471 33.940 1.00 90.38 369 LEU A CA 1
ATOM 2915 C C . LEU A 1 369 ? -16.331 15.049 33.374 1.00 90.38 369 LEU A C 1
ATOM 2917 O O . LEU A 1 369 ? -16.447 13.944 32.846 1.00 90.38 369 LEU A O 1
ATOM 2921 N N . ASN A 1 370 ? -17.332 15.935 33.430 1.00 89.12 370 ASN A N 1
ATOM 2922 C CA . ASN A 1 370 ? -18.714 15.703 33.014 1.00 89.12 370 ASN A CA 1
ATOM 2923 C C . ASN A 1 370 ? -19.361 14.490 33.717 1.00 89.12 370 ASN A C 1
ATOM 2925 O O . ASN A 1 370 ? -20.012 13.656 33.083 1.00 89.12 370 ASN A O 1
ATOM 2929 N N . ILE A 1 371 ? -19.152 14.395 35.030 1.00 90.75 371 ILE A N 1
ATOM 2930 C CA . ILE A 1 371 ? -19.695 13.349 35.905 1.00 90.75 371 ILE A CA 1
ATOM 2931 C C . ILE A 1 371 ? -20.955 13.885 36.600 1.00 90.75 371 ILE A C 1
ATOM 2933 O O . ILE A 1 371 ? -21.045 15.075 36.898 1.00 90.75 371 ILE A O 1
ATOM 2937 N N . ARG A 1 372 ? -21.944 13.017 36.836 1.00 83.88 372 ARG A N 1
ATOM 2938 C CA . ARG A 1 372 ? -23.239 13.383 37.438 1.00 83.88 372 ARG A CA 1
ATOM 2939 C C . ARG A 1 372 ? -23.246 13.353 38.970 1.00 83.88 372 ARG A C 1
ATOM 2941 O O . ARG A 1 372 ? -24.119 13.964 39.579 1.00 83.88 372 ARG A O 1
ATOM 2948 N N . ASP A 1 373 ? -22.274 12.677 39.563 1.00 84.69 373 ASP A N 1
ATOM 2949 C CA . ASP A 1 373 ? -22.210 12.329 40.976 1.00 84.69 373 ASP A CA 1
ATOM 2950 C C . ASP A 1 373 ? -20.769 12.463 41.476 1.00 84.69 373 ASP A C 1
ATOM 2952 O O . ASP A 1 373 ? -19.806 12.401 40.713 1.00 84.69 373 ASP A O 1
ATOM 2956 N N . THR A 1 374 ? -20.622 12.685 42.778 1.00 85.44 374 THR A N 1
ATOM 2957 C CA . THR A 1 374 ? -19.327 12.917 43.427 1.00 85.44 374 THR A CA 1
ATOM 2958 C C . THR A 1 374 ? -18.732 11.637 44.022 1.00 85.44 374 THR A C 1
ATOM 2960 O O . THR A 1 374 ? -17.949 11.695 44.970 1.00 85.44 374 THR A O 1
ATOM 2963 N N . GLU A 1 375 ? -19.119 10.473 43.497 1.00 90.94 375 GLU A N 1
ATOM 2964 C CA . GLU A 1 375 ? -18.607 9.176 43.935 1.00 90.94 375 GLU A CA 1
ATOM 2965 C C . GLU A 1 375 ? -17.187 8.921 43.420 1.00 90.94 375 GLU A C 1
ATOM 2967 O O . GLU A 1 375 ? -16.840 9.233 42.278 1.00 90.94 375 GLU A O 1
ATOM 2972 N N . LEU A 1 376 ? -16.354 8.297 44.258 1.00 91.19 376 LEU A N 1
ATOM 2973 C CA . LEU A 1 376 ? -14.964 7.981 43.919 1.00 91.19 376 LEU A CA 1
ATOM 2974 C C . LEU A 1 376 ? -14.855 7.062 42.689 1.00 91.19 376 LEU A C 1
ATOM 2976 O O . LEU A 1 376 ? -13.975 7.257 41.850 1.00 91.19 376 LEU A O 1
ATOM 2980 N N . SER A 1 377 ? -15.755 6.085 42.571 1.00 93.44 377 SER A N 1
ATOM 2981 C CA . SER A 1 377 ? -15.887 5.181 41.419 1.00 93.44 377 SER A CA 1
ATOM 2982 C C . SER A 1 377 ? -16.038 5.965 40.112 1.00 93.44 377 SER A C 1
ATOM 2984 O O . SER A 1 377 ? -15.263 5.759 39.174 1.00 93.44 377 SER A O 1
ATOM 2986 N N . SER A 1 378 ? -16.972 6.918 40.076 1.00 93.00 378 SER A N 1
ATOM 2987 C CA . SER A 1 378 ? -17.250 7.765 38.916 1.00 93.00 378 SER A CA 1
ATOM 2988 C C . SER A 1 378 ? -16.039 8.626 38.526 1.00 93.00 378 SER A C 1
ATOM 2990 O O . SER A 1 378 ? -15.713 8.737 37.341 1.00 93.00 378 SER A O 1
ATOM 2992 N N . PHE A 1 379 ? -15.294 9.159 39.504 1.00 92.88 379 PHE A N 1
ATOM 2993 C CA . PHE A 1 379 ? -14.035 9.874 39.250 1.00 92.88 379 PHE A CA 1
ATOM 2994 C C . PHE A 1 379 ? -12.942 8.981 38.657 1.00 92.88 379 PHE A C 1
ATOM 2996 O O . PHE A 1 379 ? -12.268 9.386 37.708 1.00 92.88 379 PHE A O 1
ATOM 3003 N N . LEU A 1 380 ? -12.756 7.771 39.190 1.00 93.00 380 LEU A N 1
ATOM 3004 C CA . LEU A 1 380 ? -11.742 6.832 38.703 1.00 93.00 380 LEU A CA 1
ATOM 3005 C C . LEU A 1 380 ? -12.012 6.411 37.255 1.00 93.00 380 LEU A C 1
ATOM 3007 O O . LEU A 1 380 ? -11.087 6.409 36.440 1.00 93.00 380 LEU A O 1
ATOM 3011 N N . VAL A 1 381 ? -13.273 6.129 36.915 1.00 92.75 381 VAL A N 1
ATOM 3012 C CA . VAL A 1 381 ? -13.679 5.798 35.540 1.00 92.75 381 VAL A CA 1
ATOM 3013 C C . VAL A 1 381 ? -13.407 6.973 34.602 1.00 92.75 381 VAL A C 1
ATOM 3015 O O . VAL A 1 381 ? -12.734 6.802 33.586 1.00 92.75 381 VAL A O 1
ATOM 3018 N N . ALA A 1 382 ? -13.828 8.187 34.966 1.00 92.00 382 ALA A N 1
ATOM 3019 C CA . ALA A 1 382 ? -13.612 9.367 34.130 1.00 92.00 382 ALA A CA 1
ATOM 3020 C C . ALA A 1 382 ? -12.120 9.688 33.922 1.00 92.00 382 ALA A C 1
ATOM 3022 O O . ALA A 1 382 ? -11.705 10.055 32.817 1.00 92.00 382 ALA A O 1
ATOM 3023 N N . MET A 1 383 ? -11.290 9.522 34.957 1.00 90.56 383 MET A N 1
ATOM 3024 C CA . MET A 1 383 ? -9.836 9.669 34.843 1.00 90.56 383 MET A CA 1
ATOM 3025 C C . MET A 1 383 ? -9.214 8.589 33.949 1.00 90.56 383 MET A C 1
ATOM 3027 O O . MET A 1 383 ? -8.328 8.903 33.145 1.00 90.56 383 MET A O 1
ATOM 3031 N N . GLY A 1 384 ? -9.690 7.345 34.039 1.00 93.06 384 GLY A N 1
ATOM 3032 C CA . GLY A 1 384 ? -9.299 6.252 33.147 1.00 93.06 384 GLY A CA 1
ATOM 3033 C C . GLY A 1 384 ? -9.634 6.563 31.688 1.00 93.06 384 GLY A C 1
ATOM 3034 O O . GLY A 1 384 ? -8.758 6.503 30.823 1.00 93.06 384 GLY A O 1
ATOM 3035 N N . ASP A 1 385 ? -10.858 7.017 31.425 1.00 93.06 385 ASP A N 1
ATOM 3036 C CA . ASP A 1 385 ? -11.322 7.400 30.090 1.00 93.06 385 ASP A CA 1
ATOM 3037 C C . ASP A 1 385 ? -10.532 8.575 29.507 1.00 93.06 385 ASP A C 1
ATOM 3039 O O . ASP A 1 385 ? -10.220 8.601 28.314 1.00 93.06 385 ASP A O 1
ATOM 3043 N N . ILE A 1 386 ? -10.196 9.580 30.320 1.00 93.69 386 ILE A N 1
ATOM 3044 C CA . ILE A 1 386 ? -9.333 10.687 29.883 1.00 93.69 386 ILE A CA 1
ATOM 3045 C C . ILE A 1 386 ? -7.924 10.190 29.588 1.00 93.69 386 ILE A C 1
ATOM 3047 O O . ILE A 1 386 ? -7.348 10.589 28.577 1.00 93.69 386 ILE A O 1
ATOM 3051 N N . SER A 1 387 ? -7.382 9.308 30.424 1.00 95.38 387 SER A N 1
ATOM 3052 C CA . SER A 1 387 ? -6.052 8.733 30.223 1.00 95.38 387 SER A CA 1
ATOM 3053 C C . SER A 1 387 ? -5.988 7.933 28.922 1.00 95.38 387 SER A C 1
ATOM 3055 O O . SER A 1 387 ? -5.080 8.145 28.120 1.00 95.38 387 SER A O 1
ATOM 3057 N N . LEU A 1 388 ? -7.001 7.109 28.641 1.00 94.69 388 LEU A N 1
ATOM 3058 C CA . LEU A 1 388 ? -7.128 6.366 27.383 1.00 94.69 388 LEU A CA 1
ATOM 3059 C C . LEU A 1 388 ? -7.317 7.288 26.171 1.00 94.69 388 LEU A C 1
ATOM 3061 O O . LEU A 1 388 ? -6.717 7.084 25.115 1.00 94.69 388 LEU A O 1
ATOM 3065 N N . ARG A 1 389 ? -8.127 8.346 26.302 1.00 94.56 389 ARG A N 1
ATOM 3066 C CA . ARG A 1 389 ? -8.275 9.343 25.230 1.00 94.56 389 ARG A CA 1
ATOM 3067 C C . ARG A 1 389 ? -6.965 10.078 24.968 1.00 94.56 389 ARG A C 1
ATOM 3069 O O . ARG A 1 389 ? -6.620 10.288 23.806 1.00 94.56 389 ARG A O 1
ATOM 3076 N N . LYS A 1 390 ? -6.228 10.438 26.020 1.00 95.94 390 LYS A N 1
ATOM 3077 C CA . LYS A 1 390 ? -4.921 11.094 25.926 1.00 95.94 390 LYS A CA 1
ATOM 3078 C C . LYS A 1 390 ? -3.923 10.211 25.180 1.00 95.94 390 LYS A C 1
ATOM 3080 O O . LYS A 1 390 ? -3.345 10.681 24.203 1.00 95.94 390 LYS A O 1
ATOM 3085 N N . THR A 1 391 ? -3.781 8.942 25.563 1.00 96.25 391 THR A N 1
ATOM 3086 C CA . THR A 1 391 ? -2.863 8.011 24.883 1.00 96.25 391 THR A CA 1
ATOM 3087 C C . THR A 1 391 ? -3.255 7.795 23.420 1.00 96.25 391 THR A C 1
ATOM 3089 O O . THR A 1 391 ? -2.399 7.861 22.538 1.00 96.25 391 THR A O 1
ATOM 3092 N N . GLY A 1 392 ? -4.551 7.657 23.119 1.00 95.38 392 GLY A N 1
ATOM 3093 C CA . GLY A 1 392 ? -5.033 7.554 21.738 1.00 95.38 392 GLY A CA 1
ATOM 3094 C C . GLY A 1 392 ? -4.765 8.811 20.896 1.00 95.38 392 GLY A C 1
ATOM 3095 O O . GLY A 1 392 ? -4.470 8.719 19.701 1.00 95.38 392 GLY A O 1
ATOM 3096 N N . VAL A 1 393 ? -4.843 10.007 21.491 1.00 97.00 393 VAL A N 1
ATOM 3097 C CA . VAL A 1 393 ? -4.475 11.268 20.821 1.00 97.00 393 VAL A CA 1
ATOM 3098 C C . VAL A 1 393 ? -2.964 11.358 20.609 1.00 97.00 393 VAL A C 1
ATOM 3100 O O . VAL A 1 393 ? -2.530 11.765 19.530 1.00 97.00 393 VAL A O 1
ATOM 3103 N N . GLU A 1 394 ? -2.158 10.954 21.588 1.00 97.12 394 GLU A N 1
ATOM 3104 C CA . GLU A 1 394 ? -0.697 10.915 21.478 1.00 97.12 394 GLU A CA 1
ATOM 3105 C C . GLU A 1 394 ? -0.235 9.954 20.375 1.00 97.12 394 GLU A C 1
ATOM 3107 O O . GLU A 1 394 ? 0.626 10.314 19.570 1.00 97.12 394 GLU A O 1
ATOM 3112 N N . GLU A 1 395 ? -0.867 8.786 20.249 1.00 96.50 395 GLU A N 1
ATOM 3113 C CA . GLU A 1 395 ? -0.591 7.835 19.170 1.00 96.50 395 GLU A CA 1
ATOM 3114 C C . GLU A 1 395 ? -0.924 8.430 17.791 1.00 96.50 395 GLU A C 1
ATOM 3116 O O . GLU A 1 395 ? -0.099 8.394 16.869 1.00 96.50 395 GLU A O 1
ATOM 3121 N N . LYS A 1 396 ? -2.104 9.053 17.648 1.00 96.81 396 LYS A N 1
ATOM 3122 C CA . LYS A 1 396 ? -2.496 9.746 16.408 1.00 96.81 396 LYS A CA 1
ATOM 3123 C C . LYS A 1 396 ? -1.522 10.870 16.068 1.00 96.81 396 LYS A C 1
ATOM 3125 O O . LYS A 1 396 ? -1.103 10.986 14.915 1.00 96.81 396 LYS A O 1
ATOM 3130 N N . ARG A 1 397 ? -1.114 11.665 17.061 1.00 96.75 397 ARG A N 1
ATOM 3131 C CA . ARG A 1 397 ? -0.120 12.732 16.897 1.00 96.75 397 ARG A CA 1
ATOM 3132 C C . ARG A 1 397 ? 1.220 12.165 16.437 1.00 96.75 397 ARG A C 1
ATOM 3134 O O . ARG A 1 397 ? 1.805 12.695 15.496 1.00 96.75 397 ARG A O 1
ATOM 3141 N N . ALA A 1 398 ? 1.683 11.070 17.035 1.00 96.62 398 ALA A N 1
ATOM 3142 C CA . ALA A 1 398 ? 2.919 10.403 16.638 1.00 96.62 398 ALA A CA 1
ATOM 3143 C C . ALA A 1 398 ? 2.848 9.867 15.199 1.00 96.62 398 ALA A C 1
ATOM 3145 O O . ALA A 1 398 ? 3.821 9.982 14.449 1.00 96.62 398 ALA A O 1
ATOM 3146 N N . LYS A 1 399 ? 1.699 9.322 14.783 1.00 96.31 399 LYS A N 1
ATOM 3147 C CA . LYS A 1 399 ? 1.480 8.855 13.409 1.00 96.31 399 LYS A CA 1
ATOM 3148 C C . LYS A 1 399 ? 1.528 10.003 12.400 1.00 96.31 399 LYS A C 1
ATOM 3150 O O . LYS A 1 399 ? 2.301 9.930 11.447 1.00 96.31 399 LYS A O 1
ATOM 3155 N N . VAL A 1 400 ? 0.789 11.084 12.652 1.00 96.69 400 VAL A N 1
ATOM 3156 C CA . VAL A 1 400 ? 0.799 12.283 11.794 1.00 96.69 400 VAL A CA 1
ATOM 3157 C C . VAL A 1 400 ? 2.199 12.896 11.728 1.00 96.69 400 VAL A C 1
ATOM 3159 O O . VAL A 1 400 ? 2.655 13.284 10.655 1.00 96.69 400 VAL A O 1
ATOM 3162 N N . GLN A 1 401 ? 2.934 12.919 12.842 1.00 96.56 401 GLN A N 1
ATOM 3163 C CA . GLN A 1 401 ? 4.309 13.416 12.865 1.00 96.56 401 GLN A CA 1
ATOM 3164 C C . GLN A 1 401 ? 5.248 12.568 11.991 1.00 96.56 401 GLN A C 1
ATOM 3166 O O . GLN A 1 401 ? 6.092 13.118 11.279 1.00 96.56 401 GLN A O 1
ATOM 3171 N N . LYS A 1 402 ? 5.100 11.236 12.006 1.00 96.38 402 LYS A N 1
ATOM 3172 C CA . LYS A 1 402 ? 5.858 10.330 11.124 1.00 96.38 402 LYS A CA 1
ATOM 3173 C C . LYS A 1 402 ? 5.522 10.574 9.652 1.00 96.38 402 LYS A C 1
ATOM 3175 O O . LYS A 1 402 ? 6.438 10.696 8.842 1.00 96.38 402 LYS A O 1
ATOM 3180 N N . GLU A 1 403 ? 4.239 10.683 9.313 1.00 95.81 403 GLU A N 1
ATOM 3181 C CA . GLU A 1 403 ? 3.779 10.961 7.944 1.00 95.81 403 GLU A CA 1
ATOM 3182 C C . GLU A 1 403 ? 4.287 12.320 7.440 1.00 95.81 403 GLU A C 1
ATOM 3184 O O . GLU A 1 403 ? 4.819 12.407 6.333 1.00 95.81 403 GLU A O 1
ATOM 3189 N N . SER A 1 404 ? 4.225 13.355 8.281 1.00 96.00 404 SER A N 1
ATOM 3190 C CA . SER A 1 404 ? 4.769 14.686 7.988 1.00 96.00 404 SER A CA 1
ATOM 3191 C C . SER A 1 404 ? 6.274 14.640 7.708 1.00 96.00 404 SER A C 1
ATOM 3193 O O . SER A 1 404 ? 6.739 15.197 6.714 1.00 96.00 404 SER A O 1
ATOM 3195 N N . LYS A 1 405 ? 7.045 13.902 8.520 1.00 97.19 405 LYS A N 1
ATOM 3196 C CA . LYS A 1 405 ? 8.491 13.734 8.309 1.00 97.19 405 LYS A CA 1
ATOM 3197 C C . LYS A 1 405 ? 8.802 13.057 6.970 1.00 97.19 405 LYS A C 1
ATOM 3199 O O . LYS A 1 405 ? 9.653 13.539 6.229 1.00 97.19 405 LYS A O 1
ATOM 3204 N N . ILE A 1 406 ? 8.073 11.992 6.634 1.00 96.25 406 ILE A N 1
ATOM 3205 C CA . ILE A 1 406 ? 8.210 11.296 5.346 1.00 96.25 406 ILE A CA 1
ATOM 3206 C C . ILE A 1 406 ? 7.887 12.243 4.182 1.00 96.25 406 ILE A C 1
ATOM 3208 O O . ILE A 1 406 ? 8.619 12.286 3.191 1.00 96.25 406 ILE A O 1
ATOM 3212 N N . LEU A 1 407 ? 6.810 13.023 4.299 1.00 96.19 407 LEU A N 1
ATOM 3213 C CA . LEU A 1 407 ? 6.409 13.972 3.266 1.00 96.19 407 LEU A CA 1
ATOM 3214 C C . LEU A 1 407 ? 7.455 15.078 3.076 1.00 96.19 407 LEU A C 1
ATOM 3216 O O . LEU A 1 407 ? 7.786 15.413 1.941 1.00 96.19 407 LEU A O 1
ATOM 3220 N N . LEU A 1 408 ? 8.029 15.601 4.162 1.00 96.81 408 LEU A N 1
ATOM 3221 C CA . LEU A 1 408 ? 9.119 16.578 4.103 1.00 96.81 408 LEU A CA 1
ATOM 3222 C C . LEU A 1 408 ? 10.353 16.024 3.383 1.00 96.81 408 LEU A C 1
ATOM 3224 O O . LEU A 1 408 ? 10.951 16.734 2.573 1.00 96.81 408 LEU A O 1
ATOM 3228 N N . ASP A 1 409 ? 10.710 14.760 3.614 1.00 96.44 409 ASP A N 1
ATOM 3229 C CA . ASP A 1 409 ? 11.826 14.116 2.916 1.00 96.44 409 ASP A CA 1
ATOM 3230 C C . ASP A 1 409 ? 11.558 13.982 1.409 1.00 96.44 409 ASP A C 1
ATOM 3232 O O . ASP A 1 409 ? 12.451 14.238 0.594 1.00 96.44 409 ASP A O 1
ATOM 3236 N N . PHE A 1 410 ? 10.328 13.634 1.013 1.00 96.75 410 PHE A N 1
ATOM 3237 C CA . PHE A 1 410 ? 9.936 13.626 -0.400 1.00 96.75 410 PHE A CA 1
ATOM 3238 C C . PHE A 1 410 ? 9.989 15.021 -1.018 1.00 96.75 410 PHE A C 1
ATOM 3240 O O . PHE A 1 410 ? 10.538 15.177 -2.110 1.00 96.75 410 PHE A O 1
ATOM 3247 N N . THR A 1 411 ? 9.494 16.036 -0.315 1.00 96.56 411 THR A N 1
ATOM 3248 C CA . THR A 1 411 ? 9.532 17.426 -0.776 1.00 96.56 411 THR A CA 1
ATOM 3249 C C . THR A 1 411 ? 10.972 17.906 -0.960 1.00 96.56 411 THR A C 1
ATOM 3251 O O . THR A 1 411 ? 11.297 18.471 -2.002 1.00 96.56 411 THR A O 1
ATOM 3254 N N . ARG A 1 412 ? 11.882 17.601 -0.024 1.00 97.38 412 ARG A N 1
ATOM 3255 C CA . ARG A 1 412 ? 13.316 17.923 -0.164 1.00 97.38 412 ARG A CA 1
ATOM 3256 C C . ARG A 1 412 ? 13.944 17.253 -1.387 1.00 97.38 412 ARG A C 1
ATOM 3258 O O . ARG A 1 412 ? 14.665 17.912 -2.133 1.00 97.38 412 ARG A O 1
ATOM 3265 N N . LYS A 1 413 ? 13.648 15.969 -1.625 1.00 96.94 413 LYS A N 1
ATOM 3266 C CA . LYS A 1 413 ? 14.124 15.233 -2.814 1.00 96.94 413 LYS A CA 1
ATOM 3267 C C . LYS A 1 413 ? 13.556 15.801 -4.118 1.00 96.94 413 LYS A C 1
ATOM 3269 O O . LYS A 1 413 ? 14.262 15.867 -5.120 1.00 96.94 413 LYS A O 1
ATOM 3274 N N . ALA A 1 414 ? 12.291 16.215 -4.118 1.00 95.56 414 ALA A N 1
ATOM 3275 C CA . ALA A 1 414 ? 11.666 16.840 -5.278 1.00 95.56 414 ALA A CA 1
ATOM 3276 C C . ALA A 1 414 ? 12.308 18.200 -5.589 1.00 95.56 414 ALA A C 1
ATOM 3278 O O . ALA A 1 414 ? 12.634 18.469 -6.744 1.00 95.56 414 ALA A O 1
ATOM 3279 N N . ILE A 1 415 ? 12.563 19.018 -4.562 1.00 96.94 415 ILE A N 1
ATOM 3280 C CA . ILE A 1 415 ? 13.240 20.312 -4.704 1.00 96.94 415 ILE A CA 1
ATOM 3281 C C . ILE A 1 415 ? 14.659 20.124 -5.244 1.00 96.94 415 ILE A C 1
ATOM 3283 O O . ILE A 1 415 ? 15.025 20.794 -6.205 1.00 96.94 415 ILE A O 1
ATOM 3287 N N . SER A 1 416 ? 15.451 19.192 -4.703 1.00 97.06 416 SER A N 1
ATOM 3288 C CA . SER A 1 416 ? 16.815 18.964 -5.204 1.00 97.06 416 SER A CA 1
ATOM 3289 C C . SER A 1 416 ? 16.824 18.521 -6.670 1.00 97.06 416 SER A C 1
ATOM 3291 O O . SER A 1 416 ? 17.641 19.005 -7.458 1.00 97.06 416 SER A O 1
ATOM 3293 N N . ARG A 1 417 ? 15.873 17.665 -7.071 1.00 96.62 417 ARG A N 1
ATOM 3294 C CA . ARG A 1 417 ? 15.718 17.250 -8.469 1.00 96.62 417 ARG A CA 1
ATOM 3295 C C . ARG A 1 417 ? 15.285 18.404 -9.368 1.00 96.62 417 ARG A C 1
ATOM 3297 O O . ARG A 1 417 ? 15.820 18.526 -10.466 1.00 96.62 417 ARG A O 1
ATOM 3304 N N . LEU A 1 418 ? 14.357 19.242 -8.910 1.00 96.69 418 LEU A N 1
ATOM 3305 C CA . LEU A 1 418 ? 13.921 20.431 -9.638 1.00 96.69 418 LEU A CA 1
ATOM 3306 C C . LEU A 1 418 ? 15.086 21.401 -9.852 1.00 96.69 418 LEU A C 1
ATOM 3308 O O . LEU A 1 418 ? 15.283 21.875 -10.965 1.00 96.69 418 LEU A O 1
ATOM 3312 N N . THR A 1 419 ? 15.890 21.654 -8.819 1.00 97.38 419 THR A N 1
ATOM 3313 C CA . THR A 1 419 ? 17.071 22.522 -8.915 1.00 97.38 419 THR A CA 1
ATOM 3314 C C . THR A 1 419 ? 18.098 21.972 -9.902 1.00 97.38 419 THR A C 1
ATOM 3316 O O . THR A 1 419 ? 18.627 22.731 -10.708 1.00 97.38 419 THR A O 1
ATOM 3319 N N . TYR A 1 420 ? 18.352 20.659 -9.889 1.00 97.50 420 TYR A N 1
ATOM 3320 C CA . TYR A 1 420 ? 19.223 20.018 -10.879 1.00 97.50 420 TYR A CA 1
ATOM 3321 C C . TYR A 1 420 ? 18.690 20.203 -12.304 1.00 97.50 420 TYR A C 1
ATOM 3323 O O . TYR A 1 420 ? 19.423 20.667 -13.169 1.00 97.50 420 TYR A O 1
ATOM 3331 N N . LEU A 1 421 ? 17.403 19.916 -12.530 1.00 96.88 421 LEU A N 1
ATOM 3332 C CA . LEU A 1 421 ? 16.779 20.068 -13.847 1.00 96.88 421 LEU A CA 1
ATOM 3333 C C . LEU A 1 421 ? 16.815 21.516 -14.342 1.00 96.88 421 LEU A C 1
ATOM 3335 O O . LEU A 1 421 ? 17.077 21.732 -15.518 1.00 96.88 421 LEU A O 1
ATOM 3339 N N . LYS A 1 422 ? 16.609 22.499 -13.457 1.00 97.31 422 LYS A N 1
ATOM 3340 C CA . LYS A 1 422 ? 16.740 23.921 -13.803 1.00 97.31 422 LYS A CA 1
ATOM 3341 C C . LYS A 1 422 ? 18.157 24.278 -14.253 1.00 97.31 422 LYS A C 1
ATOM 3343 O O . LYS A 1 422 ? 18.301 24.987 -15.236 1.00 97.31 422 LYS A O 1
ATOM 3348 N N . ARG A 1 423 ? 19.191 23.765 -13.574 1.00 97.50 423 ARG A N 1
ATOM 3349 C CA . ARG A 1 423 ? 20.589 23.978 -13.993 1.00 97.50 423 ARG A CA 1
ATOM 3350 C C . ARG A 1 423 ? 20.886 23.330 -15.341 1.00 97.50 423 ARG A C 1
ATOM 3352 O O . ARG A 1 423 ? 21.531 23.948 -16.171 1.00 97.50 423 ARG A O 1
ATOM 3359 N N . THR A 1 424 ? 20.409 22.105 -15.565 1.00 96.44 424 THR A N 1
ATOM 3360 C CA . THR A 1 424 ? 20.592 21.422 -16.854 1.00 96.44 424 THR A CA 1
ATOM 3361 C C . THR A 1 424 ? 19.870 22.147 -17.984 1.00 96.44 424 THR A C 1
ATOM 3363 O O . THR A 1 424 ? 20.417 22.244 -19.071 1.00 96.44 424 THR A O 1
ATOM 3366 N N . LEU A 1 425 ? 18.662 22.657 -17.737 1.00 95.88 425 LEU A N 1
ATOM 3367 C CA . LEU A 1 425 ? 17.922 23.435 -18.726 1.00 95.88 425 LEU A CA 1
ATOM 3368 C C . LEU A 1 425 ? 18.667 24.724 -19.087 1.00 95.88 425 LEU A C 1
ATOM 3370 O O . LEU A 1 425 ? 18.865 24.955 -20.268 1.00 95.88 425 LEU A O 1
ATOM 3374 N N . ALA A 1 426 ? 19.157 25.474 -18.096 1.00 96.38 426 ALA A N 1
ATOM 3375 C CA . ALA A 1 426 ? 19.960 26.671 -18.344 1.00 96.38 426 ALA A CA 1
ATOM 3376 C C . ALA A 1 426 ? 21.223 26.361 -19.170 1.00 96.38 426 ALA A C 1
ATOM 3378 O O . ALA A 1 426 ? 21.487 27.036 -20.154 1.00 96.38 426 ALA A O 1
ATOM 3379 N N . GLN A 1 427 ? 21.945 25.281 -18.840 1.00 95.69 427 GLN A N 1
ATOM 3380 C CA . GLN A 1 427 ? 23.108 24.858 -19.628 1.00 95.69 427 GLN A CA 1
ATOM 3381 C C . GLN A 1 427 ? 22.736 24.526 -21.078 1.00 95.69 427 GLN A C 1
ATOM 3383 O O . GLN A 1 427 ? 23.437 24.916 -22.001 1.00 95.69 427 GLN A O 1
ATOM 3388 N N . LEU A 1 428 ? 21.633 23.800 -21.286 1.00 94.06 428 LEU A N 1
ATOM 3389 C CA . LEU A 1 428 ? 21.180 23.461 -22.633 1.00 94.06 428 LEU A CA 1
ATOM 3390 C C . LEU A 1 428 ? 20.745 24.703 -23.412 1.00 94.06 428 LEU A C 1
ATOM 3392 O O . LEU A 1 428 ? 21.002 24.760 -24.606 1.00 94.06 428 LEU A O 1
ATOM 3396 N N . GLU A 1 429 ? 20.098 25.672 -22.763 1.00 95.25 429 GLU A N 1
ATOM 3397 C CA . GLU A 1 429 ? 19.739 26.956 -23.373 1.00 95.25 429 GLU A CA 1
ATOM 3398 C C . GLU A 1 429 ? 20.989 27.740 -23.801 1.00 95.25 429 GLU A C 1
ATOM 3400 O O . GLU A 1 429 ? 21.022 28.247 -24.922 1.00 95.25 429 GLU A O 1
ATOM 3405 N N . ASP A 1 430 ? 22.038 27.756 -22.972 1.00 94.50 430 ASP A N 1
ATOM 3406 C CA . ASP A 1 430 ? 23.327 28.376 -23.306 1.00 94.50 430 ASP A CA 1
ATOM 3407 C C . ASP A 1 430 ? 24.040 27.649 -24.469 1.00 94.50 430 ASP A C 1
ATOM 3409 O O . ASP A 1 430 ? 24.654 28.292 -25.324 1.00 94.50 430 ASP A O 1
ATOM 3413 N N . ASP A 1 431 ? 23.917 26.318 -24.556 1.00 93.62 431 ASP A N 1
ATOM 3414 C CA . ASP A 1 431 ? 24.543 25.490 -25.598 1.00 93.62 431 ASP A CA 1
ATOM 3415 C C . ASP A 1 431 ? 23.835 25.579 -26.973 1.00 93.62 431 ASP A C 1
ATOM 3417 O O . ASP A 1 431 ? 24.418 25.190 -27.992 1.00 93.62 431 ASP A O 1
ATOM 3421 N N . VAL A 1 432 ? 22.599 26.097 -27.050 1.00 94.06 432 VAL A N 1
ATOM 3422 C CA . VAL A 1 432 ? 21.854 26.224 -28.324 1.00 94.06 432 VAL A CA 1
ATOM 3423 C C . VAL A 1 432 ? 22.563 27.173 -29.289 1.00 94.06 432 VAL A C 1
ATOM 3425 O O . VAL A 1 432 ? 22.815 26.797 -30.434 1.00 94.06 432 VAL A O 1
ATOM 3428 N N . ALA A 1 433 ? 22.935 28.372 -28.835 1.00 91.19 433 ALA A N 1
ATOM 3429 C CA . ALA A 1 433 ? 23.551 29.393 -29.683 1.00 91.19 433 ALA A CA 1
ATOM 3430 C C . ALA A 1 433 ? 24.851 28.928 -30.386 1.00 91.19 433 ALA A C 1
ATOM 3432 O O . ALA A 1 433 ? 24.956 29.096 -31.607 1.00 91.19 433 ALA A O 1
ATOM 3433 N N . PRO A 1 434 ? 25.840 28.313 -29.698 1.00 93.62 434 PRO A N 1
ATOM 3434 C CA . PRO A 1 434 ? 27.035 27.806 -30.371 1.00 93.62 434 PRO A CA 1
ATOM 3435 C C . PRO A 1 434 ? 26.729 26.635 -31.317 1.00 93.62 434 PRO A C 1
ATOM 3437 O O . PRO A 1 434 ? 27.336 26.551 -32.388 1.00 93.62 434 PRO A O 1
ATOM 3440 N N . CYS A 1 435 ? 25.769 25.764 -30.980 1.00 91.44 435 CYS A N 1
ATOM 3441 C CA . CYS A 1 435 ? 25.351 24.674 -31.867 1.00 91.44 435 CYS A CA 1
ATOM 3442 C C . CYS A 1 435 ? 24.702 25.195 -33.159 1.00 91.44 435 CYS A C 1
ATOM 3444 O O . CYS A 1 435 ? 25.001 24.691 -34.243 1.00 91.44 435 CYS A O 1
ATOM 3446 N N . GLU A 1 436 ? 23.843 26.212 -33.068 1.00 93.12 436 GLU A N 1
ATOM 3447 C CA . GLU A 1 436 ? 23.225 26.859 -34.231 1.00 93.12 436 GLU A CA 1
ATOM 3448 C C . GLU A 1 436 ? 24.274 27.533 -35.120 1.00 93.12 436 GLU A C 1
ATOM 3450 O O . GLU A 1 436 ? 24.269 27.337 -36.338 1.00 93.12 436 GLU A O 1
ATOM 3455 N N . ALA A 1 437 ? 25.235 28.245 -34.523 1.00 93.06 437 ALA A N 1
ATOM 3456 C CA . ALA A 1 437 ? 26.339 28.854 -35.261 1.00 93.06 437 ALA A CA 1
ATOM 3457 C C . ALA A 1 437 ? 27.186 27.804 -36.005 1.00 93.06 437 ALA A C 1
ATOM 3459 O O . ALA A 1 437 ? 27.540 27.987 -37.173 1.00 93.06 437 ALA A O 1
ATOM 3460 N N . GLN A 1 438 ? 27.479 26.671 -35.358 1.00 93.31 438 GLN A N 1
ATOM 3461 C CA . GLN A 1 438 ? 28.191 25.559 -35.985 1.00 93.31 438 GLN A CA 1
ATOM 3462 C C . GLN A 1 438 ? 27.382 24.929 -37.128 1.00 93.31 438 GLN A C 1
ATOM 3464 O O . GLN A 1 438 ? 27.946 24.610 -38.177 1.00 93.31 438 GLN A O 1
ATOM 3469 N N . MET A 1 439 ? 26.067 24.779 -36.954 1.00 90.31 439 MET A N 1
ATOM 3470 C CA . MET A 1 439 ? 25.179 24.233 -37.979 1.00 90.31 439 MET A CA 1
ATOM 3471 C C . MET A 1 439 ? 25.110 25.138 -39.214 1.00 90.31 439 MET A C 1
ATOM 3473 O O . MET A 1 439 ? 25.199 24.639 -40.339 1.00 90.31 439 MET A O 1
ATOM 3477 N N . GLU A 1 440 ? 25.027 26.457 -39.029 1.00 93.44 440 GLU A N 1
ATOM 3478 C CA . GLU A 1 440 ? 25.088 27.406 -40.145 1.00 93.44 440 GLU A CA 1
ATOM 3479 C C . GLU A 1 440 ? 26.456 27.366 -40.843 1.00 93.44 440 GLU A C 1
ATOM 3481 O O . GLU A 1 440 ? 26.506 27.361 -42.072 1.00 93.44 440 GLU A O 1
ATOM 3486 N N . ASN A 1 441 ? 27.563 27.211 -40.109 1.00 94.31 441 ASN A N 1
ATOM 3487 C CA . ASN A 1 441 ? 28.885 27.019 -40.719 1.00 94.31 441 ASN A CA 1
ATOM 3488 C C . ASN A 1 441 ? 28.980 25.709 -41.531 1.00 94.31 441 ASN A C 1
ATOM 3490 O O . ASN A 1 441 ? 29.565 25.660 -42.611 1.00 94.31 441 ASN A O 1
ATOM 3494 N N . TRP A 1 442 ? 28.399 24.608 -41.056 1.00 92.81 442 TRP A N 1
ATOM 3495 C CA . TRP A 1 442 ? 28.349 23.373 -41.847 1.00 92.81 442 TRP A CA 1
ATOM 3496 C C . TRP A 1 442 ? 27.503 23.524 -43.103 1.00 92.81 442 TRP A C 1
ATOM 3498 O O . TRP A 1 442 ? 27.883 23.025 -44.160 1.00 92.81 442 TRP A O 1
ATOM 3508 N N . LYS A 1 443 ? 26.388 24.243 -43.014 1.00 94.38 443 LYS A N 1
ATOM 3509 C CA . LYS A 1 443 ? 25.509 24.521 -44.148 1.00 94.38 443 LYS A CA 1
ATOM 3510 C C . LYS A 1 443 ? 26.200 25.375 -45.210 1.00 94.38 443 LYS A C 1
ATOM 3512 O O . LYS A 1 443 ? 26.105 25.038 -46.390 1.00 94.38 443 LYS A O 1
ATOM 3517 N N . THR A 1 444 ? 26.936 26.419 -44.824 1.00 94.19 444 THR A N 1
ATOM 3518 C CA . THR A 1 444 ? 27.730 27.218 -45.773 1.00 94.19 444 THR A CA 1
ATOM 3519 C C . THR A 1 444 ? 28.846 26.384 -46.401 1.00 94.19 444 THR A C 1
ATOM 3521 O O . THR A 1 444 ? 28.986 26.369 -47.624 1.00 94.19 444 THR A O 1
ATOM 3524 N N . ASN A 1 445 ? 29.583 25.603 -45.607 1.00 95.12 445 ASN A N 1
ATOM 3525 C CA . ASN A 1 445 ? 30.622 24.712 -46.128 1.00 95.12 445 ASN A CA 1
ATOM 3526 C C . ASN A 1 445 ? 30.057 23.658 -47.086 1.00 95.12 445 ASN A C 1
ATOM 3528 O O . ASN A 1 445 ? 30.654 23.400 -48.127 1.00 95.12 445 ASN A O 1
ATOM 3532 N N . LEU A 1 446 ? 28.892 23.080 -46.787 1.00 93.62 446 LEU A N 1
ATOM 3533 C CA . LEU A 1 446 ? 28.237 22.107 -47.658 1.00 93.62 446 LEU A CA 1
ATOM 3534 C C . LEU A 1 446 ? 27.854 22.727 -49.007 1.00 93.62 446 LEU A C 1
ATOM 3536 O O . LEU A 1 446 ? 28.041 22.093 -50.043 1.00 93.62 446 LEU A O 1
ATOM 3540 N N . GLN A 1 447 ? 27.377 23.976 -49.015 1.00 94.25 447 GLN A N 1
ATOM 3541 C CA . GLN A 1 447 ? 27.113 24.707 -50.258 1.00 94.25 447 GLN A CA 1
ATOM 3542 C C . GLN A 1 447 ? 28.392 24.895 -51.084 1.00 94.25 447 GLN A C 1
ATOM 3544 O O . GLN A 1 447 ? 28.376 24.671 -52.295 1.00 94.25 447 GLN A O 1
ATOM 3549 N N . VAL A 1 448 ? 29.508 25.243 -50.435 1.00 94.62 448 VAL A N 1
ATOM 3550 C CA . VAL A 1 448 ? 30.816 25.361 -51.101 1.00 94.62 448 VAL A CA 1
ATOM 3551 C C . VAL A 1 448 ? 31.283 24.009 -51.647 1.00 94.62 448 VAL A C 1
ATOM 3553 O O . VAL A 1 448 ? 31.740 23.938 -52.788 1.00 94.62 448 VAL A O 1
ATOM 3556 N N . MET A 1 449 ? 31.144 22.926 -50.877 1.00 91.94 449 MET A N 1
ATOM 3557 C CA . MET A 1 449 ? 31.520 21.578 -51.315 1.00 91.94 449 MET A CA 1
ATOM 3558 C C . MET A 1 449 ? 30.683 21.115 -52.509 1.00 91.94 449 MET A C 1
ATOM 3560 O O . MET A 1 449 ? 31.247 20.628 -53.484 1.00 91.94 449 MET A O 1
ATOM 3564 N N . ALA A 1 450 ? 29.369 21.347 -52.490 1.00 94.00 450 ALA A N 1
ATOM 3565 C CA . ALA A 1 450 ? 28.486 21.027 -53.610 1.00 94.00 450 ALA A CA 1
ATOM 3566 C C . ALA A 1 450 ? 28.829 21.840 -54.874 1.00 94.00 450 ALA A C 1
ATOM 3568 O O . ALA A 1 450 ? 28.762 21.325 -55.990 1.00 94.00 450 ALA A O 1
ATOM 3569 N N . ALA A 1 451 ? 29.226 23.109 -54.724 1.00 94.44 451 ALA A N 1
ATOM 3570 C CA . ALA A 1 451 ? 29.696 23.917 -55.849 1.00 94.44 451 ALA A CA 1
ATOM 3571 C C . ALA A 1 451 ? 31.007 23.365 -56.440 1.00 94.44 451 ALA A C 1
ATOM 3573 O O . ALA A 1 451 ? 31.121 23.236 -57.661 1.00 94.44 451 ALA A O 1
ATOM 3574 N N . LYS A 1 452 ? 31.966 22.976 -55.588 1.00 95.25 452 LYS A N 1
ATOM 3575 C CA . LYS A 1 452 ? 33.226 22.348 -56.018 1.00 95.25 452 LYS A CA 1
ATOM 3576 C C . LYS A 1 452 ? 33.009 20.990 -56.679 1.00 95.25 452 LYS A C 1
ATOM 3578 O O . LYS A 1 452 ? 33.640 20.708 -57.689 1.00 95.25 452 LYS A O 1
ATOM 3583 N N . GLU A 1 453 ? 32.098 20.171 -56.163 1.00 93.31 453 GLU A N 1
ATOM 3584 C CA . GLU A 1 453 ? 31.731 18.891 -56.775 1.00 93.31 453 GLU A CA 1
ATOM 3585 C C . GLU A 1 453 ? 31.247 19.087 -58.216 1.00 93.31 453 GLU A C 1
ATOM 3587 O O . GLU A 1 453 ? 31.751 18.440 -59.132 1.00 93.31 453 GLU A O 1
ATOM 3592 N N . ARG A 1 454 ? 30.336 20.043 -58.445 1.00 94.69 454 ARG A N 1
ATOM 3593 C CA . ARG A 1 454 ? 29.871 20.380 -59.801 1.00 94.69 454 ARG A CA 1
ATOM 3594 C C . ARG A 1 454 ? 31.018 20.836 -60.699 1.00 94.69 454 ARG A C 1
ATOM 3596 O O . ARG A 1 454 ? 31.078 20.423 -61.855 1.00 94.69 454 ARG A O 1
ATOM 3603 N N . GLN A 1 455 ? 31.933 21.648 -60.168 1.00 95.00 455 GLN A N 1
ATOM 3604 C CA . GLN A 1 455 ? 33.122 22.085 -60.897 1.00 95.00 455 GLN A CA 1
ATOM 3605 C C . GLN A 1 455 ? 34.007 20.895 -61.294 1.00 95.00 455 GLN A C 1
ATOM 3607 O O . GLN A 1 455 ? 34.410 20.800 -62.454 1.00 95.00 455 GLN A O 1
ATOM 3612 N N . TYR A 1 456 ? 34.287 19.971 -60.372 1.00 94.12 456 TYR A N 1
ATOM 3613 C CA . TYR A 1 456 ? 35.094 18.784 -60.657 1.00 94.12 456 TYR A CA 1
ATOM 3614 C C . TYR A 1 456 ? 34.411 17.848 -61.648 1.00 94.12 456 TYR A C 1
ATOM 3616 O O . TYR A 1 456 ? 35.064 17.374 -62.570 1.00 94.12 456 TYR A O 1
ATOM 3624 N N . LEU A 1 457 ? 33.099 17.641 -61.537 1.00 94.56 457 LEU A N 1
ATOM 3625 C CA . LEU A 1 457 ? 32.343 16.853 -62.512 1.00 94.56 457 LEU A CA 1
ATOM 3626 C C . LEU A 1 457 ? 32.421 17.463 -63.913 1.00 94.56 457 LEU A C 1
ATOM 3628 O O . LEU A 1 457 ? 32.626 16.739 -64.889 1.00 94.56 457 LEU A O 1
ATOM 3632 N N . GLN A 1 458 ? 32.323 18.789 -64.019 1.00 94.31 458 GLN A N 1
ATOM 3633 C CA . GLN A 1 458 ? 32.476 19.486 -65.292 1.00 94.31 458 GLN A CA 1
ATOM 3634 C C . GLN A 1 458 ? 33.900 19.344 -65.848 1.00 94.31 458 GLN A C 1
ATOM 3636 O O . GLN A 1 458 ? 34.074 19.081 -67.037 1.00 94.31 458 GLN A O 1
ATOM 3641 N N . GLN A 1 459 ? 34.925 19.448 -64.998 1.00 93.50 459 GLN A N 1
ATOM 3642 C CA . GLN A 1 459 ? 36.313 19.201 -65.397 1.00 93.50 459 GLN A CA 1
ATOM 3643 C C . GLN A 1 459 ? 36.527 17.755 -65.857 1.00 93.50 459 GLN A C 1
ATOM 3645 O O . GLN A 1 459 ? 37.114 17.540 -66.913 1.00 93.50 459 GLN A O 1
ATOM 3650 N N . CYS A 1 460 ? 36.007 16.764 -65.131 1.00 89.38 460 CYS A N 1
ATOM 3651 C CA . CYS A 1 460 ? 36.058 15.359 -65.530 1.00 89.38 460 CYS A CA 1
ATOM 3652 C C . CYS A 1 460 ? 35.362 15.126 -66.876 1.00 89.38 460 CYS A C 1
ATOM 3654 O O . CYS A 1 460 ? 35.900 14.413 -67.721 1.00 89.38 460 CYS A O 1
ATOM 3656 N N . ALA A 1 461 ? 34.203 15.751 -67.111 1.00 91.38 461 ALA A N 1
ATOM 3657 C CA . ALA A 1 461 ? 33.511 15.683 -68.396 1.00 91.38 461 ALA A CA 1
ATOM 3658 C C . ALA A 1 461 ? 34.351 16.294 -69.532 1.00 91.38 461 ALA A C 1
ATOM 3660 O O . ALA A 1 461 ? 34.472 15.691 -70.600 1.00 91.38 461 ALA A O 1
ATOM 3661 N N . ASN A 1 462 ? 34.995 17.439 -69.282 1.00 92.00 462 ASN A N 1
ATOM 3662 C CA . ASN A 1 462 ? 35.900 18.078 -70.238 1.00 92.00 462 ASN A CA 1
ATOM 3663 C C . ASN A 1 462 ? 37.111 17.188 -70.550 1.00 92.00 462 ASN A C 1
ATOM 3665 O O . ASN A 1 462 ? 37.401 16.948 -71.720 1.00 92.00 462 ASN A O 1
ATOM 3669 N N . TYR A 1 463 ? 37.786 16.642 -69.534 1.00 87.81 463 TYR A N 1
ATOM 3670 C CA . TYR A 1 463 ? 38.917 15.732 -69.738 1.00 87.81 463 TYR A CA 1
ATOM 3671 C C . TYR A 1 463 ? 38.505 14.457 -70.471 1.00 87.81 463 TYR A C 1
ATOM 3673 O O . TYR A 1 463 ? 39.222 14.013 -71.361 1.00 87.81 463 TYR A O 1
ATOM 3681 N N . LYS A 1 464 ? 37.326 13.903 -70.171 1.00 86.31 464 LYS A N 1
ATOM 3682 C CA . LYS A 1 464 ? 36.784 12.748 -70.894 1.00 86.31 464 LYS A CA 1
ATOM 3683 C C . LYS A 1 464 ? 36.532 13.066 -72.370 1.00 86.31 464 LYS A C 1
ATOM 3685 O O . LYS A 1 464 ? 36.858 12.255 -73.229 1.00 86.31 464 LYS A O 1
ATOM 3690 N N . SER A 1 465 ? 36.014 14.257 -72.674 1.00 85.81 465 SER A N 1
ATOM 3691 C CA . SER A 1 465 ? 35.860 14.741 -74.053 1.00 85.81 465 SER A CA 1
ATOM 3692 C C . SER A 1 465 ? 37.209 14.870 -74.773 1.00 85.81 465 SER A C 1
ATOM 3694 O O . SER A 1 465 ? 37.355 14.400 -75.901 1.00 85.81 465 SER A O 1
ATOM 3696 N N . VAL A 1 466 ? 38.224 15.432 -74.107 1.00 86.69 466 VAL A N 1
ATOM 3697 C CA . VAL A 1 466 ? 39.587 15.547 -74.656 1.00 86.69 466 VAL A CA 1
ATOM 3698 C C . VAL A 1 466 ? 40.209 14.170 -74.902 1.00 86.69 466 VAL A C 1
ATOM 3700 O O . VAL A 1 466 ? 40.734 13.938 -75.987 1.00 86.69 466 VAL A O 1
ATOM 3703 N N . LEU A 1 467 ? 40.108 13.240 -73.948 1.00 82.19 467 LEU A N 1
ATOM 3704 C CA . LEU A 1 467 ? 40.609 11.868 -74.092 1.00 82.19 467 LEU A CA 1
ATOM 3705 C C . LEU A 1 467 ? 39.940 11.142 -75.265 1.00 82.19 467 LEU A C 1
ATOM 3707 O O . LEU A 1 467 ? 40.633 10.539 -76.082 1.00 82.19 467 LEU A O 1
ATOM 3711 N N . ASN A 1 468 ? 38.618 11.279 -75.408 1.00 80.75 468 ASN A N 1
ATOM 3712 C CA . ASN A 1 468 ? 37.886 10.732 -76.550 1.00 80.75 468 ASN A CA 1
ATOM 3713 C C . ASN A 1 468 ? 38.355 11.347 -77.879 1.00 80.75 468 ASN A C 1
ATOM 3715 O O . ASN A 1 468 ? 38.503 10.629 -78.864 1.00 80.75 468 ASN A O 1
ATOM 3719 N N . ARG A 1 469 ? 38.626 12.661 -77.920 1.00 81.25 469 ARG A N 1
ATOM 3720 C CA . ARG A 1 469 ? 39.137 13.348 -79.120 1.00 81.25 469 ARG A CA 1
ATOM 3721 C C . ARG A 1 469 ? 40.540 12.881 -79.517 1.00 81.25 469 ARG A C 1
ATOM 3723 O O . ARG A 1 469 ? 40.841 12.835 -80.703 1.00 81.25 469 ARG A O 1
ATOM 3730 N N . VAL A 1 470 ? 41.384 12.553 -78.541 1.00 82.00 470 VAL A N 1
ATOM 3731 C CA . VAL A 1 470 ? 42.746 12.029 -78.756 1.00 82.00 470 VAL A CA 1
ATOM 3732 C C . VAL A 1 470 ? 42.730 10.521 -79.072 1.00 82.00 470 VAL A C 1
ATOM 3734 O O . VAL A 1 470 ? 43.763 9.953 -79.407 1.00 82.00 470 VAL A O 1
ATOM 3737 N N . GLY A 1 471 ? 41.562 9.866 -79.029 1.00 76.25 471 GLY A N 1
ATOM 3738 C CA . GLY A 1 471 ? 41.431 8.434 -79.305 1.00 76.25 471 GLY A CA 1
ATOM 3739 C C . GLY A 1 471 ? 42.003 7.552 -78.193 1.00 76.25 471 GLY A C 1
ATOM 3740 O O . GLY A 1 471 ? 42.396 6.417 -78.450 1.00 76.25 471 GLY A O 1
ATOM 3741 N N . TYR A 1 472 ? 42.080 8.068 -76.962 1.00 74.56 472 TYR A N 1
ATOM 3742 C CA . TYR A 1 472 ? 42.574 7.310 -75.819 1.00 74.56 472 TYR A CA 1
ATOM 3743 C C . TYR A 1 472 ? 41.618 6.157 -75.485 1.00 74.56 472 TYR A C 1
ATOM 3745 O O . TYR A 1 472 ? 40.471 6.384 -75.094 1.00 74.56 472 TYR A O 1
ATOM 3753 N N . ALA A 1 473 ? 42.103 4.923 -75.612 1.00 70.94 473 ALA A N 1
ATOM 3754 C CA . ALA A 1 473 ? 41.415 3.720 -75.160 1.00 70.94 473 ALA A CA 1
ATOM 3755 C C . ALA A 1 473 ? 41.904 3.334 -73.749 1.00 70.94 473 ALA A C 1
ATOM 3757 O O . ALA A 1 473 ? 43.096 3.485 -73.466 1.00 70.94 473 ALA A O 1
ATOM 3758 N N . PRO A 1 474 ? 41.032 2.809 -72.863 1.00 69.75 474 PRO A N 1
ATOM 3759 C CA . PRO A 1 474 ? 41.419 2.334 -71.528 1.00 69.75 474 PRO A CA 1
ATOM 3760 C C . PRO A 1 474 ? 42.582 1.330 -71.534 1.00 69.75 474 PRO A C 1
ATOM 3762 O O . PRO A 1 474 ? 43.328 1.258 -70.561 1.00 69.75 474 PRO A O 1
ATOM 3765 N N . ASP A 1 475 ? 42.772 0.624 -72.647 1.00 69.62 475 ASP A N 1
ATOM 3766 C CA . ASP A 1 475 ? 43.829 -0.367 -72.875 1.00 69.62 475 ASP A CA 1
ATOM 3767 C C . ASP A 1 475 ? 45.242 0.251 -72.912 1.00 69.62 475 ASP A C 1
ATOM 3769 O O . ASP A 1 475 ? 46.231 -0.437 -72.683 1.00 69.62 475 ASP A O 1
ATOM 3773 N N . ILE A 1 476 ? 45.348 1.564 -73.156 1.00 72.25 476 ILE A N 1
ATOM 3774 C CA . ILE A 1 476 ? 46.611 2.330 -73.180 1.00 72.25 476 ILE A CA 1
ATOM 3775 C C . ILE A 1 476 ? 46.913 2.931 -71.788 1.00 72.25 476 ILE A C 1
ATOM 3777 O O . ILE A 1 476 ? 47.885 3.663 -71.597 1.00 72.25 476 ILE A O 1
ATOM 3781 N N . SER A 1 477 ? 46.090 2.631 -70.777 1.00 79.69 477 SER A N 1
ATOM 3782 C CA . SER A 1 477 ? 46.375 3.015 -69.393 1.00 79.69 477 SER A CA 1
ATOM 3783 C C . SER A 1 477 ? 47.675 2.379 -68.919 1.00 79.69 477 SER A C 1
ATOM 3785 O O . SER A 1 477 ? 47.920 1.204 -69.175 1.00 79.69 477 SER A O 1
ATOM 3787 N N . HIS A 1 478 ? 48.490 3.130 -68.174 1.00 80.62 478 HIS A N 1
ATOM 3788 C CA . HIS A 1 478 ? 49.773 2.636 -67.671 1.00 80.62 478 HIS A CA 1
ATOM 3789 C C . HIS A 1 478 ? 49.631 1.310 -66.909 1.00 80.62 478 HIS A C 1
ATOM 3791 O O . HIS A 1 478 ? 50.427 0.407 -67.128 1.00 80.62 478 HIS A O 1
ATOM 3797 N N . GLY A 1 479 ? 48.584 1.164 -66.086 1.00 82.94 479 GLY A N 1
ATOM 3798 C CA . GLY A 1 479 ? 48.309 -0.094 -65.382 1.00 82.94 479 GLY A CA 1
ATOM 3799 C C . GLY A 1 479 ? 48.056 -1.266 -66.335 1.00 82.94 479 GLY A C 1
ATOM 3800 O O . GLY A 1 479 ? 48.699 -2.300 -66.211 1.00 82.94 479 GLY A O 1
ATOM 3801 N N . MET A 1 480 ? 47.206 -1.067 -67.347 1.00 83.00 480 MET A N 1
ATOM 3802 C CA . MET A 1 480 ? 46.900 -2.094 -68.353 1.00 83.00 480 MET A CA 1
ATOM 3803 C C . MET A 1 480 ? 48.129 -2.438 -69.206 1.00 83.00 480 MET A C 1
ATOM 3805 O O . MET A 1 480 ? 48.374 -3.602 -69.498 1.00 83.00 480 MET A O 1
ATOM 3809 N N . LEU A 1 481 ? 48.945 -1.446 -69.571 1.00 83.50 481 LEU A N 1
ATOM 3810 C CA . LEU A 1 481 ? 50.181 -1.660 -70.329 1.00 83.50 481 LEU A CA 1
ATOM 3811 C C . LEU A 1 481 ? 51.224 -2.457 -69.535 1.00 83.50 481 LEU A C 1
ATOM 3813 O O . LEU A 1 481 ? 51.931 -3.278 -70.119 1.00 83.50 481 LEU A O 1
ATOM 3817 N N . VAL A 1 482 ? 51.317 -2.230 -68.222 1.00 86.88 482 VAL A N 1
ATOM 3818 C CA . VAL A 1 482 ? 52.187 -3.014 -67.332 1.00 86.88 482 VAL A CA 1
ATOM 3819 C C . VAL A 1 482 ? 51.698 -4.461 -67.258 1.00 86.88 482 VAL A C 1
ATOM 3821 O O . VAL A 1 482 ? 52.496 -5.367 -67.486 1.00 86.88 482 VAL A O 1
ATOM 3824 N N . GLU A 1 483 ? 50.396 -4.685 -67.059 1.00 86.50 483 GLU A N 1
ATOM 3825 C CA . GLU A 1 483 ? 49.804 -6.032 -67.063 1.00 86.50 483 GLU A CA 1
ATOM 3826 C C . GLU A 1 483 ? 50.014 -6.754 -68.407 1.00 86.50 483 GLU A C 1
ATOM 3828 O O . GLU A 1 483 ? 50.358 -7.937 -68.446 1.00 86.50 483 GLU A O 1
ATOM 3833 N N . MET A 1 484 ? 49.873 -6.045 -69.533 1.00 84.81 484 MET A N 1
ATOM 3834 C CA . MET A 1 484 ? 50.129 -6.600 -70.866 1.00 84.81 484 MET A CA 1
ATOM 3835 C C . MET A 1 484 ? 51.607 -6.959 -71.085 1.00 84.81 484 MET A C 1
ATOM 3837 O O . MET A 1 484 ? 51.894 -7.984 -71.709 1.00 84.81 484 MET A O 1
ATOM 3841 N N . ASP A 1 485 ? 52.555 -6.156 -70.587 1.00 86.94 485 ASP A N 1
ATOM 3842 C CA . ASP A 1 485 ? 53.988 -6.473 -70.675 1.00 86.94 485 ASP A CA 1
ATOM 3843 C C . ASP A 1 485 ? 54.367 -7.665 -69.785 1.00 86.94 485 ASP A C 1
ATOM 3845 O O . ASP A 1 485 ? 55.157 -8.516 -70.202 1.00 86.94 485 ASP A O 1
ATOM 3849 N N . GLU A 1 486 ? 53.768 -7.783 -68.600 1.00 90.56 486 GLU A N 1
ATOM 3850 C CA . GLU A 1 486 ? 53.923 -8.959 -67.738 1.00 90.56 486 GLU A CA 1
ATOM 3851 C C . GLU A 1 486 ? 53.393 -10.224 -68.424 1.00 90.56 486 GLU A C 1
ATOM 3853 O O . GLU A 1 486 ? 54.115 -11.221 -68.524 1.00 90.56 486 GLU A O 1
ATOM 3858 N N . HIS A 1 487 ? 52.194 -10.161 -69.011 1.00 87.56 487 HIS A N 1
ATOM 3859 C CA . HIS A 1 487 ? 51.638 -11.265 -69.795 1.00 87.56 487 HIS A CA 1
ATOM 3860 C C . HIS A 1 487 ? 52.516 -11.637 -70.994 1.00 87.56 487 HIS A C 1
ATOM 3862 O O . HIS A 1 487 ? 52.718 -12.824 -71.271 1.00 87.56 487 HIS A O 1
ATOM 3868 N N . ARG A 1 488 ? 53.073 -10.645 -71.698 1.00 88.69 488 ARG A N 1
ATOM 3869 C CA . ARG A 1 488 ? 54.015 -10.873 -72.801 1.00 88.69 488 ARG A CA 1
ATOM 3870 C C . ARG A 1 488 ? 55.272 -11.596 -72.319 1.00 88.69 488 ARG A C 1
ATOM 3872 O O . ARG A 1 488 ? 55.685 -12.562 -72.957 1.00 88.69 488 ARG A O 1
ATOM 3879 N N . LYS A 1 489 ? 55.858 -11.169 -71.197 1.00 91.19 489 LYS A N 1
ATOM 3880 C CA . LYS A 1 489 ? 57.040 -11.809 -70.592 1.00 91.19 489 LYS A CA 1
ATOM 3881 C C . LYS A 1 489 ? 56.758 -13.248 -70.164 1.00 91.19 489 LYS A C 1
ATOM 3883 O O . LYS A 1 489 ? 57.592 -14.126 -70.385 1.00 91.19 489 LYS A O 1
ATOM 3888 N N . GLU A 1 490 ? 55.588 -13.520 -69.587 1.00 90.06 490 GLU A N 1
ATOM 3889 C CA . GLU A 1 490 ? 55.183 -14.888 -69.247 1.00 90.06 490 GLU A CA 1
ATOM 3890 C C . GLU A 1 490 ? 55.005 -15.773 -70.480 1.00 90.06 490 GLU A C 1
ATOM 3892 O O . GLU A 1 490 ? 55.449 -16.925 -70.482 1.00 90.06 490 GLU A O 1
ATOM 3897 N N . LEU A 1 491 ? 54.359 -15.245 -71.525 1.00 86.62 491 LEU A N 1
ATOM 3898 C CA . LEU A 1 491 ? 54.222 -15.935 -72.803 1.00 86.62 491 LEU A CA 1
ATOM 3899 C C . LEU A 1 491 ? 55.598 -16.259 -73.374 1.00 86.62 491 LEU A C 1
ATOM 3901 O O . LEU A 1 491 ? 55.844 -17.417 -73.691 1.00 86.62 491 LEU A O 1
ATOM 3905 N N . GLU A 1 492 ? 56.515 -15.291 -73.406 1.00 86.81 492 GLU A N 1
ATOM 3906 C CA . GLU A 1 492 ? 57.885 -15.476 -73.890 1.00 86.81 492 GLU A CA 1
ATOM 3907 C C . GLU A 1 492 ? 58.650 -16.545 -73.095 1.00 86.81 492 GLU A C 1
ATOM 3909 O O . GLU A 1 492 ? 59.346 -17.380 -73.679 1.00 86.81 492 GLU A O 1
ATOM 3914 N N . LYS A 1 493 ? 58.476 -16.586 -71.767 1.00 88.75 493 LYS A N 1
ATOM 3915 C CA . LYS A 1 493 ? 59.055 -17.630 -70.907 1.00 88.75 493 LYS A CA 1
ATOM 3916 C C . LYS A 1 493 ? 58.544 -19.029 -71.269 1.00 88.75 493 LYS A C 1
ATOM 3918 O O . LYS A 1 493 ? 59.293 -19.994 -71.141 1.00 88.75 493 LYS A O 1
ATOM 3923 N N . LYS A 1 494 ? 57.291 -19.147 -71.721 1.00 86.12 494 LYS A N 1
ATOM 3924 C CA . LYS A 1 494 ? 56.681 -20.417 -72.149 1.00 86.12 494 LYS A CA 1
ATOM 3925 C C . LYS A 1 494 ? 57.053 -20.793 -73.587 1.00 86.12 494 LYS A C 1
ATOM 3927 O O . LYS A 1 494 ? 57.288 -21.968 -73.847 1.00 86.12 494 LYS A O 1
ATOM 3932 N N . THR A 1 495 ? 57.129 -19.839 -74.517 1.00 84.75 495 THR A N 1
ATOM 3933 C CA . THR A 1 495 ? 57.448 -20.121 -75.929 1.00 84.75 495 THR A CA 1
ATOM 3934 C C . THR A 1 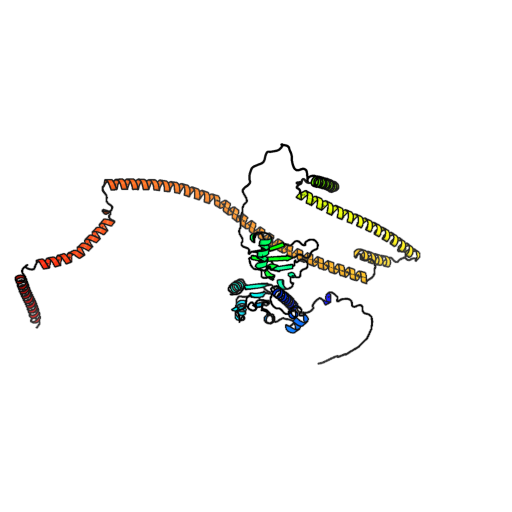495 ? 58.932 -20.331 -76.197 1.00 84.75 495 THR A C 1
ATOM 3936 O O . THR A 1 495 ? 59.245 -21.119 -77.084 1.00 84.75 495 THR A O 1
ATOM 3939 N N . LYS A 1 496 ? 59.850 -19.706 -75.445 1.00 86.38 496 LYS A N 1
ATOM 3940 C CA . LYS A 1 496 ? 61.305 -19.914 -75.602 1.00 86.38 496 LYS A CA 1
ATOM 3941 C C . LYS A 1 496 ? 61.741 -21.390 -75.590 1.00 86.38 496 LYS A C 1
ATOM 3943 O O . LYS A 1 496 ? 62.339 -21.806 -76.578 1.00 86.38 496 LYS A O 1
ATOM 3948 N N . PRO A 1 497 ? 61.400 -22.212 -74.578 1.00 84.56 497 PRO A N 1
ATOM 3949 C CA . PRO A 1 497 ? 61.805 -23.621 -74.567 1.00 84.56 497 PRO A CA 1
ATOM 3950 C C . PRO A 1 497 ? 61.134 -24.439 -75.684 1.00 84.56 497 PRO A C 1
ATOM 3952 O O . PRO A 1 497 ? 61.718 -25.382 -76.217 1.00 84.56 497 PRO A O 1
ATOM 3955 N N . ILE A 1 498 ? 59.916 -24.068 -76.092 1.00 82.62 498 ILE A N 1
ATOM 3956 C CA . ILE A 1 498 ? 59.209 -24.722 -77.205 1.00 82.62 498 ILE A CA 1
ATOM 3957 C C . ILE A 1 498 ? 59.894 -24.399 -78.542 1.00 82.62 498 ILE A C 1
ATOM 3959 O O . ILE A 1 498 ? 60.060 -25.275 -79.383 1.00 82.62 498 ILE A O 1
ATOM 3963 N N . LEU A 1 499 ? 60.345 -23.159 -78.738 1.00 80.50 499 LEU A N 1
ATOM 3964 C CA . LEU A 1 499 ? 61.122 -22.767 -79.915 1.00 80.50 499 LEU A CA 1
ATOM 3965 C C . LEU A 1 499 ? 62.501 -23.429 -79.942 1.00 80.50 499 LEU A C 1
ATOM 3967 O O . LEU A 1 499 ? 62.940 -23.850 -81.007 1.00 80.50 499 LEU A O 1
ATOM 3971 N N . GLU A 1 500 ? 63.169 -23.549 -78.795 1.00 79.12 500 GLU A N 1
ATOM 3972 C CA . GLU A 1 500 ? 64.458 -24.241 -78.687 1.00 79.12 500 GLU A CA 1
ATOM 3973 C C . GLU A 1 500 ? 64.335 -25.736 -79.005 1.00 79.12 500 GLU A C 1
ATOM 3975 O O . GLU A 1 500 ? 65.141 -26.263 -79.770 1.00 79.12 500 GLU A O 1
ATOM 3980 N N . THR A 1 501 ? 63.291 -26.403 -78.504 1.00 78.06 501 THR A N 1
ATOM 3981 C CA . THR A 1 501 ? 63.002 -27.801 -78.871 1.00 78.06 501 THR A CA 1
ATOM 3982 C C . THR A 1 501 ? 62.621 -27.944 -80.344 1.00 78.06 501 THR A C 1
ATOM 3984 O O . THR A 1 501 ? 63.053 -28.883 -80.999 1.00 78.06 501 THR A O 1
ATOM 3987 N N . LEU A 1 502 ? 61.870 -27.006 -80.923 1.00 77.19 502 LEU A N 1
ATOM 3988 C CA . LEU A 1 502 ? 61.557 -27.044 -82.354 1.00 77.19 502 LEU A CA 1
ATOM 3989 C C . LEU A 1 502 ? 62.802 -26.822 -83.229 1.00 77.19 502 LEU A C 1
ATOM 3991 O O . LEU A 1 502 ? 62.928 -27.453 -84.277 1.00 77.19 502 LEU A O 1
ATOM 3995 N N . ARG A 1 503 ? 63.743 -25.981 -82.778 1.00 76.06 503 ARG A N 1
ATOM 3996 C CA . ARG A 1 503 ? 65.055 -25.801 -83.418 1.00 76.06 503 ARG A CA 1
ATOM 3997 C C . ARG A 1 503 ? 65.857 -27.097 -83.430 1.00 76.06 503 ARG A C 1
ATOM 3999 O O . ARG A 1 503 ? 66.353 -27.469 -84.484 1.00 76.06 503 ARG A O 1
ATOM 4006 N N . SER A 1 504 ? 65.911 -27.819 -82.309 1.00 70.31 504 SER A N 1
ATOM 4007 C CA . SER A 1 504 ? 66.647 -29.089 -82.254 1.00 70.31 504 SER A CA 1
ATOM 4008 C C . SER A 1 504 ? 66.040 -30.176 -83.148 1.00 70.31 504 SER A C 1
ATOM 4010 O O . SER A 1 504 ? 66.772 -31.016 -83.665 1.00 70.31 504 SER A O 1
ATOM 4012 N N . TYR A 1 505 ? 64.726 -30.146 -83.400 1.00 67.94 505 TYR A N 1
ATOM 4013 C CA . TYR A 1 505 ? 64.094 -31.026 -84.389 1.00 67.94 505 TYR A CA 1
ATOM 4014 C C . TYR A 1 505 ? 64.385 -30.625 -85.844 1.00 67.94 505 TYR A C 1
ATOM 4016 O O . TYR A 1 505 ? 64.392 -31.495 -86.711 1.00 67.94 505 TYR A O 1
ATOM 4024 N N . GLN A 1 506 ? 64.640 -29.342 -86.128 1.00 65.81 506 GLN A N 1
ATOM 4025 C CA . GLN A 1 506 ? 65.002 -28.866 -87.472 1.00 65.81 506 GLN A CA 1
ATOM 4026 C C . GLN A 1 506 ? 66.459 -29.169 -87.858 1.00 65.81 506 GLN A C 1
ATOM 4028 O O . GLN A 1 506 ? 66.769 -29.187 -89.046 1.00 65.81 506 GLN A O 1
ATOM 4033 N N . ASP A 1 507 ? 67.328 -29.457 -86.886 1.00 64.94 507 ASP A N 1
ATOM 4034 C CA . ASP A 1 507 ? 68.727 -29.841 -87.127 1.00 64.94 507 ASP A CA 1
ATOM 4035 C C . ASP A 1 507 ? 68.893 -31.317 -87.569 1.00 64.94 507 ASP A C 1
ATOM 4037 O O . ASP A 1 507 ? 70.000 -31.751 -87.900 1.00 64.94 507 ASP A O 1
ATOM 4041 N N . LEU A 1 508 ? 67.812 -32.109 -87.595 1.00 63.88 508 LEU A N 1
ATOM 4042 C CA . LEU A 1 508 ? 67.818 -33.516 -88.016 1.00 63.88 508 LEU A CA 1
ATOM 4043 C C . LEU A 1 508 ? 67.394 -33.668 -89.495 1.00 63.88 508 LEU A C 1
ATOM 4045 O O . LEU A 1 508 ? 66.362 -33.124 -89.894 1.00 63.88 508 LEU A O 1
ATOM 4049 N N . PRO A 1 509 ? 68.133 -34.438 -90.324 1.00 62.16 509 PRO A N 1
ATOM 4050 C CA . PRO A 1 509 ? 67.759 -34.688 -91.717 1.00 62.16 509 PRO A CA 1
ATOM 4051 C C . PRO A 1 509 ? 66.388 -35.387 -91.845 1.00 62.16 509 PRO A C 1
ATOM 4053 O O . PRO A 1 509 ? 66.095 -36.293 -91.065 1.00 62.16 509 PRO A O 1
ATOM 4056 N N . PRO A 1 510 ? 65.562 -35.048 -92.854 1.00 62.25 510 PRO A N 1
ATOM 4057 C CA . PRO A 1 510 ? 64.177 -35.525 -92.979 1.00 62.25 510 PRO A CA 1
ATOM 4058 C C . PRO A 1 510 ? 64.014 -37.004 -93.392 1.00 62.25 510 PRO A C 1
ATOM 4060 O O . PRO A 1 510 ? 62.888 -37.488 -93.483 1.00 62.25 510 PRO A O 1
ATOM 4063 N N . ASP A 1 511 ? 65.107 -37.736 -93.630 1.00 69.12 511 ASP A N 1
ATOM 4064 C CA . ASP A 1 511 ? 65.100 -39.163 -93.975 1.00 69.12 511 ASP A CA 1
ATOM 4065 C C . ASP A 1 511 ? 65.616 -40.004 -92.794 1.00 69.12 511 ASP A C 1
ATOM 4067 O O . ASP A 1 511 ? 66.720 -39.784 -92.293 1.00 69.12 511 ASP A O 1
ATOM 4071 N N . LYS A 1 512 ? 64.826 -40.994 -92.355 1.00 69.44 512 LYS A N 1
ATOM 4072 C CA . LYS A 1 512 ? 65.105 -41.852 -91.189 1.00 69.44 512 LYS A CA 1
ATOM 4073 C C . LYS A 1 512 ? 66.449 -42.578 -91.300 1.00 69.44 512 LYS A C 1
ATOM 4075 O O . LYS A 1 512 ? 67.113 -42.774 -90.282 1.00 69.44 512 LYS A O 1
ATOM 4080 N N . ALA A 1 513 ? 66.854 -42.966 -92.510 1.00 69.06 513 ALA A N 1
ATOM 4081 C CA . ALA A 1 513 ? 68.137 -43.632 -92.728 1.00 69.06 513 ALA A CA 1
ATOM 4082 C C . ALA A 1 513 ? 69.318 -42.658 -92.565 1.00 69.06 513 ALA A C 1
ATOM 4084 O O . ALA A 1 513 ? 70.315 -42.996 -91.927 1.00 69.06 513 ALA A O 1
ATOM 4085 N N . LEU A 1 514 ? 69.180 -41.427 -93.068 1.00 67.38 514 LEU A N 1
ATOM 4086 C CA . LEU A 1 514 ? 70.205 -40.383 -92.967 1.00 67.38 514 LEU A CA 1
ATOM 4087 C C . LEU A 1 514 ? 70.283 -39.773 -91.564 1.00 67.38 514 LEU A C 1
ATOM 4089 O O . LEU A 1 514 ? 71.376 -39.470 -91.094 1.00 67.38 514 LEU A O 1
ATOM 4093 N N . ALA A 1 515 ? 69.158 -39.657 -90.857 1.00 65.31 515 ALA A N 1
ATOM 4094 C CA . ALA A 1 515 ? 69.128 -39.246 -89.457 1.00 65.31 515 ALA A CA 1
ATOM 4095 C C . ALA A 1 515 ? 69.806 -40.282 -88.547 1.00 65.31 515 ALA A C 1
ATOM 4097 O O . ALA A 1 515 ? 70.563 -39.902 -87.661 1.00 65.31 515 ALA A O 1
ATOM 4098 N N . ALA A 1 516 ? 69.608 -41.585 -88.787 1.00 69.56 516 ALA A N 1
ATOM 4099 C CA . ALA A 1 516 ? 70.314 -42.633 -88.048 1.00 69.56 516 ALA A CA 1
ATOM 4100 C C . ALA A 1 516 ? 71.833 -42.573 -88.278 1.00 69.56 516 ALA A C 1
ATOM 4102 O O . ALA A 1 516 ? 72.598 -42.707 -87.327 1.00 69.56 516 ALA A O 1
ATOM 4103 N N . LEU A 1 517 ? 72.265 -42.302 -89.514 1.00 73.38 517 LEU A N 1
ATOM 4104 C CA . LEU A 1 517 ? 73.680 -42.164 -89.863 1.00 73.38 517 LEU A CA 1
ATOM 4105 C C . LEU A 1 517 ? 74.295 -40.891 -89.258 1.00 73.38 517 LEU A C 1
ATOM 4107 O O . LEU A 1 517 ? 75.382 -40.952 -88.696 1.00 73.38 517 LEU A O 1
ATOM 4111 N N . ALA A 1 518 ? 73.566 -39.771 -89.263 1.00 71.81 518 ALA A N 1
ATOM 4112 C CA . ALA A 1 518 ? 73.981 -38.531 -88.604 1.00 71.81 518 ALA A CA 1
ATOM 4113 C C . ALA A 1 518 ? 74.044 -38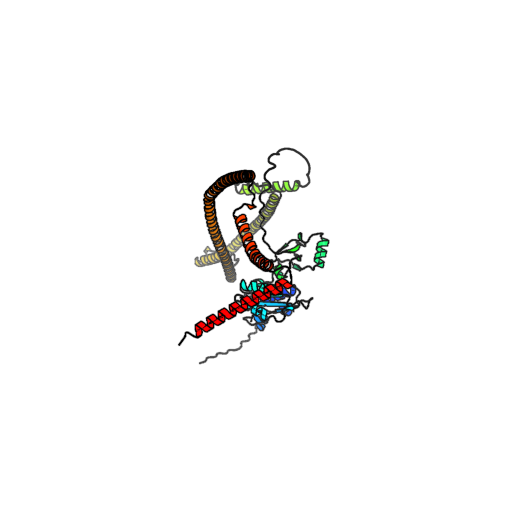.668 -87.071 1.00 71.81 518 ALA A C 1
ATOM 4115 O O . ALA A 1 518 ? 74.954 -38.127 -86.443 1.00 71.81 518 ALA A O 1
ATOM 4116 N N . ILE A 1 519 ? 73.116 -39.416 -86.461 1.00 72.88 519 ILE A N 1
ATOM 4117 C CA . ILE A 1 519 ? 73.161 -39.760 -85.032 1.00 72.88 519 ILE A CA 1
ATOM 4118 C C . ILE A 1 519 ? 74.383 -40.633 -84.741 1.00 72.88 519 ILE A C 1
ATOM 4120 O O . ILE A 1 519 ? 75.061 -40.400 -83.745 1.00 72.88 519 ILE A O 1
ATOM 4124 N N . GLU A 1 520 ? 74.691 -41.606 -85.598 1.00 75.69 520 GLU A N 1
ATOM 4125 C CA . GLU A 1 520 ? 75.845 -42.487 -85.416 1.00 75.69 520 GLU A CA 1
ATOM 4126 C C . GLU A 1 520 ? 77.177 -41.741 -85.608 1.00 75.69 520 GLU A C 1
ATOM 4128 O O . GLU A 1 520 ? 78.104 -41.922 -84.821 1.00 75.69 520 GLU A O 1
ATOM 4133 N N . ASP A 1 521 ? 77.257 -40.817 -86.570 1.00 76.06 521 ASP A N 1
ATOM 4134 C CA . ASP A 1 521 ? 78.406 -39.920 -86.737 1.00 76.06 521 ASP A CA 1
ATOM 4135 C C . ASP A 1 521 ? 78.561 -38.967 -85.547 1.00 76.06 521 ASP A C 1
ATOM 4137 O O . ASP A 1 521 ? 79.675 -38.752 -85.067 1.00 76.06 521 ASP A O 1
ATOM 4141 N N . LYS A 1 522 ? 77.459 -38.428 -85.008 1.00 79.12 522 LYS A N 1
ATOM 4142 C CA . LYS A 1 522 ? 77.501 -37.609 -83.788 1.00 79.12 522 LYS A CA 1
ATOM 4143 C C . LYS A 1 522 ? 77.872 -38.429 -82.556 1.00 79.12 522 LYS A C 1
ATOM 4145 O O . LYS A 1 522 ? 78.634 -37.930 -81.735 1.00 79.12 522 LYS A O 1
ATOM 4150 N N . LYS A 1 523 ? 77.434 -39.687 -82.448 1.00 77.50 523 LYS A N 1
ATOM 4151 C CA . LYS A 1 523 ? 77.892 -40.623 -81.408 1.00 77.50 523 LYS A CA 1
ATOM 4152 C C . LYS A 1 523 ? 79.372 -40.950 -81.546 1.00 77.50 523 LYS A C 1
ATOM 4154 O O . LYS A 1 523 ? 80.060 -40.989 -80.536 1.00 77.50 523 LYS A O 1
ATOM 4159 N N . ARG A 1 524 ? 79.888 -41.123 -82.766 1.00 78.12 524 ARG A N 1
ATOM 4160 C CA . ARG A 1 524 ? 81.330 -41.279 -83.009 1.00 78.12 524 ARG A CA 1
ATOM 4161 C C . ARG A 1 524 ? 82.110 -40.027 -82.630 1.00 78.12 524 ARG A C 1
ATOM 4163 O O . ARG A 1 524 ? 83.148 -40.153 -81.997 1.00 78.12 524 ARG A O 1
ATOM 4170 N N . GLN A 1 525 ? 81.613 -38.837 -82.974 1.00 79.44 525 GLN A N 1
ATOM 4171 C CA . GLN A 1 525 ? 82.216 -37.567 -82.550 1.00 79.44 525 GLN A CA 1
ATOM 4172 C C . GLN A 1 525 ? 82.185 -37.415 -81.025 1.00 79.44 525 GLN A C 1
ATOM 4174 O O . GLN A 1 525 ? 83.170 -36.966 -80.449 1.00 79.44 525 GLN A O 1
ATOM 4179 N N . TYR A 1 526 ? 81.096 -37.828 -80.372 1.00 79.56 526 TYR A N 1
ATOM 4180 C CA . TYR A 1 526 ? 80.981 -37.820 -78.916 1.00 79.56 526 TYR A CA 1
ATOM 4181 C C . TYR A 1 526 ? 81.949 -38.810 -78.270 1.00 79.56 526 TYR A C 1
ATOM 4183 O O . TYR A 1 526 ? 82.721 -38.407 -77.417 1.00 79.56 526 TYR A O 1
ATOM 4191 N N . ALA A 1 527 ? 81.996 -40.058 -78.738 1.00 79.56 527 ALA A N 1
ATOM 4192 C CA . ALA A 1 527 ? 82.936 -41.065 -78.252 1.00 79.56 527 ALA A CA 1
ATOM 4193 C C . ALA A 1 527 ? 84.400 -40.664 -78.508 1.00 79.56 527 ALA A C 1
ATOM 4195 O O . ALA A 1 527 ? 85.267 -40.940 -77.690 1.00 79.56 527 ALA A O 1
ATOM 4196 N N . ALA A 1 528 ? 84.693 -39.981 -79.620 1.00 77.75 528 ALA A N 1
ATOM 4197 C CA . ALA A 1 528 ? 86.017 -39.423 -79.883 1.00 77.75 528 ALA A CA 1
ATOM 4198 C C . ALA A 1 528 ? 86.352 -38.259 -78.937 1.00 77.75 528 ALA A C 1
ATOM 4200 O O . ALA A 1 528 ? 87.488 -38.163 -78.484 1.00 77.75 528 ALA A O 1
ATOM 4201 N N . ALA A 1 529 ? 85.384 -37.393 -78.621 1.00 77.88 529 ALA A N 1
ATOM 4202 C CA . ALA A 1 529 ? 85.556 -36.316 -77.650 1.00 77.88 529 ALA A CA 1
ATOM 4203 C C . ALA A 1 529 ? 85.676 -36.845 -76.211 1.00 77.88 529 ALA A C 1
ATOM 4205 O O . ALA A 1 529 ? 86.468 -36.314 -75.444 1.00 77.88 529 ALA A O 1
ATOM 4206 N N . GLU A 1 530 ? 84.938 -37.900 -75.862 1.00 79.62 530 GLU A N 1
ATOM 4207 C CA . GLU A 1 530 ? 85.013 -38.607 -74.581 1.00 79.62 530 GLU A CA 1
ATOM 4208 C C . GLU A 1 530 ? 86.366 -39.301 -74.436 1.00 79.62 530 GLU A C 1
ATOM 4210 O O . GLU A 1 530 ? 87.060 -39.061 -73.457 1.00 79.62 530 GLU A O 1
ATOM 4215 N N . LYS A 1 531 ? 86.823 -40.019 -75.469 1.00 79.56 531 LYS A N 1
ATOM 4216 C CA . LYS A 1 531 ? 88.168 -40.601 -75.507 1.00 79.56 531 LYS A CA 1
ATOM 4217 C C . LYS A 1 531 ? 89.268 -39.535 -75.456 1.00 79.56 531 LYS A C 1
ATOM 4219 O O . LYS A 1 531 ? 90.265 -39.727 -74.779 1.00 79.56 531 LYS A O 1
ATOM 4224 N N . TYR A 1 532 ? 89.087 -38.391 -76.120 1.00 78.31 532 TYR A N 1
ATOM 4225 C CA . TYR A 1 532 ? 90.005 -37.254 -75.996 1.00 78.31 532 TYR A CA 1
ATOM 4226 C C . TYR A 1 532 ? 90.005 -36.681 -74.572 1.00 78.31 532 TYR A C 1
ATOM 4228 O O . TYR A 1 532 ? 91.060 -36.330 -74.055 1.00 78.31 532 TYR A O 1
ATOM 4236 N N . LEU A 1 533 ? 88.846 -36.607 -73.913 1.00 77.25 533 LEU A N 1
ATOM 4237 C CA . LEU A 1 533 ? 88.746 -36.186 -72.517 1.00 77.25 533 LEU A CA 1
ATOM 4238 C C . LEU A 1 533 ? 89.425 -37.197 -71.577 1.00 77.25 533 LEU A C 1
ATOM 4240 O O . LEU A 1 533 ? 90.120 -36.783 -70.653 1.00 77.25 533 LEU A O 1
ATOM 4244 N N . GLU A 1 534 ? 89.265 -38.498 -71.833 1.00 78.62 534 GLU A N 1
ATOM 4245 C CA . GLU A 1 534 ? 89.939 -39.592 -71.122 1.00 78.62 534 GLU A CA 1
ATOM 4246 C C . GLU A 1 534 ? 91.457 -39.563 -71.341 1.00 78.62 534 GLU A C 1
ATOM 4248 O O . GLU A 1 534 ? 92.203 -39.677 -70.374 1.00 78.62 534 GLU A O 1
ATOM 4253 N N . ASP A 1 535 ? 91.931 -39.328 -72.568 1.00 77.25 535 ASP A N 1
ATOM 4254 C CA . ASP A 1 535 ? 93.355 -39.175 -72.890 1.00 77.25 535 ASP A CA 1
ATOM 4255 C C . ASP A 1 535 ? 93.942 -37.907 -72.236 1.00 77.25 535 ASP A C 1
ATOM 4257 O O . ASP A 1 535 ? 95.054 -37.938 -71.702 1.00 77.25 535 ASP A O 1
ATOM 4261 N N . VAL A 1 536 ? 93.190 -36.797 -72.195 1.00 76.88 536 VAL A N 1
ATOM 4262 C CA . VAL A 1 536 ? 93.576 -35.578 -71.459 1.00 76.88 536 VAL A CA 1
ATOM 4263 C C . VAL A 1 536 ? 93.639 -35.852 -69.950 1.00 76.88 536 VAL A C 1
ATOM 4265 O O . VAL A 1 536 ? 94.616 -35.456 -69.312 1.00 76.88 536 VAL A O 1
ATOM 4268 N N . LEU A 1 537 ? 92.674 -36.583 -69.383 1.00 71.69 537 LEU A N 1
ATOM 4269 C CA . LEU A 1 537 ? 92.678 -37.007 -67.976 1.00 71.69 537 LEU A CA 1
ATOM 4270 C C . LEU A 1 537 ? 93.836 -37.968 -67.657 1.00 71.69 537 LEU A C 1
ATOM 4272 O O . LEU A 1 537 ? 94.495 -37.800 -66.632 1.00 71.69 537 LEU A O 1
ATOM 4276 N N . HIS A 1 538 ? 94.138 -38.930 -68.533 1.00 69.94 538 HIS A N 1
ATOM 4277 C CA . HIS A 1 538 ? 95.263 -39.854 -68.372 1.00 69.94 538 HIS A CA 1
ATOM 4278 C C . HIS A 1 538 ? 96.619 -39.151 -68.507 1.00 69.94 538 HIS A C 1
ATOM 4280 O O . HIS A 1 538 ? 97.512 -39.428 -67.707 1.00 69.94 538 HIS A O 1
ATOM 4286 N N . SER A 1 539 ? 96.759 -38.185 -69.426 1.00 68.19 539 SER A N 1
ATOM 4287 C CA . SER A 1 539 ? 97.968 -37.356 -69.538 1.00 68.19 539 SER A CA 1
ATOM 4288 C C . SER A 1 539 ? 98.205 -36.506 -68.285 1.00 68.19 539 SER A C 1
ATOM 4290 O O . SER A 1 539 ? 99.341 -36.419 -67.822 1.00 68.19 539 SER A O 1
ATOM 4292 N N . ALA A 1 540 ? 97.135 -35.976 -67.677 1.00 64.19 540 ALA A N 1
ATOM 4293 C CA . ALA A 1 540 ? 97.194 -35.216 -66.429 1.00 64.19 540 ALA A CA 1
ATOM 4294 C C . ALA A 1 540 ? 97.527 -36.088 -65.200 1.00 64.19 540 ALA A C 1
ATOM 4296 O O . ALA A 1 540 ? 98.043 -35.568 -64.212 1.00 64.19 540 ALA A O 1
ATOM 4297 N N . LEU A 1 541 ? 97.266 -37.403 -65.254 1.00 62.75 541 LEU A N 1
ATOM 4298 C CA . LEU A 1 541 ? 97.584 -38.361 -64.185 1.00 62.75 541 LEU A CA 1
ATOM 4299 C C . LEU A 1 541 ? 99.003 -38.959 -64.301 1.00 62.75 541 LEU A C 1
ATOM 4301 O O . LEU A 1 541 ? 99.577 -39.330 -63.283 1.00 62.75 541 LEU A O 1
ATOM 4305 N N . SER A 1 542 ? 99.601 -39.018 -65.500 1.00 61.47 542 SER A N 1
ATOM 4306 C CA . SER A 1 542 ? 100.980 -39.508 -65.722 1.00 61.47 542 SER A CA 1
ATOM 4307 C C . SER A 1 542 ? 102.090 -38.466 -65.502 1.00 61.47 542 SER A C 1
ATOM 4309 O O . SER A 1 542 ? 103.267 -38.809 -65.531 1.00 61.47 542 SER A O 1
ATOM 4311 N N . THR A 1 543 ? 101.741 -37.197 -65.275 1.00 59.62 543 THR A N 1
ATOM 4312 C CA . THR A 1 543 ? 102.683 -36.090 -65.011 1.00 59.62 543 THR A CA 1
ATOM 4313 C C . THR A 1 543 ? 102.831 -35.755 -63.518 1.00 59.62 543 THR A C 1
ATOM 4315 O O . THR A 1 543 ? 103.186 -34.631 -63.173 1.00 59.62 543 THR A O 1
ATOM 4318 N N . SER A 1 544 ? 102.540 -36.712 -62.630 1.00 56.31 544 SER A N 1
ATOM 4319 C CA . SER A 1 544 ? 102.663 -36.575 -61.173 1.00 56.31 544 SER A CA 1
ATOM 4320 C C . SER A 1 544 ? 103.579 -37.661 -60.580 1.00 56.31 544 SER A C 1
ATOM 4322 O O . SER A 1 544 ? 103.108 -38.510 -59.828 1.00 56.31 544 SER A O 1
ATOM 4324 N N . GLU A 1 545 ? 104.875 -37.607 -60.898 1.00 46.34 545 GLU A N 1
ATOM 4325 C CA . GLU A 1 545 ? 105.981 -38.096 -60.049 1.00 46.34 545 GLU A CA 1
ATOM 4326 C C . GLU A 1 545 ? 107.113 -37.065 -60.023 1.00 46.34 545 GLU A C 1
ATOM 4328 O O . GLU A 1 545 ? 107.417 -36.498 -61.101 1.00 46.34 545 GLU A O 1
#

pLDDT: mean 80.05, std 19.53, range [25.55, 97.5]

Radius of gyration: 54.27 Å; chains: 1; bounding box: 146×84×153 Å

Secondary structure (DSSP, 8-state):
---------------------PPPGGGGS--S-HHHHHHHHHHHHHHHHHHHTTB---HHHHS--HHHHHHHHTTTT-GGGG-EEEEBSS-TT-EEEEEEE-SS-B-HHHHHHHHHH-S-GGGEEEEEEEESSPBPHHHHHHHHTSSSEEEEEEHHHHSS-GGG-TTPPEEEEPPHHHHHHHHHHHT--TTTSPEEETT-HHHHHTTPPTT-EEEEE---TT----EEEEEE----------------------------TTSTHHHHHHHHHHHHHHHHHHHTTT-PPPP----HHHHHHHHHHHHHHHHHHHHHHHHHHHHHHHHHHHHHHHHHHHHHHHHTT--GGGS-HHHHHHHHHHHHHHHHHT-SS--HHHHHHHHHHHHHHHHHHHHHHHHHHHHHHHHHHHHHHHHHHHHHHHHHHHHHHHHHHHHHHHHHHHHHHHHHHHHHHHHHHHHHHHHHHHHHHTT--GGGSHHHHHHHHHHHHHHHHHHHHHHHHHHHHHTS-SSHHHHHHHHHHHHHHHHHHHHHHHHHHHHHHHT--